Protein AF-A0AAD9V0A2-F1 (afdb_monomer_lite)

Sequence (422 aa):
MAAELLGRVAYRFIGISVGLGMGGLLIYKNAAEVFPHETCKRITALKTEEEPSRYVEVPERCKTQFDEVAKKFGLENTDKISLFLNRGAYPISSGSPSFPNGAVMGLPKWFLFENDIDIEKAGITFQGRDIKWDSELGVMIKDCLLPTDDMIAFAIGHELSRIQRLDYLAINSVLAPTWLYLTFRVVNATPRLLKLNTLFDVILKLLLCRMSYLCYKLTNAHLYHKVCHDADDVSAKCEPRMLQGGVDLLSKRIQLNLIVRRLLGREGKEFYTKEGNEIESSLYPLLTERLKKLKALQGKSSGVTHKHRSSLNEFLSDLYYILRIELNNTAPRDSEDITKDDHLQMSRTEEAGVFCSFQQKYSQELKQETLIFSISQFYQQAVSEGEKTNRLSKAKLCLTSLTLSAVSRERFCRQGYSSQTC

Radius of gyration: 26.68 Å; chains: 1; bounding box: 71×92×67 Å

InterPro domains:
  IPR026620 Transmembrane protein 177 [PTHR21824] (2-298)

Structure (mmCIF, N/CA/C/O backbone):
data_AF-A0AAD9V0A2-F1
#
_entry.id   AF-A0AAD9V0A2-F1
#
loop_
_atom_site.group_PDB
_atom_site.id
_atom_site.type_symbol
_atom_site.label_atom_id
_atom_site.label_alt_id
_atom_site.label_comp_id
_atom_site.label_asym_id
_atom_site.label_entity_id
_atom_site.label_seq_id
_atom_site.pdbx_PDB_ins_code
_atom_site.Cartn_x
_atom_site.Cartn_y
_atom_site.Cartn_z
_atom_site.occupancy
_atom_site.B_iso_or_equiv
_atom_site.auth_seq_id
_atom_site.auth_comp_id
_atom_site.auth_asym_id
_atom_site.auth_atom_id
_atom_site.pdbx_PDB_model_num
ATOM 1 N N . MET A 1 1 ? 39.303 4.038 -36.810 1.00 62.97 1 MET A N 1
ATOM 2 C CA . MET A 1 1 ? 39.166 2.619 -36.397 1.00 62.97 1 MET A CA 1
ATOM 3 C C . MET A 1 1 ? 39.083 2.425 -34.882 1.00 62.97 1 MET A C 1
ATOM 5 O O . MET A 1 1 ? 38.066 1.912 -34.438 1.00 62.97 1 MET A O 1
ATOM 9 N N . ALA A 1 2 ? 40.066 2.847 -34.072 1.00 69.38 2 ALA A N 1
ATOM 10 C CA . ALA A 1 2 ? 40.034 2.629 -32.614 1.00 69.38 2 ALA A CA 1
ATOM 11 C C . ALA A 1 2 ? 38.813 3.263 -31.909 1.00 69.38 2 ALA A C 1
ATOM 13 O O . ALA A 1 2 ? 38.152 2.594 -31.121 1.00 69.38 2 ALA A O 1
ATOM 14 N N . ALA A 1 3 ? 38.448 4.505 -32.255 1.00 68.19 3 ALA A N 1
ATOM 15 C CA . ALA A 1 3 ? 37.287 5.198 -31.679 1.00 68.19 3 ALA A CA 1
ATOM 16 C C . ALA A 1 3 ? 35.936 4.532 -32.021 1.00 68.19 3 ALA A C 1
ATOM 18 O O . ALA A 1 3 ? 35.059 4.419 -31.170 1.00 68.19 3 ALA A O 1
ATOM 19 N N . GLU A 1 4 ? 35.775 4.025 -33.247 1.00 72.81 4 GLU A N 1
ATOM 20 C CA . GLU A 1 4 ? 34.565 3.295 -33.659 1.00 72.81 4 GLU A CA 1
ATOM 21 C C . GLU A 1 4 ? 34.464 1.910 -33.013 1.00 72.81 4 GLU A C 1
ATOM 23 O O . GLU A 1 4 ? 33.363 1.412 -32.756 1.00 72.81 4 GLU A O 1
ATOM 28 N N . LEU A 1 5 ? 35.609 1.268 -32.762 1.00 77.69 5 LEU A N 1
ATOM 29 C CA . LEU A 1 5 ? 35.672 0.010 -32.029 1.00 77.69 5 LEU A CA 1
ATOM 30 C C . LEU A 1 5 ? 35.275 0.237 -30.562 1.00 77.69 5 LEU A C 1
ATOM 32 O O . LEU A 1 5 ? 34.410 -0.471 -30.051 1.00 77.69 5 LEU A O 1
ATOM 36 N N . LEU A 1 6 ? 35.824 1.283 -29.931 1.00 75.12 6 LEU A N 1
ATOM 37 C CA . LEU A 1 6 ? 35.481 1.702 -28.568 1.00 75.12 6 LEU A CA 1
ATOM 38 C C . LEU A 1 6 ? 33.990 2.032 -28.430 1.00 75.12 6 LEU A C 1
ATOM 40 O O . LEU A 1 6 ? 33.344 1.553 -27.502 1.00 75.12 6 LEU A O 1
ATOM 44 N N . GLY A 1 7 ? 33.416 2.771 -29.384 1.00 77.50 7 GLY A N 1
ATOM 45 C CA . GLY A 1 7 ? 31.987 3.093 -29.391 1.00 77.50 7 GLY A CA 1
ATOM 46 C C . GLY A 1 7 ? 31.089 1.854 -29.500 1.00 77.50 7 GLY A C 1
ATOM 47 O O . GLY A 1 7 ? 30.080 1.752 -28.802 1.00 77.50 7 GLY A O 1
ATOM 48 N N . ARG A 1 8 ? 31.472 0.865 -30.321 1.00 80.00 8 ARG A N 1
ATOM 49 C CA . ARG A 1 8 ? 30.739 -0.410 -30.435 1.00 80.00 8 ARG A CA 1
ATOM 50 C C . ARG A 1 8 ? 30.837 -1.261 -29.171 1.00 80.00 8 ARG A C 1
ATOM 52 O O . ARG A 1 8 ? 29.838 -1.862 -28.777 1.00 80.00 8 ARG A O 1
ATOM 59 N N . VAL A 1 9 ? 32.009 -1.309 -28.539 1.00 84.44 9 VAL A N 1
ATOM 60 C CA . VAL A 1 9 ? 32.211 -2.027 -27.271 1.00 84.44 9 VAL A CA 1
ATOM 61 C C . VAL A 1 9 ? 31.404 -1.369 -26.152 1.00 84.44 9 VAL A C 1
ATOM 63 O O . VAL A 1 9 ? 30.655 -2.062 -25.465 1.00 84.44 9 VAL A O 1
ATOM 66 N N . ALA A 1 10 ? 31.460 -0.040 -26.031 1.00 81.62 10 ALA A N 1
ATOM 67 C CA . ALA A 1 10 ? 30.687 0.713 -25.046 1.00 81.62 10 ALA A CA 1
ATOM 68 C C . ALA A 1 10 ? 29.174 0.506 -25.219 1.00 81.62 10 ALA A C 1
ATOM 70 O O . ALA A 1 10 ? 28.473 0.229 -24.250 1.00 81.62 10 ALA A O 1
ATOM 71 N N . TYR A 1 11 ? 28.664 0.546 -26.454 1.00 83.00 11 TYR A N 1
ATOM 72 C CA . TYR A 1 11 ? 27.246 0.290 -26.724 1.00 83.00 11 TYR A CA 1
ATOM 73 C C . TYR A 1 11 ? 26.807 -1.117 -26.295 1.00 83.00 11 TYR A C 1
ATOM 75 O O . TYR A 1 11 ? 25.754 -1.279 -25.676 1.00 83.00 11 TYR A O 1
ATOM 83 N N . ARG A 1 12 ? 27.618 -2.140 -26.597 1.00 87.69 12 ARG A N 1
ATOM 84 C CA . ARG A 1 12 ? 27.342 -3.521 -26.173 1.00 87.69 12 ARG A CA 1
ATOM 85 C C . ARG A 1 12 ? 27.352 -3.651 -24.655 1.00 87.69 12 ARG A C 1
ATOM 87 O O . ARG A 1 12 ? 26.461 -4.297 -24.116 1.00 87.69 12 ARG A O 1
ATOM 94 N N . PHE A 1 13 ? 28.308 -3.013 -23.985 1.00 90.19 13 PHE A N 1
ATOM 95 C CA . PHE A 1 13 ? 28.379 -3.011 -22.528 1.00 90.19 13 PHE A CA 1
ATOM 96 C C . PHE A 1 13 ? 27.119 -2.397 -21.908 1.00 90.19 13 PHE A C 1
ATOM 98 O O . PHE A 1 13 ? 26.464 -3.055 -21.108 1.00 90.19 13 PHE A O 1
ATOM 105 N N . ILE A 1 14 ? 26.703 -1.206 -22.358 1.00 88.50 14 ILE A N 1
ATOM 106 C CA . ILE A 1 14 ? 25.480 -0.553 -21.859 1.00 88.50 14 ILE A CA 1
ATOM 107 C C . ILE A 1 14 ? 24.246 -1.421 -22.143 1.00 88.50 14 ILE A C 1
ATOM 109 O O . ILE A 1 14 ? 23.389 -1.565 -21.277 1.00 88.50 14 ILE A O 1
ATOM 113 N N . GLY A 1 15 ? 24.153 -2.037 -23.327 1.00 89.81 15 GLY A N 1
ATOM 114 C CA . GLY A 1 15 ? 23.053 -2.948 -23.658 1.00 89.81 15 GLY A CA 1
ATOM 115 C C . GLY A 1 15 ? 22.971 -4.156 -22.719 1.00 89.81 15 GLY A C 1
ATOM 116 O O . GLY A 1 15 ? 21.880 -4.504 -22.269 1.00 89.81 15 GLY A O 1
ATOM 117 N N . ILE A 1 16 ? 24.114 -4.756 -22.371 1.00 93.00 16 ILE A N 1
ATOM 118 C CA . ILE A 1 16 ? 24.189 -5.845 -21.386 1.00 93.00 16 ILE A CA 1
ATOM 119 C C . ILE A 1 16 ? 23.783 -5.336 -19.999 1.00 93.00 16 ILE A C 1
ATOM 121 O O . ILE A 1 16 ? 22.963 -5.974 -19.342 1.00 93.00 16 ILE A O 1
ATOM 125 N N . SER A 1 17 ? 24.287 -4.175 -19.568 1.00 92.81 17 SER A N 1
ATOM 126 C CA . SER A 1 17 ? 23.925 -3.574 -18.278 1.00 92.81 17 SER A CA 1
ATOM 127 C C . SER A 1 17 ? 22.427 -3.287 -18.170 1.00 92.81 17 SER A C 1
ATOM 129 O O . SER A 1 17 ? 21.826 -3.571 -17.138 1.00 92.81 17 SER A O 1
ATOM 131 N N . VAL A 1 18 ? 21.798 -2.783 -19.236 1.00 93.44 18 VAL A N 1
ATOM 132 C CA . VAL A 1 18 ? 20.344 -2.574 -19.282 1.00 93.44 18 VAL A CA 1
ATOM 133 C C . VAL A 1 18 ? 19.601 -3.904 -19.240 1.00 93.44 18 VAL A C 1
ATOM 135 O O . VAL A 1 18 ? 18.638 -4.017 -18.491 1.00 93.44 18 VAL A O 1
ATOM 138 N N . GLY A 1 19 ? 20.061 -4.925 -19.969 1.00 94.12 19 GLY A N 1
ATOM 139 C CA . GLY A 1 19 ? 19.479 -6.268 -19.908 1.00 94.12 19 GLY A CA 1
ATOM 140 C C . GLY A 1 19 ? 19.518 -6.869 -18.498 1.00 94.12 19 GLY A C 1
ATOM 141 O O . GLY A 1 19 ? 18.503 -7.367 -18.012 1.00 94.12 19 GLY A O 1
ATOM 142 N N . LEU A 1 20 ? 20.657 -6.752 -17.806 1.00 96.00 20 LEU A N 1
ATOM 143 C CA . LEU A 1 20 ? 20.796 -7.159 -16.404 1.00 96.00 20 LEU A CA 1
ATOM 144 C C . LEU A 1 20 ? 19.888 -6.334 -15.483 1.00 96.00 20 LEU A C 1
ATOM 146 O O . LEU A 1 20 ? 19.216 -6.900 -14.625 1.00 96.00 20 LEU A O 1
ATOM 150 N N . GLY A 1 21 ? 19.810 -5.018 -15.695 1.00 94.50 21 GLY A N 1
ATOM 151 C CA . GLY A 1 21 ? 18.923 -4.128 -14.944 1.00 94.50 21 GLY A CA 1
ATOM 152 C C . GLY A 1 21 ? 17.443 -4.472 -15.120 1.00 94.50 21 GLY A C 1
ATOM 153 O O . GLY A 1 21 ? 16.701 -4.501 -14.144 1.00 94.50 21 GLY A O 1
ATOM 154 N N . MET A 1 22 ? 17.009 -4.804 -16.338 1.00 95.50 22 MET A N 1
ATOM 155 C CA . MET A 1 22 ? 15.643 -5.262 -16.613 1.00 95.50 22 MET A CA 1
ATOM 156 C C . MET A 1 22 ? 15.334 -6.574 -15.887 1.00 95.50 22 MET A C 1
ATOM 158 O O . MET A 1 22 ? 14.296 -6.676 -15.237 1.00 95.50 22 MET A O 1
ATOM 162 N N . GLY A 1 23 ? 16.236 -7.559 -15.969 1.00 94.62 23 GLY A N 1
ATOM 163 C CA . GLY A 1 23 ? 16.083 -8.831 -15.259 1.00 94.62 23 GLY A CA 1
ATOM 164 C C . GLY A 1 23 ? 16.017 -8.637 -13.743 1.00 94.62 23 GLY A C 1
ATOM 165 O O . GLY A 1 23 ? 15.119 -9.166 -13.092 1.00 94.62 23 GLY A O 1
ATOM 166 N N . GLY A 1 24 ? 16.906 -7.806 -13.192 1.00 94.94 24 GLY A N 1
ATOM 167 C CA . GLY A 1 24 ? 16.917 -7.457 -11.772 1.00 94.94 24 GLY A CA 1
ATOM 168 C C . GLY A 1 24 ? 15.636 -6.753 -11.319 1.00 94.94 24 GLY A C 1
ATOM 169 O O . GLY A 1 24 ? 15.064 -7.138 -10.305 1.00 94.94 24 GLY A O 1
ATOM 170 N N . LEU A 1 25 ? 15.137 -5.776 -12.086 1.00 93.62 25 LEU A N 1
ATOM 171 C CA . LEU A 1 25 ? 13.876 -5.083 -11.788 1.00 93.62 25 LEU A CA 1
ATOM 172 C C . LEU A 1 25 ? 12.674 -6.025 -11.829 1.00 93.62 25 LEU A C 1
ATOM 174 O O . LEU A 1 25 ? 11.803 -5.925 -10.966 1.00 93.62 25 LEU A O 1
ATOM 178 N N . LEU A 1 26 ? 12.633 -6.936 -12.805 1.00 93.62 26 LEU A N 1
ATOM 179 C CA . LEU A 1 26 ? 11.578 -7.939 -12.906 1.00 93.62 26 LEU A CA 1
ATOM 180 C C . LEU A 1 26 ? 11.582 -8.841 -11.666 1.00 93.62 26 LEU A C 1
ATOM 182 O O . LEU A 1 26 ? 10.544 -8.997 -11.028 1.00 93.62 26 LEU A O 1
ATOM 186 N N . ILE A 1 27 ? 12.742 -9.376 -11.275 1.00 93.19 27 ILE A N 1
ATOM 187 C CA . ILE A 1 27 ? 12.864 -10.220 -10.077 1.00 93.19 27 ILE A CA 1
ATOM 188 C C . ILE A 1 27 ? 12.476 -9.430 -8.823 1.00 93.19 27 ILE A C 1
ATOM 190 O O . ILE A 1 27 ? 11.635 -9.886 -8.057 1.00 93.19 27 ILE A O 1
ATOM 194 N N . TYR A 1 28 ? 13.025 -8.227 -8.640 1.00 90.31 28 TYR A N 1
ATOM 195 C CA . TYR A 1 28 ? 12.762 -7.382 -7.473 1.00 90.31 28 TYR A CA 1
ATOM 196 C C . TYR A 1 28 ? 11.270 -7.069 -7.301 1.00 90.31 28 TYR A C 1
ATOM 198 O O . TYR A 1 28 ? 10.729 -7.224 -6.209 1.00 90.31 28 TYR A O 1
ATOM 206 N N . LYS A 1 29 ? 10.584 -6.672 -8.380 1.00 88.94 29 LYS A N 1
ATOM 207 C CA . LYS A 1 29 ? 9.154 -6.332 -8.343 1.00 88.94 29 LYS A CA 1
ATOM 208 C C . LYS A 1 29 ? 8.261 -7.538 -8.063 1.00 88.94 29 LYS A C 1
ATOM 210 O O . LYS A 1 29 ? 7.236 -7.378 -7.414 1.00 88.94 29 LYS A O 1
ATOM 215 N N . ASN A 1 30 ? 8.646 -8.721 -8.539 1.00 90.38 30 ASN A N 1
ATOM 216 C CA . ASN A 1 30 ? 7.853 -9.941 -8.378 1.00 90.38 30 ASN A CA 1
ATOM 217 C C . ASN A 1 30 ? 8.212 -10.735 -7.120 1.00 90.38 30 ASN A C 1
ATOM 219 O O . ASN A 1 30 ? 7.454 -11.620 -6.745 1.00 90.38 30 ASN A O 1
ATOM 223 N N . ALA A 1 31 ? 9.335 -10.447 -6.455 1.00 90.25 31 ALA A N 1
ATOM 224 C CA . ALA A 1 31 ? 9.788 -11.216 -5.298 1.00 90.25 31 ALA A CA 1
ATOM 225 C C . ALA A 1 31 ? 8.730 -11.271 -4.187 1.00 90.25 31 ALA A C 1
ATOM 227 O O . ALA A 1 31 ? 8.491 -12.340 -3.627 1.00 90.25 31 ALA A O 1
ATOM 228 N N . ALA A 1 32 ? 8.068 -10.138 -3.920 1.00 86.62 32 ALA A N 1
ATOM 229 C CA . ALA A 1 32 ? 7.007 -10.060 -2.920 1.00 86.62 32 ALA A CA 1
ATOM 230 C C . ALA A 1 32 ? 5.789 -10.921 -3.279 1.00 86.62 32 ALA A C 1
ATOM 232 O O . ALA A 1 32 ? 5.226 -11.606 -2.436 1.00 86.62 32 ALA A O 1
ATOM 233 N N . GLU A 1 33 ? 5.451 -10.944 -4.561 1.00 89.62 33 GLU A N 1
ATOM 234 C CA . GLU A 1 33 ? 4.252 -11.587 -5.091 1.00 89.62 33 GLU A CA 1
ATOM 235 C C . GLU A 1 33 ? 4.443 -13.099 -5.266 1.00 89.62 33 GLU A C 1
ATOM 237 O O . GLU A 1 33 ? 3.510 -13.878 -5.097 1.00 89.62 33 GLU A O 1
ATOM 242 N N . VAL A 1 34 ? 5.670 -13.530 -5.572 1.00 91.06 34 VAL A N 1
ATOM 243 C CA . VAL A 1 34 ? 6.025 -14.949 -5.700 1.00 91.06 34 VAL A CA 1
ATOM 244 C C . VAL A 1 34 ? 6.297 -15.572 -4.334 1.00 91.06 34 VAL A C 1
ATOM 246 O O . VAL A 1 34 ? 5.920 -16.718 -4.116 1.00 91.06 34 VAL A O 1
ATOM 249 N N . PHE A 1 35 ? 6.927 -14.849 -3.404 1.00 93.00 35 PHE A N 1
ATOM 250 C CA . PHE A 1 35 ? 7.292 -15.365 -2.079 1.00 93.00 35 PHE A CA 1
ATOM 251 C C . PHE A 1 35 ? 6.727 -14.491 -0.947 1.00 93.00 35 PHE A C 1
ATOM 253 O O . PHE A 1 35 ? 7.496 -13.943 -0.148 1.00 93.00 35 PHE A O 1
ATOM 260 N N . PRO A 1 36 ? 5.392 -14.358 -0.837 1.00 93.38 36 PRO A N 1
ATOM 261 C CA . PRO A 1 36 ? 4.760 -13.397 0.072 1.00 93.38 36 PRO A CA 1
ATOM 262 C C . PRO A 1 36 ? 5.038 -13.687 1.554 1.00 93.38 36 PRO A C 1
ATOM 264 O O . PRO A 1 36 ? 5.153 -12.766 2.366 1.00 93.38 36 PRO A O 1
ATOM 267 N N . HIS A 1 37 ? 5.228 -14.957 1.915 1.00 91.88 37 HIS A N 1
ATOM 268 C CA . HIS A 1 37 ? 5.582 -15.366 3.274 1.00 91.88 37 HIS A CA 1
ATOM 269 C C . HIS A 1 37 ? 6.992 -14.910 3.689 1.00 91.88 37 HIS A C 1
ATOM 271 O O . HIS A 1 37 ? 7.169 -14.341 4.767 1.00 91.88 37 HIS A O 1
ATOM 277 N N . GLU A 1 38 ? 7.985 -15.103 2.819 1.00 89.88 38 GLU A N 1
ATOM 278 C CA . GLU A 1 38 ? 9.395 -14.809 3.120 1.00 89.88 38 GLU A CA 1
ATOM 279 C C . GLU A 1 38 ? 9.750 -13.328 3.012 1.00 89.88 38 GLU A C 1
ATOM 281 O O . GLU A 1 38 ? 10.716 -12.865 3.618 1.00 89.88 38 GLU A O 1
ATOM 286 N N . THR A 1 39 ? 8.970 -12.576 2.243 1.00 89.62 39 THR A N 1
ATOM 287 C CA . THR A 1 39 ? 9.212 -11.158 1.976 1.00 89.62 39 THR A CA 1
ATOM 288 C C . THR A 1 39 ? 8.253 -10.296 2.792 1.00 89.62 39 THR A C 1
ATOM 290 O O . THR A 1 39 ? 8.650 -9.710 3.795 1.00 89.62 39 THR A O 1
ATOM 293 N N . CYS A 1 40 ? 6.973 -10.251 2.422 1.00 89.31 40 CYS A N 1
ATOM 294 C CA . CYS A 1 40 ? 5.980 -9.391 3.050 1.00 89.31 40 CYS A CA 1
ATOM 295 C C . CYS A 1 40 ? 5.770 -9.769 4.520 1.00 89.31 40 CYS A C 1
ATOM 297 O O . CYS A 1 40 ? 6.063 -8.959 5.404 1.00 89.31 40 CYS A O 1
ATOM 299 N N . LYS A 1 41 ? 5.335 -11.003 4.807 1.00 89.88 41 LYS A N 1
ATOM 300 C CA . LYS A 1 41 ? 5.002 -11.425 6.178 1.00 89.88 41 LYS A CA 1
ATOM 301 C C . LYS A 1 41 ? 6.222 -11.367 7.098 1.00 89.88 41 LYS A C 1
ATOM 303 O O . LYS A 1 41 ? 6.148 -10.782 8.173 1.00 89.88 41 LYS A O 1
ATOM 308 N N . ARG A 1 42 ? 7.372 -11.894 6.672 1.00 89.06 42 ARG A N 1
ATOM 309 C CA . ARG A 1 42 ? 8.594 -11.905 7.493 1.00 89.06 42 ARG A CA 1
ATOM 310 C C . ARG A 1 42 ? 9.069 -10.509 7.916 1.00 89.06 42 ARG A C 1
ATOM 312 O O . ARG A 1 42 ? 9.528 -10.357 9.048 1.00 89.06 42 ARG A O 1
ATOM 319 N N . ILE A 1 43 ? 8.965 -9.517 7.029 1.00 87.38 43 ILE A N 1
ATOM 320 C CA . ILE A 1 43 ? 9.441 -8.143 7.269 1.00 87.38 43 ILE A CA 1
ATOM 321 C C . ILE A 1 43 ? 8.417 -7.328 8.066 1.00 87.38 43 ILE A C 1
ATOM 323 O O . ILE A 1 43 ? 8.785 -6.508 8.910 1.00 87.38 43 ILE A O 1
ATOM 327 N N . THR A 1 44 ? 7.129 -7.535 7.796 1.00 89.12 44 THR A N 1
ATOM 328 C CA . THR A 1 44 ? 6.067 -6.639 8.278 1.00 89.12 44 THR A CA 1
ATOM 329 C C . THR A 1 44 ? 5.288 -7.171 9.466 1.00 89.12 44 THR A C 1
ATOM 331 O O . THR A 1 44 ? 4.634 -6.379 10.148 1.00 89.12 44 THR A O 1
ATOM 334 N N . ALA A 1 45 ? 5.362 -8.473 9.750 1.00 91.00 45 ALA A N 1
ATOM 335 C CA . ALA A 1 45 ? 4.597 -9.066 10.830 1.00 91.00 45 ALA A CA 1
ATOM 336 C C . ALA A 1 45 ? 4.992 -8.514 12.207 1.00 91.00 45 ALA A C 1
ATOM 338 O O . ALA A 1 45 ? 6.160 -8.263 12.536 1.00 91.00 45 ALA A O 1
ATOM 339 N N . LEU A 1 46 ? 3.972 -8.344 13.036 1.00 88.75 46 LEU A N 1
ATOM 340 C CA . LEU A 1 46 ? 4.095 -8.055 14.445 1.00 88.75 46 LEU A CA 1
ATOM 341 C C . LEU A 1 46 ? 4.579 -9.320 15.157 1.00 88.75 46 LEU A C 1
ATOM 343 O O . LEU A 1 46 ? 4.028 -10.409 14.984 1.00 88.75 46 LEU A O 1
ATOM 347 N N . LYS A 1 47 ? 5.651 -9.159 15.925 1.00 87.75 47 LYS A N 1
ATOM 348 C CA . LYS A 1 47 ? 6.297 -10.227 16.685 1.00 87.75 47 LYS A CA 1
ATOM 349 C C . LYS A 1 47 ? 6.052 -9.976 18.164 1.00 87.75 47 LYS A C 1
ATOM 351 O O . LYS A 1 47 ? 5.955 -8.812 18.553 1.00 87.75 47 LYS A O 1
ATOM 356 N N . THR A 1 48 ? 5.945 -11.041 18.943 1.00 84.50 48 THR A N 1
ATOM 357 C CA . THR A 1 48 ? 5.773 -10.944 20.394 1.00 84.50 48 THR A CA 1
ATOM 358 C C . THR A 1 48 ? 7.041 -10.374 21.034 1.00 84.50 48 THR A C 1
ATOM 360 O O . THR A 1 48 ? 8.146 -10.624 20.549 1.00 84.50 48 THR A O 1
ATOM 363 N N . GLU A 1 49 ? 6.889 -9.594 22.105 1.00 75.62 49 GLU A N 1
ATOM 364 C CA . GLU A 1 49 ? 8.022 -9.006 22.839 1.00 75.62 49 GLU A CA 1
ATOM 365 C C . GLU A 1 49 ? 8.847 -10.077 23.566 1.00 75.62 49 GLU A C 1
ATOM 367 O O . GLU A 1 49 ? 10.072 -10.007 23.579 1.00 75.62 49 GLU A O 1
ATOM 372 N N . GLU A 1 50 ? 8.177 -11.105 24.090 1.00 73.50 50 GLU A N 1
ATOM 373 C CA . GLU A 1 50 ? 8.790 -12.235 24.799 1.00 73.50 50 GLU A CA 1
ATOM 374 C C . GLU A 1 50 ? 9.597 -13.153 23.863 1.00 73.50 50 GLU A C 1
ATOM 376 O O . GLU A 1 50 ? 10.668 -13.635 24.226 1.00 73.50 50 GLU A O 1
ATOM 381 N N . GLU A 1 51 ? 9.117 -13.361 22.631 1.00 78.56 51 GLU A N 1
ATOM 382 C CA . GLU A 1 51 ? 9.744 -14.238 21.637 1.00 78.56 51 GLU A CA 1
ATOM 383 C C . GLU A 1 51 ? 9.748 -13.589 20.239 1.00 78.56 51 GLU A C 1
ATOM 385 O O . GLU A 1 51 ? 8.776 -13.707 19.485 1.00 78.56 51 GLU A O 1
ATOM 390 N N . PRO A 1 52 ? 10.869 -12.974 19.811 1.00 74.06 52 PRO A N 1
ATOM 391 C CA . PRO A 1 52 ? 10.990 -12.328 18.498 1.00 74.06 52 PRO A CA 1
ATOM 392 C C . PRO A 1 52 ? 10.885 -13.283 17.292 1.00 74.06 52 PRO A C 1
ATOM 394 O O . PRO A 1 52 ? 10.904 -12.844 16.134 1.00 74.06 52 PRO A O 1
ATOM 397 N N . SER A 1 53 ? 10.838 -14.593 17.532 1.00 73.06 53 SER A N 1
ATOM 398 C CA . SER A 1 53 ? 10.584 -15.640 16.538 1.00 73.06 53 SER A CA 1
ATOM 399 C C . SER A 1 53 ? 9.091 -15.914 16.332 1.00 73.06 53 SER A C 1
ATOM 401 O O . SER A 1 53 ? 8.728 -16.409 15.263 1.00 73.06 53 SER A O 1
ATOM 403 N N . ARG A 1 54 ? 8.225 -15.571 17.297 1.00 82.50 54 ARG A N 1
ATOM 404 C CA . ARG A 1 54 ? 6.788 -15.861 17.262 1.00 82.50 54 ARG A CA 1
ATOM 405 C C . ARG A 1 54 ? 5.982 -14.640 16.817 1.00 82.50 54 ARG A C 1
ATOM 407 O O . ARG A 1 54 ? 6.249 -13.505 17.211 1.00 82.50 54 ARG A O 1
ATOM 414 N N . TYR A 1 55 ? 4.998 -14.878 15.953 1.00 87.44 55 TYR A N 1
ATOM 415 C CA . TYR A 1 55 ? 4.067 -13.849 15.493 1.00 87.44 55 TYR A CA 1
ATOM 416 C C . TYR A 1 55 ? 2.910 -13.690 16.473 1.00 87.44 55 TYR A C 1
ATOM 418 O O . TYR A 1 55 ? 2.447 -14.679 17.042 1.00 87.44 55 TYR A O 1
ATOM 426 N N . VAL A 1 56 ? 2.421 -12.459 16.618 1.00 88.75 56 VAL A N 1
ATOM 427 C CA . VAL A 1 56 ? 1.194 -12.196 17.378 1.00 88.75 56 VAL A CA 1
ATOM 428 C C . VAL A 1 56 ? 0.010 -12.810 16.632 1.00 88.75 56 VAL A C 1
ATOM 430 O O . VAL A 1 56 ? -0.115 -12.657 15.412 1.00 88.75 56 VAL A O 1
ATOM 433 N N . GLU A 1 57 ? -0.836 -13.528 17.365 1.00 91.25 57 GLU A N 1
ATOM 434 C CA . GLU A 1 57 ? -1.999 -14.206 16.803 1.00 91.25 57 GLU A CA 1
ATOM 435 C C . GLU A 1 57 ? -3.058 -13.193 16.356 1.00 91.25 57 GLU A C 1
ATOM 437 O O . GLU A 1 57 ? -3.273 -12.154 16.979 1.00 91.25 57 GLU A O 1
ATOM 442 N N . VAL A 1 58 ? -3.699 -13.484 15.224 1.00 93.19 58 VAL A N 1
ATOM 443 C CA . VAL A 1 58 ? -4.772 -12.645 14.684 1.00 93.19 58 VAL A CA 1
ATOM 444 C C . VAL A 1 58 ? -6.026 -12.850 15.542 1.00 93.19 58 VAL A C 1
ATOM 446 O O . VAL A 1 58 ? -6.399 -14.010 15.737 1.00 93.19 58 VAL A O 1
ATOM 449 N N . PRO A 1 59 ? -6.703 -11.780 16.005 1.00 93.75 59 PRO A N 1
ATOM 450 C CA . PRO A 1 59 ? -7.942 -11.896 16.770 1.00 93.75 59 PRO A CA 1
ATOM 451 C C . PRO A 1 59 ? -9.005 -12.703 16.028 1.00 93.75 59 PRO A C 1
ATOM 453 O O . PRO A 1 59 ? -9.174 -12.539 14.816 1.00 93.75 59 PRO A O 1
ATOM 456 N N . GLU A 1 60 ? -9.774 -13.514 16.756 1.00 94.56 60 GLU A N 1
ATOM 457 C CA . GLU A 1 60 ? -10.860 -14.323 16.178 1.00 94.56 60 GLU A CA 1
ATOM 458 C C . GLU A 1 60 ? -11.885 -13.459 15.441 1.00 94.56 60 GLU A C 1
ATOM 460 O O . GLU A 1 60 ? -12.301 -13.791 14.338 1.00 94.56 60 GLU A O 1
ATOM 465 N N . ARG A 1 61 ? -12.184 -12.271 15.972 1.00 94.88 61 ARG A N 1
ATOM 466 C CA . ARG A 1 61 ? -13.013 -11.252 15.319 1.00 94.88 61 ARG A CA 1
ATOM 467 C C . ARG A 1 61 ? -12.570 -10.950 13.881 1.00 94.88 61 ARG A C 1
ATOM 469 O O . ARG A 1 61 ? -13.397 -10.904 12.974 1.00 94.88 61 ARG A O 1
ATOM 476 N N . CYS A 1 62 ? -11.265 -10.785 13.653 1.00 95.50 62 CYS A N 1
ATOM 477 C CA . CYS A 1 62 ? -10.719 -10.528 12.319 1.00 95.50 62 CYS A CA 1
ATOM 478 C C . CYS A 1 62 ? -10.821 -11.755 11.402 1.00 95.50 62 CYS A C 1
ATOM 480 O O . CYS A 1 62 ? -11.063 -11.592 10.208 1.00 95.50 62 CYS A O 1
ATOM 482 N N . LYS A 1 63 ? -10.650 -12.969 11.944 1.00 95.44 63 LYS A N 1
ATOM 483 C CA . LYS A 1 63 ? -10.808 -14.222 11.187 1.00 95.44 63 LYS A CA 1
ATOM 484 C C . LYS A 1 63 ? -12.262 -14.430 10.760 1.00 95.44 63 LYS A C 1
ATOM 486 O O . LYS A 1 63 ? -12.513 -14.684 9.590 1.00 95.44 63 LYS A O 1
ATOM 491 N N . THR A 1 64 ? -13.215 -14.193 11.661 1.00 95.94 64 THR A N 1
ATOM 492 C CA . THR A 1 64 ? -14.651 -14.252 11.355 1.00 95.94 64 THR A CA 1
ATOM 493 C C . THR A 1 64 ? -15.031 -13.261 10.257 1.00 95.94 64 THR A C 1
ATOM 495 O O . THR A 1 64 ? -15.657 -13.651 9.273 1.00 95.94 64 THR A O 1
ATOM 498 N N . GLN A 1 65 ? -14.601 -11.994 10.364 1.00 96.06 65 GLN A N 1
ATOM 499 C CA . GLN A 1 65 ? -14.846 -11.009 9.301 1.00 96.06 65 GLN A CA 1
ATOM 500 C C . GLN A 1 65 ? -14.176 -11.418 7.981 1.00 96.06 65 GLN A C 1
ATOM 502 O O . GLN A 1 65 ? -14.740 -11.196 6.912 1.00 96.06 65 GLN A O 1
ATOM 507 N N . PHE A 1 66 ? -12.998 -12.045 8.030 1.00 96.25 66 PHE A N 1
ATOM 508 C CA . PHE A 1 66 ? -12.347 -12.563 6.832 1.00 96.25 66 PHE A CA 1
ATOM 509 C C . PHE A 1 66 ? -13.168 -13.652 6.147 1.00 96.25 66 PHE A C 1
ATOM 511 O O . PHE A 1 66 ? -13.418 -13.534 4.950 1.00 96.25 66 PHE A O 1
ATOM 518 N N . ASP A 1 67 ? -13.630 -14.659 6.884 1.00 94.94 67 ASP A N 1
ATOM 519 C CA . ASP A 1 67 ? -14.413 -15.761 6.321 1.00 94.94 67 ASP A CA 1
ATOM 520 C C . ASP A 1 67 ? -15.749 -15.270 5.741 1.00 94.94 67 ASP A C 1
ATOM 522 O O . ASP A 1 67 ? -16.152 -15.674 4.644 1.00 94.94 67 ASP A O 1
ATOM 526 N N . GLU A 1 68 ? -16.419 -14.345 6.437 1.00 94.88 68 GLU A N 1
ATOM 527 C CA . GLU A 1 68 ? -17.651 -13.712 5.961 1.00 94.88 68 GLU A CA 1
ATOM 528 C C . GLU A 1 68 ? -17.437 -12.953 4.649 1.00 94.88 68 GLU A C 1
ATOM 530 O O . GLU A 1 68 ? -18.162 -13.176 3.673 1.00 94.88 68 GLU A O 1
ATOM 535 N N . VAL A 1 69 ? -16.436 -12.069 4.607 1.00 95.56 69 VAL A N 1
ATOM 536 C CA . VAL A 1 69 ? -16.156 -11.247 3.425 1.00 95.56 69 VAL A CA 1
ATOM 537 C C . VAL A 1 69 ? -15.644 -12.122 2.281 1.00 95.56 69 VAL A C 1
ATOM 539 O O . VAL A 1 69 ? -16.104 -11.979 1.150 1.00 95.56 69 VAL A O 1
ATOM 542 N N . ALA A 1 70 ? -14.762 -13.087 2.542 1.00 93.69 70 ALA A N 1
ATOM 543 C CA . ALA A 1 70 ? -14.229 -13.975 1.514 1.00 93.69 70 ALA A CA 1
ATOM 544 C C . ALA A 1 70 ? -15.327 -14.807 0.833 1.00 93.69 70 ALA A C 1
ATOM 546 O O . ALA A 1 70 ? -15.330 -14.942 -0.395 1.00 93.69 70 ALA A O 1
ATOM 547 N N . LYS A 1 71 ? -16.318 -15.279 1.603 1.00 92.81 71 LYS A N 1
ATOM 548 C CA . LYS A 1 71 ? -17.504 -15.958 1.064 1.00 92.81 71 LYS A CA 1
ATOM 549 C C . LYS A 1 71 ? -18.313 -15.053 0.133 1.00 92.81 71 LYS A C 1
ATOM 551 O O . LYS A 1 71 ? -18.799 -15.516 -0.896 1.00 92.81 71 LYS A O 1
ATOM 556 N N . LYS A 1 72 ? -18.455 -13.767 0.464 1.00 92.12 72 LYS A N 1
ATOM 557 C CA . LYS A 1 72 ? -19.181 -12.787 -0.365 1.00 92.12 72 LYS A CA 1
ATOM 558 C C . LYS A 1 72 ? -18.439 -12.433 -1.647 1.00 92.12 72 LYS A C 1
ATOM 560 O O . LYS A 1 72 ? -19.073 -12.221 -2.675 1.00 92.12 72 LYS A O 1
ATOM 565 N N . PHE A 1 73 ? -17.112 -12.446 -1.598 1.00 89.88 73 PHE A N 1
ATOM 566 C CA . PHE A 1 73 ? -16.259 -12.308 -2.776 1.00 89.88 73 PHE A CA 1
ATOM 567 C C . PHE A 1 73 ? -16.227 -13.574 -3.649 1.00 89.88 73 PHE A C 1
ATOM 569 O O . PHE A 1 73 ? -15.664 -13.532 -4.739 1.00 89.88 73 PHE A O 1
ATOM 576 N N . GLY A 1 74 ? -16.837 -14.684 -3.209 1.00 86.94 74 GLY A N 1
ATOM 577 C CA . GLY A 1 74 ? -16.886 -15.934 -3.972 1.00 86.94 74 GLY A CA 1
ATOM 578 C C . GLY A 1 74 ? -15.524 -16.618 -4.104 1.00 86.94 74 GLY A C 1
ATOM 579 O O . GLY A 1 74 ? -15.262 -17.275 -5.107 1.00 86.94 74 GLY A O 1
ATOM 580 N N . LEU A 1 75 ? -14.634 -16.435 -3.124 1.00 85.50 75 LEU A N 1
ATOM 581 C CA . LEU A 1 75 ? -13.296 -17.022 -3.151 1.00 85.50 75 LEU A CA 1
ATOM 582 C C . LEU A 1 75 ? -13.345 -18.529 -2.878 1.00 85.50 75 LEU A C 1
ATOM 584 O O . LEU A 1 75 ? -13.771 -18.961 -1.812 1.00 85.50 75 LEU A O 1
ATOM 588 N N . GLU A 1 76 ? -12.843 -19.322 -3.825 1.00 75.88 76 GLU A N 1
ATOM 589 C CA . GLU A 1 76 ? -12.764 -20.787 -3.698 1.00 75.88 76 GLU A CA 1
ATOM 590 C C . GLU A 1 76 ? -11.506 -21.268 -2.948 1.00 75.88 76 GLU A C 1
ATOM 592 O O . GLU A 1 76 ? -11.513 -22.354 -2.382 1.00 75.88 76 GLU A O 1
ATOM 597 N N . ASN A 1 77 ? -10.429 -20.470 -2.930 1.00 83.38 77 ASN A N 1
ATOM 598 C CA . ASN A 1 77 ? -9.120 -20.835 -2.359 1.00 83.38 77 ASN A CA 1
ATOM 599 C C . ASN A 1 77 ? -8.751 -19.942 -1.156 1.00 83.38 77 ASN A C 1
ATOM 601 O O . ASN A 1 77 ? -7.704 -19.285 -1.152 1.00 83.38 77 ASN A O 1
ATOM 605 N N . THR A 1 78 ? -9.639 -19.830 -0.168 1.00 87.31 78 THR A N 1
ATOM 606 C CA . THR A 1 78 ? -9.391 -19.016 1.038 1.00 87.31 78 THR A CA 1
ATOM 607 C C . THR A 1 78 ? -8.292 -19.598 1.928 1.00 87.31 78 THR A C 1
ATOM 609 O O . THR A 1 78 ? -7.576 -18.849 2.586 1.00 87.31 78 THR A O 1
ATOM 612 N N . ASP A 1 79 ? -8.091 -20.913 1.872 1.00 90.56 79 ASP A N 1
ATOM 613 C CA . ASP A 1 79 ? -7.036 -21.675 2.547 1.00 90.56 79 ASP A CA 1
ATOM 614 C C . ASP A 1 79 ? -5.616 -21.236 2.152 1.00 90.56 79 ASP A C 1
ATOM 616 O O . ASP A 1 79 ? -4.678 -21.344 2.942 1.00 90.56 79 ASP A O 1
ATOM 620 N N . LYS A 1 80 ? -5.456 -20.681 0.945 1.00 92.31 80 LYS A N 1
ATOM 621 C CA . LYS A 1 80 ? -4.178 -20.157 0.441 1.00 92.31 80 LYS A CA 1
ATOM 622 C C . LYS A 1 80 ? -3.871 -18.733 0.894 1.00 92.31 80 LYS A C 1
ATOM 624 O O . LYS A 1 80 ? -2.848 -18.182 0.486 1.00 92.31 80 LYS A O 1
ATOM 629 N N . ILE A 1 81 ? -4.741 -18.109 1.687 1.00 95.19 81 ILE A N 1
ATOM 630 C CA . ILE A 1 81 ? -4.550 -16.745 2.179 1.00 95.19 81 ILE A CA 1
ATOM 631 C C . ILE A 1 81 ? -4.170 -16.801 3.659 1.00 95.19 81 ILE A C 1
ATOM 633 O O . ILE A 1 81 ? -4.975 -17.152 4.516 1.00 95.19 81 ILE A O 1
ATOM 637 N N . SER A 1 82 ? -2.937 -16.413 3.986 1.00 94.75 82 SER A N 1
ATOM 638 C CA . SER A 1 82 ? -2.477 -16.353 5.375 1.00 94.75 82 SER A CA 1
ATOM 639 C C . SER A 1 82 ? -2.671 -14.960 5.966 1.00 94.75 82 SER A C 1
ATOM 641 O O . SER A 1 82 ? -2.018 -13.997 5.553 1.00 94.75 82 SER A O 1
ATOM 643 N N . LEU A 1 83 ? -3.525 -14.870 6.986 1.00 95.94 83 LEU A N 1
ATOM 644 C CA . LEU A 1 83 ? -3.684 -13.668 7.800 1.00 95.94 83 LEU A CA 1
ATOM 645 C C . LEU A 1 83 ? -2.532 -13.517 8.801 1.00 95.94 83 LEU A C 1
ATOM 647 O O . LEU A 1 83 ? -2.042 -14.496 9.373 1.00 95.94 83 LEU A O 1
ATOM 651 N N . PHE A 1 84 ? -2.109 -12.279 9.039 1.00 95.50 84 PHE A N 1
ATOM 652 C CA . PHE A 1 84 ? -1.186 -11.922 10.113 1.00 95.50 84 PHE A CA 1
ATOM 653 C C . PHE A 1 84 ? -1.420 -10.478 10.567 1.00 95.50 84 PHE A C 1
ATOM 655 O O . PHE A 1 84 ? -2.029 -9.689 9.849 1.00 95.50 84 PHE A O 1
ATOM 662 N N . LEU A 1 85 ? -0.922 -10.107 11.745 1.00 94.56 85 LEU A N 1
ATOM 663 C CA . LEU A 1 85 ? -0.897 -8.707 12.164 1.00 94.56 85 LEU A CA 1
ATOM 664 C C . LEU A 1 85 ? 0.389 -8.052 11.682 1.00 94.56 85 LEU A C 1
ATOM 666 O O . LEU A 1 85 ? 1.474 -8.575 11.920 1.00 94.56 85 LEU A O 1
ATOM 670 N N . ASN A 1 86 ? 0.281 -6.914 11.014 1.00 92.94 86 ASN A N 1
ATOM 671 C CA . ASN A 1 86 ? 1.400 -6.105 10.577 1.00 92.94 86 ASN A CA 1
ATOM 672 C C . ASN A 1 86 ? 1.675 -4.977 11.586 1.00 92.94 86 ASN A C 1
ATOM 674 O O . ASN A 1 86 ? 0.812 -4.565 12.364 1.00 92.94 86 ASN A O 1
ATOM 678 N N . ARG A 1 87 ? 2.906 -4.466 11.576 1.00 87.81 87 ARG A N 1
ATOM 679 C CA . ARG A 1 87 ? 3.306 -3.341 12.436 1.00 87.81 87 ARG A CA 1
ATOM 680 C C . ARG A 1 87 ? 2.872 -1.973 11.891 1.00 87.81 87 ARG A C 1
ATOM 682 O O . ARG A 1 87 ? 2.990 -0.970 12.584 1.00 87.81 87 ARG A O 1
ATOM 689 N N . GLY A 1 88 ? 2.446 -1.925 10.634 1.00 85.38 88 GLY A N 1
ATOM 690 C CA . GLY A 1 88 ? 2.020 -0.714 9.954 1.00 85.38 88 GLY A CA 1
ATOM 691 C C . GLY A 1 88 ? 0.650 -0.217 10.416 1.00 85.38 88 GLY A C 1
ATOM 692 O O . GLY A 1 88 ? -0.090 -0.870 11.149 1.00 85.38 88 GLY A O 1
ATOM 693 N N . ALA A 1 89 ? 0.309 0.985 9.958 1.00 84.94 89 ALA A N 1
ATOM 694 C CA . ALA A 1 89 ? -0.980 1.606 10.246 1.00 84.94 89 ALA A CA 1
ATOM 695 C C . ALA A 1 89 ? -2.096 1.180 9.278 1.00 84.94 89 ALA A C 1
ATOM 697 O O . ALA A 1 89 ? -3.275 1.366 9.579 1.00 84.94 89 ALA A O 1
ATOM 698 N N . TYR A 1 90 ? -1.717 0.626 8.126 1.00 89.50 90 TYR A N 1
ATOM 699 C CA . TYR A 1 90 ? -2.614 0.252 7.042 1.00 89.50 90 TYR A CA 1
ATOM 700 C C . TYR A 1 90 ? -2.610 -1.263 6.833 1.00 89.50 90 TYR A C 1
ATOM 702 O O . TYR A 1 90 ? -1.576 -1.903 7.055 1.00 89.50 90 TYR A O 1
ATOM 710 N N . PRO A 1 91 ? -3.731 -1.838 6.371 1.00 92.69 91 PRO A N 1
ATOM 711 C CA . PRO A 1 91 ? -3.733 -3.175 5.805 1.00 92.69 91 PRO A CA 1
ATOM 712 C C . PRO A 1 91 ? -2.735 -3.276 4.646 1.00 92.69 91 PRO A C 1
ATOM 714 O O . PRO A 1 91 ? -2.515 -2.313 3.908 1.00 92.69 91 PRO A O 1
ATOM 717 N N . ILE A 1 92 ? -2.116 -4.441 4.506 1.00 92.62 92 ILE A N 1
ATOM 718 C CA . ILE A 1 92 ? -1.212 -4.758 3.402 1.00 92.62 92 ILE A CA 1
ATOM 719 C C . ILE A 1 92 ? -1.545 -6.143 2.871 1.00 92.62 92 ILE A C 1
ATOM 721 O O . ILE A 1 92 ? -1.953 -7.026 3.624 1.00 92.62 92 ILE A O 1
ATOM 725 N N . SER A 1 93 ? -1.292 -6.365 1.593 1.00 93.38 93 SER A N 1
ATOM 726 C CA . SER A 1 93 ? -1.377 -7.686 0.993 1.00 93.38 93 SER A CA 1
ATOM 727 C C . SER A 1 93 ? -0.298 -7.879 -0.057 1.00 93.38 93 SER A C 1
ATOM 729 O O . SER A 1 93 ? 0.232 -6.912 -0.615 1.00 93.38 93 SER A O 1
ATOM 731 N N . SER A 1 94 ? 0.058 -9.140 -0.282 1.00 93.00 94 SER A N 1
ATOM 732 C CA . SER A 1 94 ? 0.965 -9.544 -1.350 1.00 93.00 94 SER A CA 1
ATOM 733 C C . SER A 1 94 ? 0.730 -11.004 -1.725 1.00 93.00 94 SER A C 1
ATOM 735 O O . SER A 1 94 ? 0.311 -11.813 -0.892 1.00 93.00 94 SER A O 1
ATOM 737 N N . GLY A 1 95 ? 1.021 -11.337 -2.975 1.00 92.69 95 GLY A N 1
ATOM 738 C CA . GLY A 1 95 ? 0.737 -12.624 -3.580 1.00 92.69 95 GLY A CA 1
ATOM 739 C C . GLY A 1 95 ? -0.680 -12.706 -4.131 1.00 92.69 95 GLY A C 1
ATOM 740 O O . GLY A 1 95 ? -1.440 -11.735 -4.165 1.00 92.69 95 GLY A O 1
ATOM 741 N N . SER A 1 96 ? -1.045 -13.905 -4.571 1.00 92.19 96 SER A N 1
ATOM 742 C CA . SER A 1 96 ? -2.380 -14.187 -5.085 1.00 92.19 96 SER A CA 1
ATOM 743 C C . SER A 1 96 ? -2.797 -15.602 -4.701 1.00 92.19 96 SER A C 1
ATOM 745 O O . SER A 1 96 ? -1.980 -16.518 -4.816 1.00 92.19 96 SER A O 1
ATOM 747 N N . PRO A 1 97 ? -4.070 -15.840 -4.331 1.00 91.19 97 PRO A N 1
ATOM 748 C CA . PRO A 1 97 ? -4.570 -17.198 -4.102 1.00 91.19 97 PRO A CA 1
ATOM 749 C C . PRO A 1 97 ? -4.457 -18.097 -5.351 1.00 91.19 97 PRO A C 1
ATOM 751 O O . PRO A 1 97 ? -4.507 -19.320 -5.242 1.00 91.19 97 PRO A O 1
ATOM 754 N N . SER A 1 98 ? -4.264 -17.506 -6.538 1.00 89.38 98 SER A N 1
ATOM 755 C CA . SER A 1 98 ? -4.020 -18.240 -7.787 1.00 89.38 98 SER A CA 1
ATOM 756 C C . SER A 1 98 ? -2.593 -18.794 -7.905 1.00 89.38 98 SER A C 1
ATOM 758 O O . SER A 1 98 ? -2.338 -19.646 -8.754 1.00 89.38 98 SER A O 1
ATOM 760 N N . PHE A 1 99 ? -1.645 -18.315 -7.095 1.00 90.12 99 PHE A N 1
ATOM 761 C CA . PHE A 1 99 ? -0.254 -18.763 -7.131 1.00 90.12 99 PHE A CA 1
ATOM 762 C C . PHE A 1 99 ? 0.002 -19.942 -6.182 1.00 90.12 99 PHE A C 1
ATOM 764 O O . PHE A 1 99 ? -0.687 -20.080 -5.172 1.00 90.12 99 PHE A O 1
ATOM 771 N N . PRO A 1 100 ? 1.022 -20.784 -6.456 1.00 89.44 100 PRO A N 1
ATOM 772 C CA . PRO A 1 100 ? 1.343 -21.935 -5.607 1.00 89.44 100 PRO A CA 1
ATOM 773 C C . PRO A 1 100 ? 1.671 -21.563 -4.157 1.00 89.44 100 PRO A C 1
ATOM 775 O O . PRO A 1 100 ? 1.304 -22.290 -3.243 1.00 89.44 100 PRO A O 1
ATOM 778 N N . ASN A 1 101 ? 2.325 -20.415 -3.954 1.00 91.81 101 ASN A N 1
ATOM 779 C CA . ASN A 1 101 ? 2.703 -19.909 -2.631 1.00 91.81 101 ASN A CA 1
ATOM 780 C C . ASN A 1 101 ? 1.593 -19.077 -1.963 1.00 91.81 101 ASN A C 1
ATOM 782 O O . ASN A 1 101 ? 1.828 -18.492 -0.907 1.00 91.81 101 ASN A O 1
ATOM 786 N N . GLY A 1 102 ? 0.410 -19.006 -2.583 1.00 93.69 102 GLY A N 1
ATOM 787 C CA . GLY A 1 102 ? -0.750 -18.305 -2.053 1.00 93.69 102 GLY A CA 1
ATOM 788 C C . GLY A 1 102 ? -0.566 -16.793 -1.927 1.00 93.69 102 GLY A C 1
ATOM 789 O O . GLY A 1 102 ? 0.183 -16.156 -2.674 1.00 93.69 102 GLY A O 1
ATOM 790 N N . ALA A 1 103 ? -1.293 -16.217 -0.976 1.00 95.19 103 ALA A N 1
ATOM 791 C CA . ALA A 1 103 ? -1.239 -14.805 -0.636 1.00 95.19 103 ALA A CA 1
ATOM 792 C C . ALA A 1 103 ? -1.116 -14.615 0.877 1.00 95.19 103 ALA A C 1
ATOM 794 O O . ALA A 1 103 ? -1.503 -15.468 1.675 1.00 95.19 103 ALA A O 1
ATOM 795 N N . VAL A 1 104 ? -0.618 -13.453 1.281 1.00 95.75 104 VAL A N 1
ATOM 796 C CA . VAL A 1 104 ? -0.625 -13.025 2.680 1.00 95.75 104 VAL A CA 1
ATOM 797 C C . VAL A 1 104 ? -1.376 -11.710 2.808 1.00 95.75 104 VAL A C 1
ATOM 799 O O . VAL A 1 104 ? -1.284 -10.842 1.938 1.00 95.75 104 VAL A O 1
ATOM 802 N N . MET A 1 105 ? -2.097 -11.554 3.913 1.00 96.25 105 MET A N 1
ATOM 803 C CA . MET A 1 105 ? -2.804 -10.325 4.251 1.00 96.25 105 MET A CA 1
ATOM 804 C C . MET A 1 105 ? -2.438 -9.909 5.673 1.00 96.25 105 MET A C 1
ATOM 806 O O . MET A 1 105 ? -2.700 -10.620 6.641 1.00 96.25 105 MET A O 1
ATOM 810 N N . GLY A 1 106 ? -1.795 -8.753 5.776 1.00 95.50 106 GLY A N 1
ATOM 811 C CA . GLY A 1 106 ? -1.402 -8.139 7.029 1.00 95.50 106 GLY A CA 1
ATOM 812 C C . GLY A 1 106 ? -2.450 -7.133 7.476 1.00 95.50 106 GLY A C 1
ATOM 813 O O . GLY A 1 106 ? -2.667 -6.141 6.784 1.00 95.50 106 GLY A O 1
ATOM 814 N N . LEU A 1 107 ? -3.042 -7.344 8.645 1.00 96.06 107 LEU A N 1
ATOM 815 C CA . LEU A 1 107 ? -3.968 -6.413 9.291 1.00 96.06 107 LEU A CA 1
ATOM 816 C C . LEU A 1 107 ? -3.209 -5.526 10.283 1.00 96.06 107 LEU A C 1
ATOM 818 O O . LEU A 1 107 ? -2.283 -6.008 10.930 1.00 96.06 107 LEU A O 1
ATOM 822 N N . PRO A 1 108 ? -3.540 -4.239 10.424 1.00 93.31 108 PRO A N 1
ATOM 823 C CA . PRO A 1 108 ? -2.748 -3.348 11.258 1.00 93.31 108 PRO A CA 1
ATOM 824 C C . PRO A 1 108 ? -2.904 -3.672 12.752 1.00 93.31 108 PRO A C 1
ATOM 826 O O . PRO A 1 108 ? -3.978 -4.070 13.200 1.00 93.31 108 PRO A O 1
ATOM 829 N N . LYS A 1 109 ? -1.842 -3.453 13.545 1.00 91.12 109 LYS A N 1
ATOM 830 C CA . LYS A 1 109 ? -1.797 -3.768 14.992 1.00 91.12 109 LYS A CA 1
ATOM 831 C C . LYS A 1 109 ? -3.001 -3.240 15.782 1.00 91.12 109 LYS A C 1
ATOM 833 O O . LYS A 1 109 ? -3.430 -3.883 16.729 1.00 91.12 109 LYS A O 1
ATOM 838 N N . TRP A 1 110 ? -3.544 -2.083 15.416 1.00 90.56 110 TRP A N 1
ATOM 839 C CA . TRP A 1 110 ? -4.650 -1.458 16.145 1.00 90.56 110 TRP A CA 1
ATOM 840 C C . TRP A 1 110 ? -5.989 -2.205 16.008 1.00 90.56 110 TRP A C 1
ATOM 842 O O . TRP A 1 110 ? -6.908 -1.932 16.766 1.00 90.56 110 TRP A O 1
ATOM 852 N N . PHE A 1 111 ? -6.085 -3.212 15.129 1.00 93.81 111 PHE A N 1
ATOM 853 C CA . PHE A 1 111 ? -7.211 -4.159 15.115 1.00 93.81 111 PHE A CA 1
ATOM 8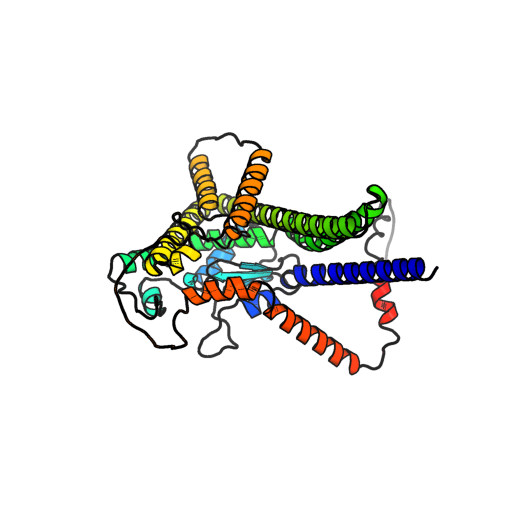54 C C . PHE A 1 111 ? -7.242 -5.090 16.338 1.00 93.81 111 PHE A C 1
ATOM 856 O O . PHE A 1 111 ? -8.232 -5.786 16.539 1.00 93.81 111 PHE A O 1
ATOM 863 N N . LEU A 1 112 ? -6.180 -5.100 17.153 1.00 91.69 112 LEU A N 1
ATOM 864 C CA . LEU A 1 112 ? -6.146 -5.792 18.443 1.00 91.69 112 LEU A CA 1
ATOM 865 C C . LEU A 1 112 ? -7.023 -5.132 19.513 1.00 91.69 112 LEU A C 1
ATOM 867 O O . LEU A 1 112 ? -7.324 -5.778 20.509 1.00 91.69 112 LEU A O 1
ATOM 871 N N . PHE A 1 113 ? -7.368 -3.852 19.363 1.00 92.25 113 PHE A N 1
ATOM 872 C CA . PHE A 1 113 ? -8.102 -3.128 20.395 1.00 92.25 113 PHE A CA 1
ATOM 873 C C . PHE A 1 113 ? -9.586 -3.493 20.342 1.00 92.25 113 PHE A C 1
ATOM 875 O O . PHE A 1 113 ? -10.249 -3.263 19.328 1.00 92.25 113 PHE A O 1
ATOM 882 N N . GLU A 1 114 ? -10.105 -4.053 21.433 1.00 91.19 114 GLU A N 1
ATOM 883 C CA . GLU A 1 114 ? -11.527 -4.378 21.573 1.00 91.19 114 GLU A CA 1
ATOM 884 C C . GLU A 1 114 ? -12.248 -3.351 22.438 1.00 91.19 114 GLU A C 1
ATOM 886 O O . GLU A 1 114 ? -13.408 -3.036 22.178 1.00 91.19 114 GLU A O 1
ATOM 891 N N . ASN A 1 115 ? -11.547 -2.797 23.429 1.00 92.62 115 ASN A N 1
ATOM 892 C CA . ASN A 1 115 ? -12.091 -1.823 24.364 1.00 92.62 115 ASN A CA 1
ATOM 893 C C . ASN A 1 115 ? -11.107 -0.674 24.616 1.00 92.62 115 ASN A C 1
ATOM 895 O O . ASN A 1 115 ? -9.901 -0.799 24.403 1.00 92.62 115 ASN A O 1
ATOM 899 N N . ASP A 1 116 ? -11.616 0.422 25.181 1.00 91.38 116 ASP A N 1
ATOM 900 C CA . ASP A 1 116 ? -10.815 1.573 25.618 1.00 91.38 116 ASP A CA 1
ATOM 901 C C . ASP A 1 116 ? -9.629 1.165 26.505 1.00 91.38 116 ASP A C 1
ATOM 903 O O . ASP A 1 116 ? -8.519 1.656 26.324 1.00 91.38 116 ASP A O 1
ATOM 907 N N . ILE A 1 117 ? -9.840 0.204 27.409 1.00 89.75 117 ILE A N 1
ATOM 908 C CA . ILE A 1 117 ? -8.818 -0.298 28.340 1.00 89.75 117 ILE A CA 1
ATOM 909 C C . ILE A 1 117 ? -7.603 -0.871 27.592 1.00 89.75 117 ILE A C 1
ATOM 911 O O . ILE A 1 117 ? -6.470 -0.726 28.055 1.00 89.75 117 ILE A O 1
ATOM 915 N N . ASP A 1 118 ? -7.815 -1.508 26.440 1.00 90.06 118 ASP A N 1
ATOM 916 C CA . ASP A 1 118 ? -6.730 -2.104 25.654 1.00 90.06 118 ASP A CA 1
ATOM 917 C C . ASP A 1 118 ? -5.847 -1.018 25.036 1.00 90.06 118 ASP A C 1
ATOM 919 O O . ASP A 1 118 ? -4.625 -1.162 24.978 1.00 90.06 118 ASP A O 1
ATOM 923 N N . ILE A 1 119 ? -6.459 0.098 24.630 1.00 88.31 119 ILE A N 1
ATOM 924 C CA . ILE A 1 119 ? -5.765 1.269 24.084 1.00 88.31 119 ILE A CA 1
ATOM 925 C C . ILE A 1 119 ? -4.925 1.932 25.178 1.00 88.31 119 ILE A C 1
ATOM 927 O O . ILE A 1 119 ? -3.762 2.269 24.949 1.00 88.31 119 ILE A O 1
ATOM 931 N N . GLU A 1 120 ? -5.480 2.068 26.382 1.00 87.81 120 GLU A N 1
ATOM 932 C CA . GLU A 1 120 ? -4.783 2.672 27.522 1.00 87.81 120 GLU A CA 1
ATOM 933 C C . GLU A 1 120 ? -3.561 1.846 27.948 1.00 87.81 120 GLU A C 1
ATOM 935 O O . GLU A 1 120 ? -2.504 2.400 28.259 1.00 87.81 120 GLU A O 1
ATOM 940 N N . LYS A 1 121 ? -3.677 0.514 27.884 1.00 86.69 121 LYS A N 1
ATOM 941 C CA . LYS A 1 121 ? -2.590 -0.434 28.175 1.00 86.69 121 LYS A CA 1
ATOM 942 C C . LYS A 1 121 ? -1.575 -0.584 27.044 1.00 86.69 121 LYS A C 1
ATOM 944 O O . LYS A 1 121 ? -0.509 -1.149 27.268 1.00 86.69 121 LYS A O 1
ATOM 949 N N . ALA A 1 122 ? -1.860 -0.075 25.846 1.00 83.19 122 ALA A N 1
ATOM 950 C CA . ALA A 1 122 ? -0.989 -0.233 24.683 1.00 83.19 122 ALA A CA 1
ATOM 951 C C . ALA A 1 122 ? 0.326 0.569 24.766 1.00 83.19 122 ALA A C 1
ATOM 953 O O . ALA A 1 122 ? 1.155 0.458 23.859 1.00 83.19 122 ALA A O 1
ATOM 954 N N . GLY A 1 123 ? 0.516 1.383 25.815 1.00 79.56 123 GLY A N 1
ATOM 955 C CA . GLY A 1 123 ? 1.750 2.141 26.050 1.00 79.56 123 GLY A CA 1
ATOM 956 C C . GLY A 1 123 ? 1.992 3.244 25.017 1.00 79.56 123 GLY A C 1
ATOM 957 O O . GLY A 1 123 ? 3.135 3.534 24.663 1.00 79.56 123 GLY A O 1
ATOM 958 N N . ILE A 1 124 ? 0.923 3.832 24.469 1.00 81.75 124 ILE A N 1
ATOM 959 C CA . ILE A 1 124 ? 1.034 4.877 23.447 1.00 81.75 124 ILE A CA 1
ATOM 960 C C . ILE A 1 124 ? 1.516 6.171 24.109 1.00 81.75 124 ILE A C 1
ATOM 962 O O . ILE A 1 124 ? 0.805 6.778 24.908 1.00 81.75 124 ILE A O 1
ATOM 966 N N . THR A 1 125 ? 2.713 6.616 23.729 1.00 80.31 125 THR A N 1
ATOM 967 C CA . THR A 1 125 ? 3.326 7.856 24.219 1.00 80.31 125 THR A CA 1
ATOM 968 C C . THR A 1 125 ? 3.563 8.846 23.080 1.00 80.31 125 THR A C 1
ATOM 970 O O . THR A 1 125 ? 3.889 8.468 21.951 1.00 80.31 125 THR A O 1
ATOM 973 N N . PHE A 1 126 ? 3.421 10.142 23.370 1.00 76.56 126 PHE A N 1
ATOM 974 C CA . PHE A 1 126 ? 3.744 11.227 22.438 1.00 76.56 126 PHE A CA 1
ATOM 975 C C . PHE A 1 126 ? 4.921 12.036 22.973 1.00 76.56 126 PHE A C 1
ATOM 977 O O . PHE A 1 126 ? 4.825 12.645 24.037 1.00 76.56 126 PHE A O 1
ATOM 984 N N . GLN A 1 127 ? 6.029 12.062 22.224 1.00 76.06 127 GLN A N 1
ATOM 985 C CA . GLN A 1 127 ? 7.271 12.743 22.628 1.00 76.06 127 GLN A CA 1
ATOM 986 C C . GLN A 1 127 ? 7.752 12.309 24.029 1.00 76.06 127 GLN A C 1
ATOM 988 O O . GLN A 1 127 ? 8.143 13.140 24.844 1.00 76.06 127 GLN A O 1
ATOM 993 N N . GLY A 1 128 ? 7.647 11.008 24.334 1.00 78.06 128 GLY A N 1
ATOM 994 C CA . GLY A 1 128 ? 8.036 10.443 25.632 1.00 78.06 128 GLY A CA 1
ATOM 995 C C . GLY A 1 128 ? 7.099 10.781 26.796 1.00 78.06 128 GLY A C 1
ATOM 996 O O . GLY A 1 128 ? 7.434 10.487 27.937 1.00 78.06 128 GLY A O 1
ATOM 997 N N . ARG A 1 129 ? 5.938 11.397 26.535 1.00 80.94 129 ARG A N 1
ATOM 998 C CA . ARG A 1 129 ? 4.917 11.681 27.550 1.00 80.94 129 ARG A CA 1
ATOM 999 C C . ARG A 1 129 ? 3.719 10.756 27.400 1.00 80.94 129 ARG A C 1
ATOM 1001 O O . ARG A 1 129 ? 3.239 10.535 26.283 1.00 80.94 129 ARG A O 1
ATOM 1008 N N . ASP A 1 130 ? 3.216 10.294 28.537 1.00 82.56 130 ASP A N 1
ATOM 1009 C CA . ASP A 1 130 ? 1.981 9.524 28.612 1.00 82.56 130 ASP A CA 1
ATOM 1010 C C . ASP A 1 130 ? 0.763 10.395 28.297 1.00 82.56 130 ASP A C 1
ATOM 1012 O O . ASP A 1 130 ? 0.707 11.594 28.603 1.00 82.56 130 ASP A O 1
ATOM 1016 N N . ILE A 1 131 ? -0.230 9.778 27.666 1.00 84.31 131 ILE A N 1
ATOM 1017 C CA . ILE A 1 131 ? -1.493 10.425 27.325 1.00 84.31 131 ILE A CA 1
ATOM 1018 C C . ILE A 1 131 ? -2.407 10.367 28.544 1.00 84.31 131 ILE A C 1
ATOM 1020 O O . ILE A 1 131 ? -2.649 9.306 29.110 1.00 84.31 131 ILE A O 1
ATOM 1024 N N . LYS A 1 132 ? -2.980 11.513 28.922 1.00 89.38 132 LYS A N 1
ATOM 1025 C CA . LYS A 1 132 ? -4.098 11.537 29.870 1.00 89.38 132 LYS A CA 1
ATOM 1026 C C . LYS A 1 132 ? -5.351 11.034 29.158 1.00 89.38 132 LYS A C 1
ATOM 1028 O O . LYS A 1 132 ? -6.007 11.809 28.458 1.00 89.38 132 LYS A O 1
ATOM 1033 N N . TRP A 1 133 ? -5.663 9.754 29.312 1.00 89.06 133 TRP A N 1
ATOM 1034 C CA . TRP A 1 133 ? -6.760 9.090 28.601 1.00 89.06 133 TRP A CA 1
ATOM 1035 C C . TRP A 1 133 ? -8.152 9.643 28.929 1.00 89.06 133 TRP A C 1
ATOM 1037 O O . TRP A 1 133 ? -9.022 9.626 28.060 1.00 89.06 133 TRP A O 1
ATOM 1047 N N . ASP A 1 134 ? -8.320 10.235 30.114 1.00 90.50 134 ASP A N 1
ATOM 1048 C CA . ASP A 1 134 ? -9.556 10.909 30.543 1.00 90.50 134 ASP A CA 1
ATOM 1049 C C . ASP A 1 134 ? -9.723 12.329 29.979 1.00 90.50 134 ASP A C 1
ATOM 1051 O O . ASP A 1 134 ? -10.759 12.966 30.159 1.00 90.50 134 ASP A O 1
ATOM 1055 N N . SER A 1 135 ? -8.696 12.876 29.319 1.00 92.00 135 SER A N 1
ATOM 1056 C CA . SER A 1 135 ? -8.805 14.190 28.678 1.00 92.00 135 SER A CA 1
ATOM 1057 C C . SER A 1 135 ? -9.648 14.117 27.403 1.00 92.00 135 SER A C 1
ATOM 1059 O O . SER A 1 135 ? -9.707 13.075 26.756 1.00 92.00 135 SER A O 1
ATOM 1061 N N . GLU A 1 136 ? -10.225 15.245 26.974 1.00 91.44 136 GLU A N 1
ATOM 1062 C CA . GLU A 1 136 ? -10.961 15.345 25.699 1.00 91.44 136 GLU A CA 1
ATOM 1063 C C . GLU A 1 136 ? -10.136 14.798 24.518 1.00 91.44 136 GLU A C 1
ATOM 1065 O O . GLU A 1 136 ? -10.631 14.055 23.674 1.00 91.44 136 GLU A O 1
ATOM 1070 N N . LEU A 1 137 ? -8.835 15.102 24.505 1.00 88.94 137 LEU A N 1
ATOM 1071 C CA . LEU A 1 137 ? -7.889 14.575 23.528 1.00 88.94 137 LEU A CA 1
ATOM 1072 C C . LEU A 1 137 ? -7.726 13.052 23.625 1.00 88.94 137 LEU A C 1
ATOM 1074 O O . LEU A 1 137 ? -7.708 12.379 22.597 1.00 88.94 137 LEU A O 1
ATOM 1078 N N . GLY A 1 138 ? -7.591 12.522 24.842 1.00 90.06 138 GLY A N 1
ATOM 1079 C CA . GLY A 1 138 ? -7.487 11.086 25.096 1.00 90.06 138 GLY A CA 1
ATOM 1080 C C . GLY A 1 138 ? -8.719 10.335 24.598 1.00 90.06 138 GLY A C 1
ATOM 1081 O O . GLY A 1 138 ? -8.577 9.354 23.874 1.00 90.06 138 GLY A O 1
ATOM 1082 N N . VAL A 1 139 ? -9.915 10.857 24.880 1.00 91.81 139 VAL A N 1
ATOM 1083 C CA . VAL A 1 139 ? -11.191 10.307 24.395 1.00 91.81 139 VAL A CA 1
ATOM 1084 C C . VAL A 1 139 ? -11.263 10.319 22.865 1.00 91.81 139 VAL A C 1
ATOM 1086 O O . VAL A 1 139 ? -11.613 9.304 22.267 1.00 91.81 139 VAL A O 1
ATOM 1089 N N . MET A 1 140 ? -10.861 11.415 22.209 1.00 91.75 140 MET A N 1
ATOM 1090 C CA . MET A 1 140 ? -10.818 11.475 20.740 1.00 91.75 140 MET A CA 1
ATOM 1091 C C . MET A 1 140 ? -9.844 10.454 20.133 1.00 91.75 140 MET A C 1
ATOM 1093 O O . MET A 1 140 ? -10.142 9.850 19.103 1.00 91.75 140 MET A O 1
ATOM 1097 N N . ILE A 1 141 ? -8.676 10.254 20.752 1.00 91.44 141 ILE A N 1
ATOM 1098 C CA . ILE A 1 141 ? -7.693 9.262 20.295 1.00 91.44 141 ILE A CA 1
ATOM 1099 C C . ILE A 1 141 ? -8.240 7.844 20.472 1.00 91.44 141 ILE A C 1
ATOM 1101 O O . ILE A 1 141 ? -8.095 7.038 19.552 1.00 91.44 141 ILE A O 1
ATOM 1105 N N . LYS A 1 142 ? -8.886 7.554 21.611 1.00 91.69 142 LYS A N 1
ATOM 1106 C CA . LYS A 1 142 ? -9.522 6.256 21.874 1.00 91.69 142 LYS A CA 1
ATOM 1107 C C . LYS A 1 142 ? -10.570 5.932 20.814 1.00 91.69 142 LYS A C 1
ATOM 1109 O O . LYS A 1 142 ? -10.464 4.892 20.170 1.00 91.69 142 LYS A O 1
ATOM 1114 N N . ASP A 1 143 ? -11.482 6.863 20.529 1.00 93.06 143 ASP A N 1
ATOM 1115 C CA . ASP A 1 143 ? -12.483 6.658 19.477 1.00 93.06 143 ASP A CA 1
ATOM 1116 C C . ASP A 1 143 ? -11.836 6.433 18.099 1.00 93.06 143 ASP A C 1
ATOM 1118 O O . ASP A 1 143 ? -12.221 5.518 17.373 1.00 93.06 143 ASP A O 1
ATOM 1122 N N . CYS A 1 144 ? -10.798 7.196 17.740 1.00 92.81 144 CYS A N 1
ATOM 1123 C CA . CYS A 1 144 ? -10.125 7.026 16.450 1.00 92.81 144 CYS A CA 1
ATOM 1124 C C . CYS A 1 144 ? -9.391 5.681 16.301 1.00 92.81 144 CYS A C 1
ATOM 1126 O O . CYS A 1 144 ? -9.242 5.196 15.177 1.00 92.81 144 CYS A O 1
ATOM 1128 N N . LEU A 1 145 ? -8.884 5.115 17.400 1.00 91.38 145 LEU A N 1
ATOM 1129 C CA . LEU A 1 145 ? -8.105 3.874 17.404 1.00 91.38 145 LEU A CA 1
ATOM 1130 C C . LEU A 1 145 ? -8.957 2.619 17.591 1.00 91.38 145 LEU A C 1
ATOM 1132 O O . LEU A 1 145 ? -8.466 1.537 17.282 1.00 91.38 145 LEU A O 1
ATOM 1136 N N . LEU A 1 146 ? -10.200 2.745 18.062 1.00 94.38 146 LEU A N 1
ATOM 1137 C CA . LEU A 1 146 ? -11.093 1.611 18.272 1.00 94.38 146 LEU A CA 1
ATOM 1138 C C . LEU A 1 146 ? -11.765 1.182 16.946 1.00 94.38 146 LEU A C 1
ATOM 1140 O O . LEU A 1 146 ? -12.594 1.931 16.408 1.00 94.38 146 LEU A O 1
ATOM 1144 N N . PRO A 1 147 ? -11.439 -0.003 16.387 1.00 94.19 147 PRO A N 1
ATOM 1145 C CA . PRO A 1 147 ? -12.029 -0.481 15.141 1.00 94.19 147 PRO A CA 1
ATOM 1146 C C . PRO A 1 147 ? -13.428 -1.066 15.348 1.00 94.19 147 PRO A C 1
ATOM 1148 O O . PRO A 1 147 ? -13.654 -1.886 16.241 1.00 94.19 147 PRO A O 1
ATOM 1151 N N . THR A 1 148 ? -14.353 -0.752 14.439 1.00 95.75 148 THR A N 1
ATOM 1152 C CA . THR A 1 148 ? -15.648 -1.447 14.319 1.00 95.75 148 THR A CA 1
ATOM 1153 C C . THR A 1 148 ? -15.547 -2.655 13.379 1.00 95.75 148 THR A C 1
ATOM 1155 O O . THR A 1 148 ? -14.610 -2.758 12.585 1.00 95.75 148 THR A O 1
ATOM 1158 N N . ASP A 1 149 ? -16.498 -3.593 13.467 1.00 96.56 149 ASP A N 1
ATOM 1159 C CA . ASP A 1 149 ? -16.505 -4.785 12.601 1.00 96.56 149 ASP A CA 1
ATOM 1160 C C . ASP A 1 149 ? -16.626 -4.406 11.132 1.00 96.56 149 ASP A C 1
ATOM 1162 O O . ASP A 1 149 ? -15.958 -4.977 10.276 1.00 96.56 149 ASP A O 1
ATOM 1166 N N . ASP A 1 150 ? -17.404 -3.365 10.861 1.00 97.06 150 ASP A N 1
ATOM 1167 C CA . ASP A 1 150 ? -17.603 -2.820 9.528 1.00 97.06 150 ASP A CA 1
ATOM 1168 C C . ASP A 1 150 ? -16.306 -2.236 8.948 1.00 97.06 150 ASP A C 1
ATOM 1170 O O . ASP A 1 150 ? -16.014 -2.431 7.765 1.00 97.06 150 ASP A O 1
ATOM 1174 N N . MET A 1 151 ? -15.490 -1.561 9.773 1.00 97.25 151 MET A N 1
ATOM 1175 C CA . MET A 1 151 ? -14.168 -1.061 9.368 1.00 97.25 151 MET A CA 1
ATOM 1176 C C . MET A 1 151 ? -13.220 -2.214 9.019 1.00 97.25 151 MET A C 1
ATOM 1178 O O . MET A 1 151 ? -12.507 -2.140 8.014 1.00 97.25 151 MET A O 1
ATOM 1182 N N . ILE A 1 152 ? -13.220 -3.278 9.830 1.00 97.19 152 ILE A N 1
ATOM 1183 C CA . ILE A 1 152 ? -12.406 -4.480 9.601 1.00 97.19 152 ILE A CA 1
ATOM 1184 C C . ILE A 1 152 ? -12.863 -5.182 8.317 1.00 97.19 152 ILE A C 1
ATOM 1186 O O . ILE A 1 152 ? -12.033 -5.479 7.458 1.00 97.19 152 ILE A O 1
ATOM 1190 N N . ALA A 1 153 ? -14.172 -5.378 8.142 1.00 97.69 153 ALA A N 1
ATOM 1191 C CA . ALA A 1 153 ? -14.754 -5.987 6.952 1.00 97.69 153 ALA A CA 1
ATOM 1192 C C . ALA A 1 153 ? -14.384 -5.205 5.685 1.00 97.69 153 ALA A C 1
ATOM 1194 O O . ALA A 1 153 ? -13.895 -5.792 4.721 1.00 97.69 153 ALA A O 1
ATOM 1195 N N . PHE A 1 154 ? -14.530 -3.874 5.697 1.00 97.81 154 PHE A N 1
ATOM 1196 C CA . PHE A 1 154 ? -14.134 -3.022 4.573 1.00 97.81 154 PHE A CA 1
ATOM 1197 C C . PHE A 1 154 ? -12.637 -3.125 4.254 1.00 97.81 154 PHE A C 1
ATOM 1199 O O . PHE A 1 154 ? -12.263 -3.243 3.085 1.00 97.81 154 PHE A O 1
ATOM 1206 N N . ALA A 1 155 ? -11.779 -3.089 5.278 1.00 97.06 155 ALA A N 1
ATOM 1207 C CA . ALA A 1 155 ? -10.332 -3.210 5.120 1.00 97.06 155 ALA A CA 1
ATOM 1208 C C . ALA A 1 155 ? -9.934 -4.559 4.502 1.00 97.06 155 ALA A C 1
ATOM 1210 O O . ALA A 1 155 ? -9.121 -4.601 3.577 1.00 97.06 155 ALA A O 1
ATOM 1211 N N . ILE A 1 156 ? -10.547 -5.650 4.967 1.00 97.25 156 ILE A N 1
ATOM 1212 C CA . ILE A 1 156 ? -10.349 -6.988 4.406 1.00 97.25 156 ILE A CA 1
ATOM 1213 C C . ILE A 1 156 ? -10.852 -7.041 2.964 1.00 97.25 156 ILE A C 1
ATOM 1215 O O . ILE A 1 156 ? -10.122 -7.495 2.088 1.00 97.25 156 ILE A O 1
ATOM 1219 N N . GLY A 1 157 ? -12.057 -6.537 2.686 1.00 96.75 157 GLY A N 1
ATOM 1220 C CA . GLY A 1 157 ? -12.619 -6.499 1.334 1.00 96.75 157 GLY A CA 1
ATOM 1221 C C . GLY A 1 157 ? -11.750 -5.709 0.354 1.00 96.75 157 GLY A C 1
ATOM 1222 O O . GLY A 1 157 ? -11.566 -6.126 -0.790 1.00 96.75 157 GLY A O 1
ATOM 1223 N N . HIS A 1 158 ? -11.147 -4.608 0.812 1.00 96.50 158 HIS A N 1
ATOM 1224 C CA . HIS A 1 158 ? -10.208 -3.815 0.020 1.00 96.50 158 HIS A CA 1
ATOM 1225 C C . HIS A 1 158 ? -8.970 -4.643 -0.357 1.00 96.50 158 HIS A C 1
ATOM 1227 O O . HIS A 1 158 ? -8.609 -4.726 -1.531 1.00 96.50 158 HIS A O 1
ATOM 1233 N N . GLU A 1 159 ? -8.329 -5.304 0.609 1.00 95.69 159 GLU A N 1
ATOM 1234 C CA . GLU A 1 159 ? -7.135 -6.113 0.336 1.00 95.69 159 GLU A CA 1
ATOM 1235 C C . GLU A 1 159 ? -7.461 -7.402 -0.443 1.00 95.69 159 GLU A C 1
ATOM 1237 O O . GLU A 1 159 ? -6.715 -7.774 -1.351 1.00 95.69 159 GLU A O 1
ATOM 1242 N N . LEU A 1 160 ? -8.612 -8.037 -0.190 1.00 95.31 160 LEU A N 1
ATOM 1243 C CA . LEU A 1 160 ? -9.112 -9.172 -0.976 1.00 95.31 160 LEU A CA 1
ATOM 1244 C C . LEU A 1 160 ? -9.339 -8.789 -2.439 1.00 95.31 160 LEU A C 1
ATOM 1246 O O . LEU A 1 160 ? -9.007 -9.563 -3.339 1.00 95.31 160 LEU A O 1
ATOM 1250 N N . SER A 1 161 ? -9.878 -7.594 -2.694 1.00 94.38 161 SER A N 1
ATOM 1251 C CA . SER A 1 161 ? -10.023 -7.084 -4.054 1.00 94.38 161 SER A CA 1
ATOM 1252 C C . SER A 1 161 ? -8.666 -6.883 -4.729 1.00 94.38 161 SER A C 1
ATOM 1254 O O . SER A 1 161 ? -8.579 -7.046 -5.943 1.00 94.38 161 SER A O 1
ATOM 1256 N N . ARG A 1 162 ? -7.610 -6.530 -3.987 1.00 92.31 162 ARG A N 1
ATOM 1257 C CA . ARG A 1 162 ? -6.271 -6.299 -4.551 1.00 92.31 162 ARG A CA 1
ATOM 1258 C C . ARG A 1 162 ? -5.566 -7.598 -4.936 1.00 92.31 162 ARG A C 1
ATOM 1260 O O . ARG A 1 162 ? -5.077 -7.690 -6.058 1.00 92.31 162 ARG A O 1
ATOM 1267 N N . ILE A 1 163 ? -5.559 -8.610 -4.069 1.00 91.81 163 ILE A N 1
ATOM 1268 C CA . ILE A 1 163 ? -4.873 -9.897 -4.334 1.00 91.81 163 ILE A CA 1
ATOM 1269 C C . ILE A 1 163 ? -5.515 -10.722 -5.464 1.00 91.81 163 ILE A C 1
ATOM 1271 O O . ILE A 1 163 ? -4.880 -11.608 -6.042 1.00 91.81 163 ILE A O 1
ATOM 1275 N N . GLN A 1 164 ? -6.778 -10.439 -5.797 1.00 90.25 164 GLN A N 1
ATOM 1276 C CA . GLN A 1 164 ? -7.487 -11.072 -6.914 1.00 90.25 164 GLN A CA 1
ATOM 1277 C C . GLN A 1 164 ? -7.165 -10.434 -8.273 1.00 90.25 164 GLN A C 1
ATOM 1279 O O . GLN A 1 164 ? -7.426 -11.032 -9.317 1.00 90.25 164 GLN A O 1
ATOM 1284 N N . ARG A 1 165 ? -6.564 -9.239 -8.293 1.00 88.12 165 ARG A N 1
ATOM 1285 C CA . ARG A 1 165 ? -6.252 -8.508 -9.526 1.00 88.12 165 ARG A CA 1
ATOM 1286 C C . ARG A 1 165 ? -4.951 -8.964 -10.176 1.00 88.12 165 ARG A C 1
ATOM 1288 O O . ARG A 1 165 ? -3.930 -8.273 -10.160 1.00 88.12 165 ARG A O 1
ATOM 1295 N N . LEU A 1 166 ? -5.020 -10.129 -10.818 1.00 87.56 166 LEU A N 1
ATOM 1296 C CA . LEU A 1 166 ? -3.930 -10.674 -11.634 1.00 87.56 166 LEU A CA 1
ATOM 1297 C C . LEU A 1 166 ? -3.548 -9.752 -12.804 1.00 87.56 166 LEU A C 1
ATOM 1299 O O . LEU A 1 166 ? -2.389 -9.721 -13.215 1.00 87.56 166 LEU A O 1
ATOM 1303 N N . ASP A 1 167 ? -4.508 -8.981 -13.319 1.00 88.56 167 ASP A N 1
ATOM 1304 C CA . ASP A 1 167 ? -4.306 -8.000 -14.385 1.00 88.56 167 ASP A CA 1
ATOM 1305 C C . ASP A 1 167 ? -3.337 -6.888 -13.960 1.00 88.56 167 ASP A C 1
ATOM 1307 O O . ASP A 1 167 ? -2.365 -6.592 -14.660 1.00 88.56 167 ASP A O 1
ATOM 1311 N N . TYR A 1 168 ? -3.562 -6.308 -12.781 1.00 88.62 168 TYR A N 1
ATOM 1312 C CA . TYR A 1 168 ? -2.684 -5.292 -12.220 1.00 88.62 168 TYR A CA 1
ATOM 1313 C C . TYR A 1 168 ? -1.313 -5.871 -11.886 1.00 88.62 168 TYR A C 1
ATOM 1315 O O . TYR A 1 168 ? -0.299 -5.250 -12.208 1.00 88.62 168 TYR A O 1
ATOM 1323 N N . LEU A 1 169 ? -1.283 -7.061 -11.284 1.00 87.44 169 LEU A N 1
ATOM 1324 C CA . LEU A 1 169 ? -0.043 -7.741 -10.946 1.00 87.44 169 LEU A CA 1
ATOM 1325 C C . LEU A 1 169 ? 0.836 -7.924 -12.190 1.00 87.44 169 LEU A C 1
ATOM 1327 O O . LEU A 1 169 ? 1.980 -7.476 -12.200 1.00 87.44 169 LEU A O 1
ATOM 1331 N N . ALA A 1 170 ? 0.276 -8.457 -13.279 1.00 89.50 170 ALA A N 1
ATOM 1332 C CA . ALA A 1 170 ? 0.992 -8.630 -14.540 1.00 89.50 170 ALA A CA 1
ATOM 1333 C C . ALA A 1 170 ? 1.549 -7.305 -15.093 1.00 89.50 170 ALA A C 1
ATOM 1335 O O . ALA A 1 170 ? 2.716 -7.245 -15.488 1.00 89.50 170 ALA A O 1
ATOM 1336 N N . ILE A 1 171 ? 0.748 -6.231 -15.089 1.00 91.50 171 ILE A N 1
ATOM 1337 C CA . ILE A 1 171 ? 1.177 -4.910 -15.575 1.00 91.50 171 ILE A CA 1
ATOM 1338 C C . ILE A 1 171 ? 2.290 -4.336 -14.689 1.00 91.50 171 ILE A C 1
ATOM 1340 O O . ILE A 1 171 ? 3.326 -3.916 -15.206 1.00 91.50 171 ILE A O 1
ATOM 1344 N N . ASN A 1 172 ? 2.112 -4.335 -13.367 1.00 89.44 172 ASN A N 1
ATOM 1345 C CA . ASN A 1 172 ? 3.079 -3.795 -12.408 1.00 89.44 172 ASN A CA 1
ATOM 1346 C C . ASN A 1 172 ? 4.431 -4.529 -12.483 1.00 89.44 172 ASN A C 1
ATOM 1348 O O . ASN A 1 172 ? 5.489 -3.903 -12.378 1.00 89.44 172 ASN A O 1
ATOM 1352 N N . SER A 1 173 ? 4.402 -5.837 -12.749 1.00 89.69 173 SER A N 1
ATOM 1353 C CA . SER A 1 173 ? 5.588 -6.677 -12.916 1.00 89.69 173 SER A CA 1
ATOM 1354 C C . SER A 1 173 ? 6.436 -6.304 -14.132 1.00 89.69 173 SER A C 1
ATOM 1356 O O . SER A 1 173 ? 7.665 -6.291 -14.042 1.00 89.69 173 SER A O 1
ATOM 1358 N N . VAL A 1 174 ? 5.810 -5.986 -15.269 1.00 93.19 174 VAL A N 1
ATOM 1359 C CA . VAL A 1 174 ? 6.528 -5.718 -16.530 1.00 93.19 174 VAL A CA 1
ATOM 1360 C C . VAL A 1 174 ? 6.743 -4.233 -16.817 1.00 93.19 174 VAL A C 1
ATOM 1362 O O . VAL A 1 174 ? 7.579 -3.896 -17.660 1.00 93.19 174 VAL A O 1
ATOM 1365 N N . LEU A 1 175 ? 6.034 -3.335 -16.125 1.00 93.25 175 LEU A N 1
ATOM 1366 C CA . LEU A 1 175 ? 6.083 -1.894 -16.379 1.00 93.25 175 LEU A CA 1
ATOM 1367 C C . LEU A 1 175 ? 7.503 -1.337 -16.234 1.00 93.25 175 LEU A C 1
ATOM 1369 O O . LEU A 1 175 ? 8.027 -0.745 -17.174 1.00 93.25 175 LEU A O 1
ATOM 1373 N N . ALA A 1 176 ? 8.151 -1.566 -15.090 1.00 93.19 176 ALA A N 1
ATOM 1374 C CA . ALA A 1 176 ? 9.498 -1.064 -14.813 1.00 93.19 176 ALA A CA 1
ATOM 1375 C C . ALA A 1 176 ? 10.568 -1.561 -15.813 1.00 93.19 176 ALA A C 1
ATOM 1377 O O . ALA A 1 176 ? 11.264 -0.719 -16.392 1.00 93.19 176 ALA A O 1
ATOM 1378 N N . PRO A 1 177 ? 10.714 -2.881 -16.079 1.00 94.44 177 PRO A N 1
ATOM 1379 C CA . PRO A 1 177 ? 11.709 -3.358 -17.040 1.00 94.44 177 PRO A CA 1
ATOM 1380 C C . PRO A 1 177 ? 11.415 -2.889 -18.471 1.00 94.44 177 PRO A C 1
ATOM 1382 O O . PRO A 1 177 ? 12.340 -2.506 -19.191 1.00 94.44 177 PRO A O 1
ATOM 1385 N N . THR A 1 178 ? 10.144 -2.839 -18.880 1.00 94.69 178 THR A N 1
ATOM 1386 C CA . THR A 1 178 ? 9.766 -2.335 -20.210 1.00 94.69 178 THR A CA 1
ATOM 1387 C C . THR A 1 178 ? 10.079 -0.845 -20.340 1.00 94.69 178 THR A C 1
ATOM 1389 O O . THR A 1 178 ? 10.624 -0.414 -21.355 1.00 94.69 178 THR A O 1
ATOM 1392 N N . TRP A 1 179 ? 9.817 -0.050 -19.300 1.00 96.00 179 TRP A N 1
ATOM 1393 C CA . TRP A 1 179 ? 10.109 1.383 -19.297 1.00 96.00 179 TRP A CA 1
ATOM 1394 C C . TRP A 1 179 ? 11.609 1.673 -19.394 1.00 96.00 179 TRP A C 1
ATOM 1396 O O . TRP A 1 179 ? 12.034 2.545 -20.160 1.00 96.00 179 TRP A O 1
ATOM 1406 N N . LEU A 1 180 ? 12.428 0.908 -18.664 1.00 94.62 180 LEU A N 1
ATOM 1407 C CA . LEU A 1 180 ? 13.885 1.001 -18.737 1.00 94.62 180 LEU A CA 1
ATOM 1408 C C . LEU A 1 180 ? 14.390 0.692 -20.154 1.00 94.62 180 LEU A C 1
ATOM 1410 O O . LEU A 1 180 ? 15.197 1.447 -20.702 1.00 94.62 180 LEU A O 1
ATOM 1414 N N . TYR A 1 181 ? 13.867 -0.369 -20.776 1.00 94.94 181 TYR A N 1
ATOM 1415 C CA . TYR A 1 181 ? 14.195 -0.725 -22.156 1.00 94.94 181 TYR A CA 1
ATOM 1416 C C . TYR A 1 181 ? 13.830 0.385 -23.145 1.00 94.94 181 TYR A C 1
ATOM 1418 O O . TYR A 1 181 ? 14.665 0.796 -23.954 1.00 94.94 181 TYR A O 1
ATOM 1426 N N . LEU A 1 182 ? 12.599 0.900 -23.072 1.00 95.00 182 LEU A N 1
ATOM 1427 C CA . LEU A 1 182 ? 12.128 1.972 -23.949 1.00 95.00 182 LEU A CA 1
ATOM 1428 C C . LEU A 1 182 ? 12.983 3.233 -23.792 1.00 95.00 182 LEU A C 1
ATOM 1430 O O . LEU A 1 182 ? 13.407 3.813 -24.791 1.00 95.00 182 LEU A O 1
ATOM 1434 N N . THR A 1 183 ? 13.325 3.597 -22.555 1.00 94.56 183 THR A N 1
ATOM 1435 C CA . THR A 1 183 ? 14.216 4.729 -22.263 1.00 94.56 183 THR A CA 1
ATOM 1436 C C . THR A 1 183 ? 15.576 4.538 -22.926 1.00 94.56 183 THR A C 1
ATOM 1438 O O . THR A 1 183 ? 16.039 5.416 -23.652 1.00 94.56 183 THR A O 1
ATOM 1441 N N . PHE A 1 184 ? 16.191 3.365 -22.758 1.00 93.12 184 PHE A N 1
ATOM 1442 C CA . PHE A 1 184 ? 17.459 3.031 -23.407 1.00 93.12 184 PHE A CA 1
ATOM 1443 C C . PHE A 1 184 ? 17.367 3.120 -24.938 1.00 93.12 184 PHE A C 1
ATOM 1445 O O . PHE A 1 184 ? 18.277 3.640 -25.587 1.00 93.12 184 PHE A O 1
ATOM 1452 N N . ARG A 1 185 ? 16.275 2.642 -25.545 1.00 92.81 185 ARG A N 1
ATOM 1453 C CA . ARG A 1 185 ? 16.076 2.703 -27.002 1.00 92.81 185 ARG A CA 1
ATOM 1454 C C . ARG A 1 185 ? 15.960 4.140 -27.505 1.00 92.81 185 ARG A C 1
ATOM 1456 O O . ARG A 1 185 ? 16.616 4.469 -28.491 1.00 92.81 185 ARG A O 1
ATOM 1463 N N . VAL A 1 186 ? 15.187 4.982 -26.821 1.00 91.50 186 VAL A N 1
ATOM 1464 C CA . VAL A 1 186 ? 15.004 6.398 -27.175 1.00 91.50 186 VAL A CA 1
ATOM 1465 C C . VAL A 1 186 ? 16.321 7.162 -27.041 1.00 91.50 186 VAL A C 1
ATOM 1467 O O . VAL A 1 186 ? 16.780 7.753 -28.014 1.00 91.50 186 VAL A O 1
ATOM 1470 N N . VAL A 1 187 ? 16.987 7.067 -25.886 1.00 90.69 187 VAL A N 1
ATOM 1471 C CA . VAL A 1 187 ? 18.253 7.767 -25.588 1.00 90.69 187 VAL A CA 1
ATOM 1472 C C . VAL A 1 187 ? 19.359 7.413 -26.589 1.00 90.69 187 VAL A C 1
ATOM 1474 O O . VAL A 1 187 ? 20.161 8.268 -26.966 1.00 90.69 187 VAL A O 1
ATOM 1477 N N . ASN A 1 188 ? 19.397 6.166 -27.068 1.00 86.50 188 ASN A N 1
ATOM 1478 C CA . ASN A 1 188 ? 20.363 5.738 -28.082 1.00 86.50 188 ASN A CA 1
ATOM 1479 C C . ASN A 1 188 ? 19.988 6.114 -29.518 1.00 86.50 188 ASN A C 1
ATOM 1481 O O . ASN A 1 188 ? 20.864 6.129 -30.385 1.00 86.50 188 ASN A O 1
ATOM 1485 N N . ALA A 1 189 ? 18.712 6.374 -29.800 1.00 86.06 189 ALA A N 1
ATOM 1486 C CA . ALA A 1 189 ? 18.271 6.844 -31.108 1.00 86.06 189 ALA A CA 1
ATOM 1487 C C . ALA A 1 189 ? 18.545 8.347 -31.291 1.00 86.06 189 ALA A C 1
ATOM 1489 O O . ALA A 1 189 ? 18.835 8.774 -32.408 1.00 86.06 189 ALA A O 1
ATOM 1490 N N . THR A 1 190 ? 18.537 9.128 -30.205 1.00 82.81 190 THR A N 1
ATOM 1491 C CA . THR A 1 190 ? 18.712 10.592 -30.203 1.00 82.81 190 THR A CA 1
ATOM 1492 C C . THR A 1 190 ? 19.916 11.106 -31.012 1.00 82.81 190 THR A C 1
ATOM 1494 O O . THR A 1 190 ? 19.710 11.975 -31.866 1.00 82.81 190 THR A O 1
ATOM 1497 N N . PRO A 1 191 ? 21.145 10.562 -30.869 1.00 76.25 191 PRO A N 1
ATOM 1498 C CA . PRO A 1 191 ? 22.308 11.070 -31.606 1.00 76.25 191 PRO A CA 1
ATOM 1499 C C . PRO A 1 191 ? 22.189 10.881 -33.122 1.00 76.25 191 PRO A C 1
ATOM 1501 O O . PRO A 1 191 ? 22.722 11.675 -33.895 1.00 76.25 191 PRO A O 1
ATOM 1504 N N . ARG A 1 192 ? 21.477 9.831 -33.564 1.00 74.06 192 ARG A N 1
ATOM 1505 C CA . ARG A 1 192 ? 21.268 9.541 -34.993 1.00 74.06 192 ARG A CA 1
ATOM 1506 C C . ARG A 1 192 ? 20.316 10.539 -35.645 1.00 74.06 192 ARG A C 1
ATOM 1508 O O . ARG A 1 192 ? 20.401 10.743 -36.851 1.00 74.06 192 ARG A O 1
ATOM 1515 N N . LEU A 1 193 ? 19.423 11.130 -34.855 1.00 75.06 193 LEU A N 1
ATOM 1516 C CA . LEU A 1 193 ? 18.374 12.022 -35.336 1.00 75.06 193 LEU A CA 1
ATOM 1517 C C . LEU A 1 193 ? 18.807 13.491 -35.322 1.00 75.06 193 LEU A C 1
ATOM 1519 O O . LEU A 1 193 ? 18.495 14.213 -36.261 1.00 75.06 193 LEU A O 1
ATOM 1523 N N . LEU A 1 194 ? 19.531 13.932 -34.286 1.00 76.12 194 LEU A N 1
ATOM 1524 C CA . LEU A 1 194 ? 19.747 15.364 -34.039 1.00 76.12 194 LEU A CA 1
ATOM 1525 C C . LEU A 1 194 ? 21.158 15.883 -34.370 1.00 76.12 194 LEU A C 1
ATOM 1527 O O . LEU A 1 194 ? 21.356 17.090 -34.315 1.00 76.12 194 LEU A O 1
ATOM 1531 N N . LYS A 1 195 ? 22.122 15.012 -34.729 1.00 77.38 195 LYS A N 1
ATOM 1532 C CA . LYS A 1 195 ? 23.512 15.370 -35.116 1.00 77.38 195 LYS A CA 1
ATOM 1533 C C . LYS A 1 195 ? 24.105 16.531 -34.286 1.00 77.38 195 LYS A C 1
ATOM 1535 O O . LYS A 1 195 ? 24.613 17.505 -34.835 1.00 77.38 195 LYS A O 1
ATOM 1540 N N . LEU A 1 196 ? 24.003 16.437 -32.960 1.00 76.81 196 LEU A N 1
ATOM 1541 C CA . LEU A 1 196 ? 24.432 17.485 -32.028 1.00 76.81 196 LEU A CA 1
ATOM 1542 C C . LEU A 1 196 ? 25.923 17.374 -31.687 1.00 76.81 196 LEU A C 1
ATOM 1544 O O . LEU A 1 196 ? 26.509 16.292 -31.744 1.00 76.81 196 LEU A O 1
ATOM 1548 N N . ASN A 1 197 ? 26.515 18.487 -31.244 1.00 83.69 197 ASN A N 1
ATOM 1549 C CA . ASN A 1 197 ? 27.832 18.480 -30.602 1.00 83.69 197 ASN A CA 1
ATOM 1550 C C . ASN A 1 197 ? 27.812 17.594 -29.344 1.00 83.69 197 ASN A C 1
ATOM 1552 O O . ASN A 1 197 ? 26.829 17.581 -28.601 1.00 83.69 197 ASN A O 1
ATOM 1556 N N . THR A 1 198 ? 28.925 16.912 -29.060 1.00 81.19 198 THR A N 1
ATOM 1557 C CA . THR A 1 198 ? 29.039 15.889 -28.003 1.00 81.19 198 THR A CA 1
ATOM 1558 C C . THR A 1 198 ? 28.544 16.353 -26.629 1.00 81.19 198 THR A C 1
ATOM 1560 O O . THR A 1 198 ? 27.862 15.599 -25.941 1.00 81.19 198 THR A O 1
ATOM 1563 N N . LEU A 1 199 ? 28.836 17.597 -26.231 1.00 85.69 199 LEU A N 1
ATOM 1564 C CA . LEU A 1 199 ? 28.393 18.142 -24.942 1.00 85.69 199 LEU A CA 1
ATOM 1565 C C . LEU A 1 199 ? 26.861 18.265 -24.862 1.00 85.69 199 LEU A C 1
ATOM 1567 O O . LEU A 1 199 ? 26.254 17.832 -23.885 1.00 85.69 199 LEU A O 1
ATOM 1571 N N . PHE A 1 200 ? 26.232 18.808 -25.907 1.00 85.50 200 PHE A N 1
ATOM 1572 C CA . PHE A 1 200 ? 24.777 18.948 -25.975 1.00 85.50 200 PHE A CA 1
ATOM 1573 C C . PHE A 1 200 ? 24.076 17.591 -26.074 1.00 85.50 200 PHE A C 1
ATOM 1575 O O . PHE A 1 200 ? 23.020 17.416 -25.473 1.00 85.50 200 PHE A O 1
ATOM 1582 N N . ASP A 1 201 ? 24.674 16.617 -26.766 1.00 85.81 201 ASP A N 1
ATOM 1583 C CA . ASP A 1 201 ? 24.159 15.245 -26.818 1.00 85.81 201 ASP A CA 1
ATOM 1584 C C . ASP A 1 201 ? 24.146 14.588 -25.426 1.00 85.81 201 ASP A C 1
ATOM 1586 O O . ASP A 1 201 ? 23.142 13.998 -25.028 1.00 85.81 201 ASP A O 1
ATOM 1590 N N . VAL A 1 202 ? 25.218 14.741 -24.639 1.00 86.94 202 VAL A N 1
ATOM 1591 C CA . VAL A 1 202 ? 25.276 14.218 -23.262 1.00 86.94 202 VAL A CA 1
ATOM 1592 C C . VAL A 1 202 ? 24.222 14.879 -22.371 1.00 86.94 202 VAL A C 1
ATOM 1594 O O . VAL A 1 202 ? 23.479 14.172 -21.687 1.00 86.94 202 VAL A O 1
ATOM 1597 N N . ILE A 1 203 ? 24.108 16.211 -22.407 1.00 90.56 203 ILE A N 1
ATOM 1598 C CA . ILE A 1 203 ? 23.101 16.950 -21.628 1.00 90.56 203 ILE A CA 1
ATOM 1599 C C . ILE A 1 203 ? 21.688 16.495 -22.013 1.00 90.56 203 ILE A C 1
ATOM 1601 O O . ILE A 1 203 ? 20.878 16.186 -21.139 1.00 90.56 203 ILE A O 1
ATOM 1605 N N . LEU A 1 204 ? 21.400 16.382 -23.311 1.00 89.62 204 LEU A N 1
ATOM 1606 C CA . LEU A 1 204 ? 20.096 15.947 -23.801 1.00 89.62 204 LEU A CA 1
ATOM 1607 C C . LEU A 1 204 ? 19.757 14.524 -23.341 1.00 89.62 204 LEU A C 1
ATOM 1609 O O . LEU A 1 204 ? 18.631 14.270 -22.921 1.00 89.62 204 LEU A O 1
ATOM 1613 N N . LYS A 1 205 ? 20.717 13.596 -23.361 1.00 89.88 205 LYS A N 1
ATOM 1614 C CA . LYS A 1 205 ? 20.514 12.228 -22.857 1.00 89.88 205 LYS A CA 1
ATOM 1615 C C . LYS A 1 205 ? 20.193 12.205 -21.365 1.00 89.88 205 LYS A C 1
ATOM 1617 O O . LYS A 1 205 ? 19.280 11.488 -20.965 1.00 89.88 205 LYS A O 1
ATOM 1622 N N . LEU A 1 206 ? 20.895 12.998 -20.553 1.00 91.75 206 LEU A N 1
ATOM 1623 C CA . LEU A 1 206 ? 20.607 13.114 -19.119 1.00 91.75 206 LEU A CA 1
ATOM 1624 C C . LEU A 1 206 ? 19.205 13.684 -18.873 1.00 91.75 206 LEU A C 1
ATOM 1626 O O . LEU A 1 206 ? 18.466 13.144 -18.047 1.00 91.75 206 LEU A O 1
ATOM 1630 N N . LEU A 1 207 ? 18.806 14.710 -19.633 1.00 93.62 207 LEU A N 1
ATOM 1631 C CA . LEU A 1 207 ? 17.454 15.269 -19.580 1.00 93.62 207 LEU A CA 1
ATOM 1632 C C . LEU A 1 207 ? 16.396 14.234 -19.981 1.00 93.62 207 LEU A C 1
ATOM 1634 O O . LEU A 1 207 ? 15.409 14.074 -19.268 1.00 93.62 207 LEU A O 1
ATOM 1638 N N . LEU A 1 208 ? 16.611 13.480 -21.063 1.00 93.31 208 LEU A N 1
ATOM 1639 C CA . LEU A 1 208 ? 15.700 12.416 -21.497 1.00 93.31 208 LEU A CA 1
ATOM 1640 C C . LEU A 1 208 ? 15.571 11.308 -20.444 1.00 93.31 208 LEU A C 1
ATOM 1642 O O . LEU A 1 208 ? 14.457 10.878 -20.152 1.00 93.31 208 LEU A O 1
ATOM 1646 N N . CYS A 1 209 ? 16.678 10.877 -19.832 1.00 93.19 209 CYS A N 1
ATOM 1647 C CA . CYS A 1 209 ? 16.651 9.913 -18.731 1.00 93.19 209 CYS A CA 1
ATOM 1648 C C . CYS A 1 209 ? 15.861 10.451 -17.530 1.00 93.19 209 CYS A C 1
ATOM 1650 O O . CYS A 1 209 ? 15.008 9.746 -16.988 1.00 93.19 209 CYS A O 1
ATOM 1652 N N . ARG A 1 210 ? 16.104 11.709 -17.133 1.00 93.00 210 ARG A N 1
ATOM 1653 C CA . ARG A 1 210 ? 15.405 12.351 -16.011 1.00 93.00 210 ARG A CA 1
ATOM 1654 C C . ARG A 1 210 ? 13.908 12.480 -16.281 1.00 93.00 210 ARG A C 1
ATOM 1656 O O . ARG A 1 210 ? 13.113 12.091 -15.430 1.00 93.00 210 ARG A O 1
ATOM 1663 N N . MET A 1 211 ? 13.529 12.972 -17.458 1.00 94.50 211 MET A N 1
ATOM 1664 C CA . MET A 1 211 ? 12.128 13.101 -17.862 1.00 94.50 211 MET A CA 1
ATOM 1665 C C . MET A 1 211 ? 11.443 11.740 -17.950 1.00 94.50 211 MET A C 1
ATOM 1667 O O . MET A 1 211 ? 10.344 11.581 -17.429 1.00 94.50 211 MET A O 1
ATOM 1671 N N . SER A 1 212 ? 12.107 10.735 -18.527 1.00 94.88 212 SER A N 1
ATOM 1672 C CA . SER A 1 212 ? 11.566 9.377 -18.594 1.00 94.88 212 SER A CA 1
ATOM 1673 C C . SER A 1 212 ? 11.307 8.792 -17.203 1.00 94.88 212 SER A C 1
ATOM 1675 O O . SER A 1 212 ? 10.246 8.215 -16.968 1.00 94.88 212 SER A O 1
ATOM 1677 N N . TYR A 1 213 ? 12.232 8.986 -16.257 1.00 92.81 213 TYR A N 1
ATOM 1678 C CA . TYR A 1 213 ? 12.050 8.551 -14.872 1.00 92.81 213 TYR A CA 1
ATOM 1679 C C . TYR A 1 213 ? 10.864 9.246 -14.189 1.00 92.81 213 TYR A C 1
ATOM 1681 O O . TYR A 1 213 ? 10.073 8.587 -13.514 1.00 92.81 213 TYR A O 1
ATOM 1689 N N . LEU A 1 214 ? 10.705 10.560 -14.385 1.00 92.50 214 LEU A N 1
ATOM 1690 C CA . LEU A 1 214 ? 9.556 11.297 -13.854 1.00 92.50 214 LEU A CA 1
ATOM 1691 C C . LEU A 1 214 ? 8.241 10.776 -14.452 1.00 92.50 214 LEU A C 1
ATOM 1693 O O . LEU A 1 214 ? 7.318 10.473 -13.701 1.00 92.50 214 LEU A O 1
ATOM 1697 N N . CYS A 1 215 ? 8.175 10.572 -15.770 1.00 93.94 215 CYS A N 1
ATOM 1698 C CA . CYS A 1 215 ? 7.002 9.992 -16.429 1.00 93.94 215 CYS A CA 1
ATOM 1699 C C . CYS A 1 215 ? 6.674 8.582 -15.915 1.00 93.94 215 CYS A C 1
ATOM 1701 O O . CYS A 1 215 ? 5.503 8.270 -15.700 1.00 93.94 215 CYS A O 1
ATOM 1703 N N . TYR A 1 216 ? 7.686 7.745 -15.661 1.00 93.12 216 TYR A N 1
ATOM 1704 C CA . TYR A 1 216 ? 7.492 6.438 -15.032 1.00 93.12 216 TYR A CA 1
ATOM 1705 C C . TYR A 1 216 ? 6.912 6.566 -13.622 1.00 93.12 216 TYR A C 1
ATOM 1707 O O . TYR A 1 216 ? 5.921 5.907 -13.317 1.00 93.12 216 TYR A O 1
ATOM 1715 N N . LYS A 1 217 ? 7.489 7.431 -12.773 1.00 89.56 217 LYS A N 1
ATOM 1716 C CA . LYS A 1 217 ? 7.008 7.670 -11.401 1.00 89.56 217 LYS A CA 1
ATOM 1717 C C . LYS A 1 217 ? 5.534 8.089 -11.406 1.00 89.56 217 LYS A C 1
ATOM 1719 O O . LYS A 1 217 ? 4.748 7.519 -10.657 1.00 89.56 217 LYS A O 1
ATOM 1724 N N . LEU A 1 218 ? 5.164 9.018 -12.290 1.00 89.81 218 LEU A N 1
ATOM 1725 C CA . LEU A 1 218 ? 3.788 9.492 -12.478 1.00 89.81 218 LEU A CA 1
ATOM 1726 C C . LEU A 1 218 ? 2.848 8.372 -12.934 1.00 89.81 218 LEU A C 1
ATOM 1728 O O . LEU A 1 218 ? 1.795 8.164 -12.339 1.00 89.81 218 LEU A O 1
ATOM 1732 N N . THR A 1 219 ? 3.251 7.619 -13.958 1.00 91.50 219 THR A N 1
ATOM 1733 C CA . THR A 1 219 ? 2.451 6.517 -14.513 1.00 91.50 219 THR A CA 1
ATOM 1734 C C . THR A 1 219 ? 2.233 5.418 -13.476 1.00 91.50 219 THR A C 1
ATOM 1736 O O . THR A 1 219 ? 1.120 4.924 -13.316 1.00 91.50 219 THR A O 1
ATOM 1739 N N . ASN A 1 220 ? 3.283 5.056 -12.735 1.00 89.69 220 ASN A N 1
ATOM 1740 C CA . ASN A 1 220 ? 3.216 4.050 -11.682 1.00 89.69 220 ASN A CA 1
ATOM 1741 C C . ASN A 1 220 ? 2.330 4.510 -10.513 1.00 89.69 220 ASN A C 1
ATOM 1743 O O . ASN A 1 220 ? 1.539 3.716 -10.014 1.00 89.69 220 ASN A O 1
ATOM 1747 N N . ALA A 1 221 ? 2.435 5.776 -10.096 1.00 88.50 221 ALA A N 1
ATOM 1748 C CA . ALA A 1 221 ? 1.569 6.343 -9.062 1.00 88.50 221 ALA A CA 1
ATOM 1749 C C . ALA A 1 221 ? 0.097 6.340 -9.500 1.00 88.50 221 ALA A C 1
ATOM 1751 O O . ALA A 1 221 ? -0.749 5.828 -8.777 1.00 88.50 221 ALA A O 1
ATOM 1752 N N . HIS A 1 222 ? -0.200 6.805 -10.716 1.00 89.75 222 HIS A N 1
ATOM 1753 C CA . HIS A 1 222 ? -1.565 6.814 -11.245 1.00 89.75 222 HIS A CA 1
ATOM 1754 C C . HIS A 1 222 ? -2.158 5.400 -11.356 1.00 89.75 222 HIS A C 1
ATOM 1756 O O . HIS A 1 222 ? -3.307 5.171 -10.978 1.00 89.75 222 HIS A O 1
ATOM 1762 N N . LEU A 1 223 ? -1.366 4.426 -11.824 1.00 90.94 223 LEU A N 1
ATOM 1763 C CA . LEU A 1 223 ? -1.792 3.028 -11.876 1.00 90.94 223 LEU A CA 1
ATOM 1764 C C . LEU A 1 223 ? -2.117 2.493 -10.473 1.00 90.94 223 LEU A C 1
ATOM 1766 O O . LEU A 1 223 ? -3.147 1.848 -10.289 1.00 90.94 223 LEU A O 1
ATOM 1770 N N . TYR A 1 224 ? -1.269 2.792 -9.488 1.00 88.94 224 TYR A N 1
ATOM 1771 C CA . TYR A 1 224 ? -1.485 2.386 -8.102 1.00 88.94 224 TYR A CA 1
ATOM 1772 C C . TYR A 1 224 ? -2.739 3.036 -7.498 1.00 88.94 224 TYR A C 1
ATOM 1774 O O . TYR A 1 224 ? -3.569 2.350 -6.905 1.00 88.94 224 TYR A O 1
ATOM 1782 N N . HIS A 1 225 ? -2.928 4.343 -7.706 1.00 90.75 225 HIS A N 1
ATOM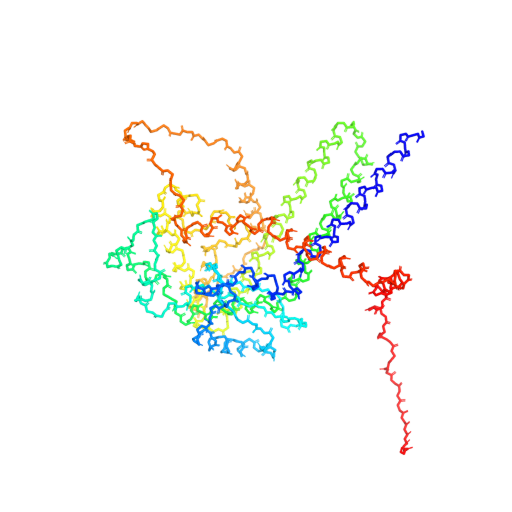 1783 C CA . HIS A 1 225 ? -4.109 5.082 -7.244 1.00 90.75 225 HIS A CA 1
ATOM 1784 C C . HIS A 1 225 ? -5.392 4.491 -7.816 1.00 90.75 225 HIS A C 1
ATOM 1786 O O . HIS A 1 225 ? -6.344 4.256 -7.072 1.00 90.75 225 HIS A O 1
ATOM 1792 N N . LYS A 1 226 ? -5.399 4.182 -9.118 1.00 91.25 226 LYS A N 1
ATOM 1793 C CA . LYS A 1 226 ? -6.532 3.525 -9.771 1.00 91.25 226 LYS A CA 1
ATOM 1794 C C . LYS A 1 226 ? -6.863 2.189 -9.110 1.00 91.25 226 LYS A C 1
ATOM 1796 O O . LYS A 1 226 ? -8.021 1.938 -8.811 1.00 91.25 226 LYS A O 1
ATOM 1801 N N . VAL A 1 227 ? -5.860 1.360 -8.828 1.00 91.94 227 VAL A N 1
ATOM 1802 C CA . VAL A 1 227 ? -6.064 0.050 -8.187 1.00 91.94 227 VAL A CA 1
ATOM 1803 C C . VAL A 1 227 ? -6.622 0.192 -6.777 1.00 91.94 227 VAL A C 1
ATOM 1805 O O . VAL A 1 227 ? -7.542 -0.538 -6.421 1.00 91.94 227 VAL A O 1
ATOM 1808 N N . CYS A 1 228 ? -6.111 1.141 -5.992 1.00 92.19 228 CYS A N 1
ATOM 1809 C CA . CYS A 1 228 ? -6.645 1.433 -4.665 1.00 92.19 228 CYS A CA 1
ATOM 1810 C C . CYS A 1 228 ? -8.101 1.915 -4.720 1.00 92.19 228 CYS A C 1
ATOM 1812 O O . CYS A 1 228 ? -8.909 1.477 -3.907 1.00 92.19 228 CYS A O 1
ATOM 1814 N N . HIS A 1 229 ? -8.450 2.780 -5.675 1.00 94.06 229 HIS A N 1
ATOM 1815 C CA . HIS A 1 229 ? -9.829 3.237 -5.848 1.00 94.06 229 HIS A CA 1
ATOM 1816 C C . HIS A 1 229 ? -10.762 2.132 -6.329 1.00 94.06 229 HIS A C 1
ATOM 1818 O O . HIS A 1 229 ? -11.857 2.008 -5.796 1.00 94.06 229 HIS A O 1
ATOM 182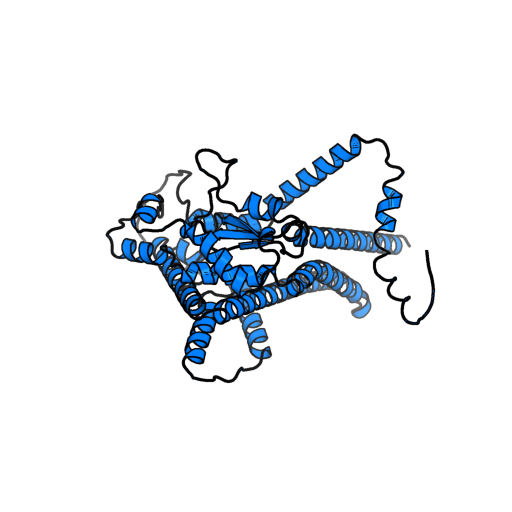4 N N . ASP A 1 230 ? -10.327 1.311 -7.286 1.00 93.75 230 ASP A N 1
ATOM 1825 C CA . ASP A 1 230 ? -11.093 0.152 -7.740 1.00 93.75 230 ASP A CA 1
ATOM 1826 C C . ASP A 1 230 ? -11.349 -0.810 -6.563 1.00 93.75 230 ASP A C 1
ATOM 1828 O O . ASP A 1 230 ? -12.459 -1.311 -6.407 1.00 93.75 230 ASP A O 1
ATOM 1832 N N . ALA A 1 231 ? -10.352 -1.023 -5.695 1.00 94.94 231 ALA A N 1
ATOM 1833 C CA . ALA A 1 231 ? -10.477 -1.867 -4.508 1.00 94.94 231 ALA A CA 1
ATOM 1834 C C . ALA A 1 231 ? -11.415 -1.277 -3.439 1.00 94.94 231 ALA A C 1
ATOM 1836 O O . ALA A 1 231 ? -12.225 -2.008 -2.8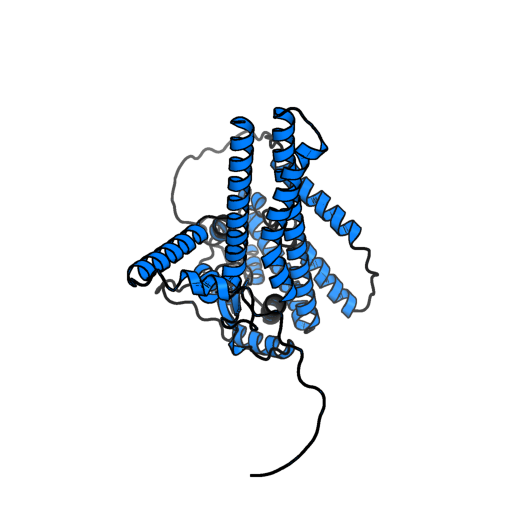68 1.00 94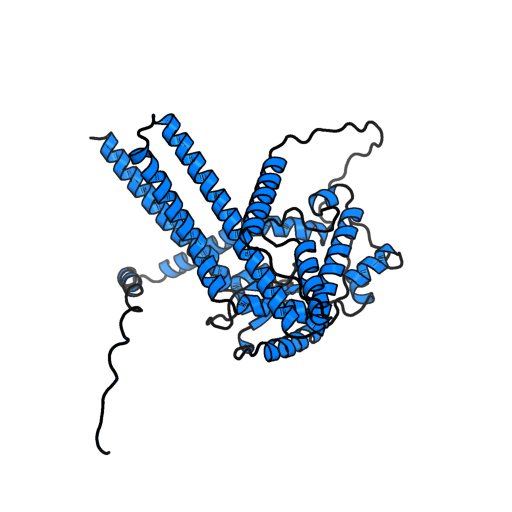.94 231 ALA A O 1
ATOM 1837 N N . ASP A 1 232 ? -11.355 0.039 -3.197 1.00 96.25 232 ASP A N 1
ATOM 1838 C CA . ASP A 1 232 ? -12.324 0.749 -2.349 1.00 96.25 232 ASP A CA 1
ATOM 1839 C C . ASP A 1 232 ? -13.749 0.589 -2.886 1.00 96.25 232 ASP A C 1
ATOM 1841 O O . ASP A 1 232 ? -14.670 0.281 -2.132 1.00 96.25 232 ASP A O 1
ATOM 1845 N N . ASP A 1 233 ? -13.923 0.757 -4.197 1.00 95.25 233 ASP A N 1
ATOM 1846 C CA . ASP A 1 233 ? -15.203 0.639 -4.884 1.00 95.25 233 ASP A CA 1
ATOM 1847 C C . ASP A 1 233 ? -15.779 -0.779 -4.791 1.00 95.25 233 ASP A C 1
ATOM 1849 O O . ASP A 1 233 ? -16.974 -0.935 -4.538 1.00 95.25 233 ASP A O 1
ATOM 1853 N N . VAL A 1 234 ? -14.957 -1.810 -5.013 1.00 95.12 234 VAL A N 1
ATOM 1854 C CA . VAL A 1 234 ? -15.374 -3.218 -4.922 1.00 95.12 234 VAL A CA 1
ATOM 1855 C C . VAL A 1 234 ? -15.747 -3.571 -3.484 1.00 95.12 234 VAL A C 1
ATOM 1857 O O . VAL A 1 234 ? -16.820 -4.127 -3.256 1.00 95.12 234 VAL A O 1
ATOM 1860 N N . SER A 1 235 ? -14.915 -3.188 -2.511 1.00 96.44 235 SER A N 1
ATOM 1861 C CA . SER A 1 235 ? -15.183 -3.421 -1.088 1.00 96.44 235 SER A CA 1
ATOM 1862 C C . SER A 1 235 ? -16.475 -2.732 -0.636 1.00 96.44 235 SER A C 1
ATOM 1864 O O . SER A 1 235 ? -17.358 -3.361 -0.056 1.00 96.44 235 SER A O 1
ATOM 1866 N N . ALA A 1 236 ? -16.653 -1.457 -0.988 1.00 95.75 236 ALA A N 1
ATOM 1867 C CA . ALA A 1 236 ? -17.837 -0.685 -0.623 1.00 95.75 236 ALA A CA 1
ATOM 1868 C C . ALA A 1 236 ? -19.133 -1.196 -1.275 1.00 95.75 236 ALA A C 1
ATOM 1870 O O . ALA A 1 236 ? -20.205 -1.077 -0.686 1.00 95.75 236 ALA A O 1
ATOM 1871 N N . LYS A 1 237 ? -19.065 -1.746 -2.494 1.00 93.44 237 LYS A N 1
ATOM 1872 C CA . LYS A 1 237 ? -20.239 -2.290 -3.203 1.00 93.44 237 LYS A CA 1
ATOM 1873 C C . LYS A 1 237 ? -20.624 -3.695 -2.739 1.00 93.44 237 LYS A C 1
ATOM 1875 O O . LYS A 1 237 ? -21.717 -4.138 -3.080 1.00 93.44 237 LYS A O 1
ATOM 1880 N N . CYS A 1 238 ? -19.758 -4.380 -1.992 1.00 92.12 238 CYS A N 1
ATOM 1881 C CA . CYS A 1 238 ? -20.015 -5.734 -1.513 1.00 92.12 238 CYS A CA 1
ATOM 1882 C C . CYS A 1 238 ? -21.202 -5.771 -0.538 1.00 92.12 238 CYS A C 1
ATOM 1884 O O . CYS A 1 238 ? -22.149 -6.524 -0.756 1.00 92.12 238 CYS A O 1
ATOM 1886 N N . GLU A 1 239 ? -21.195 -4.928 0.502 1.00 92.06 239 GLU A N 1
ATOM 1887 C CA . GLU A 1 239 ? -22.298 -4.813 1.467 1.00 92.06 239 GLU A CA 1
ATOM 1888 C C . GLU A 1 239 ? -22.464 -3.368 1.981 1.00 92.06 239 GLU A C 1
ATOM 1890 O O . GLU A 1 239 ? -21.466 -2.665 2.157 1.00 92.06 239 GLU A O 1
ATOM 1895 N N . PRO A 1 240 ? -23.694 -2.916 2.317 1.00 93.12 240 PRO A N 1
ATOM 1896 C CA . PRO A 1 240 ? -23.921 -1.567 2.850 1.00 93.12 240 PRO A CA 1
ATOM 1897 C C . PRO A 1 240 ? -23.119 -1.258 4.121 1.00 93.12 240 PRO A C 1
ATOM 1899 O O . PRO A 1 240 ? -22.637 -0.137 4.285 1.00 93.12 240 PRO A O 1
ATOM 1902 N N . ARG A 1 241 ? -22.931 -2.260 4.993 1.00 95.25 241 ARG A N 1
ATOM 1903 C CA . ARG A 1 241 ? -22.118 -2.127 6.209 1.00 95.25 241 ARG A CA 1
ATOM 1904 C C . ARG A 1 241 ? -20.650 -1.838 5.891 1.00 95.25 241 ARG A C 1
ATOM 1906 O O . ARG A 1 241 ? -20.038 -1.002 6.537 1.00 95.25 241 ARG A O 1
ATOM 1913 N N . MET A 1 242 ? -20.105 -2.433 4.827 1.00 95.81 242 MET A N 1
ATOM 1914 C CA . MET A 1 242 ? -18.718 -2.206 4.411 1.00 95.81 242 MET A CA 1
ATOM 1915 C C . MET A 1 242 ? -18.528 -0.797 3.847 1.00 95.81 242 MET A C 1
ATOM 1917 O O . MET A 1 242 ? -17.503 -0.171 4.094 1.00 95.81 242 MET A O 1
ATOM 1921 N N . LEU A 1 243 ? -19.521 -0.251 3.137 1.00 96.50 243 LEU A N 1
ATOM 1922 C CA . LEU A 1 243 ? -19.482 1.150 2.715 1.00 96.50 243 LEU A CA 1
ATOM 1923 C C . LEU A 1 243 ? -19.419 2.100 3.920 1.00 96.50 243 LEU A C 1
ATOM 1925 O O . LEU A 1 243 ? -18.594 3.015 3.926 1.00 96.50 243 LEU A O 1
ATOM 1929 N N . GLN A 1 244 ? -20.252 1.870 4.939 1.00 96.81 244 GLN A N 1
ATOM 1930 C CA . GLN A 1 244 ? -20.216 2.649 6.179 1.00 96.81 244 GLN A CA 1
ATOM 1931 C C . GLN A 1 244 ? -18.868 2.480 6.896 1.00 96.81 244 GLN A C 1
ATOM 1933 O O . GLN A 1 244 ? -18.205 3.469 7.201 1.00 96.81 244 GLN A O 1
ATOM 1938 N N . GLY A 1 245 ? -18.398 1.239 7.030 1.00 96.81 245 GLY A N 1
ATOM 1939 C CA . GLY A 1 245 ? -17.096 0.909 7.599 1.00 96.81 245 GLY A CA 1
ATOM 1940 C C . GLY A 1 245 ? -15.923 1.593 6.900 1.00 96.81 245 GLY A C 1
ATOM 1941 O O . GLY A 1 245 ? -15.008 2.065 7.567 1.00 96.81 245 GLY A O 1
ATOM 1942 N N . GLY A 1 246 ? -15.950 1.723 5.571 1.00 96.69 246 GLY A N 1
ATOM 1943 C CA . GLY A 1 246 ? -14.928 2.454 4.820 1.00 96.69 246 GLY A CA 1
ATOM 1944 C C . GLY A 1 246 ? -14.963 3.966 5.050 1.00 96.69 246 GLY A C 1
ATOM 1945 O O . GLY A 1 246 ? -13.910 4.600 5.171 1.00 96.69 246 GLY A O 1
ATOM 1946 N N . VAL A 1 247 ? -16.159 4.555 5.157 1.00 97.31 247 VAL A N 1
ATOM 1947 C CA . VAL A 1 247 ? -16.324 5.973 5.519 1.00 97.31 247 VAL A CA 1
ATOM 1948 C C . VAL A 1 247 ? -15.795 6.229 6.929 1.00 97.31 247 VAL A C 1
ATOM 1950 O O . VAL A 1 247 ? -15.054 7.199 7.123 1.00 97.31 247 VAL A O 1
ATOM 1953 N N . ASP A 1 248 ? -16.112 5.356 7.882 1.00 96.81 248 ASP A N 1
ATOM 1954 C CA . ASP A 1 248 ? -15.678 5.471 9.276 1.00 96.81 248 ASP A CA 1
ATOM 1955 C C . ASP A 1 248 ? -14.170 5.256 9.410 1.00 96.81 248 ASP A C 1
ATOM 1957 O O . ASP A 1 248 ? -13.488 6.073 10.030 1.00 96.81 248 ASP A O 1
ATOM 1961 N N . LEU A 1 249 ? -13.622 4.244 8.728 1.00 96.12 249 LEU A N 1
ATOM 1962 C CA . LEU A 1 249 ? -12.188 3.954 8.677 1.00 96.12 249 LEU A CA 1
ATOM 1963 C C . LEU A 1 249 ? -11.381 5.173 8.228 1.00 96.12 249 LEU A C 1
ATOM 1965 O O . LEU A 1 249 ? -10.439 5.588 8.904 1.00 96.12 249 LEU A O 1
ATOM 1969 N N . LEU A 1 250 ? -11.750 5.764 7.090 1.00 95.88 250 LEU A N 1
ATOM 1970 C CA . LEU A 1 250 ? -11.034 6.915 6.546 1.00 95.88 250 LEU A CA 1
ATOM 1971 C C . LEU A 1 250 ? -11.271 8.185 7.371 1.00 95.88 250 LEU A C 1
ATOM 1973 O O . LEU A 1 250 ? -10.343 8.974 7.544 1.00 95.88 250 LEU A O 1
ATOM 1977 N N . SER A 1 251 ? -12.479 8.385 7.907 1.00 96.62 251 SER A N 1
ATOM 1978 C CA . SER A 1 251 ? -12.794 9.557 8.736 1.00 96.62 251 SER A CA 1
ATOM 1979 C C . SER A 1 251 ? -12.012 9.541 10.050 1.00 96.62 251 SER A C 1
ATOM 1981 O O . SER A 1 251 ? -11.337 10.526 10.358 1.00 96.62 251 SER A O 1
ATOM 1983 N N . LYS A 1 252 ? -12.023 8.413 10.774 1.00 95.88 252 LYS A N 1
ATOM 1984 C CA . LYS A 1 252 ? -11.241 8.221 12.005 1.00 95.88 252 LYS A CA 1
ATOM 1985 C C . LYS A 1 252 ? -9.745 8.348 11.739 1.00 95.88 252 LYS A C 1
ATOM 1987 O O . LYS A 1 252 ? -9.031 9.005 12.493 1.00 95.88 252 LYS A O 1
ATOM 1992 N N . ARG A 1 253 ? -9.261 7.818 10.609 1.00 94.19 253 ARG A N 1
ATOM 1993 C CA . ARG A 1 253 ? -7.853 7.959 10.217 1.00 94.19 253 ARG A CA 1
ATOM 1994 C C . ARG A 1 253 ? -7.449 9.414 9.975 1.00 94.19 253 ARG A C 1
ATOM 1996 O O . ARG A 1 253 ? -6.414 9.845 10.475 1.00 94.19 253 ARG A O 1
ATOM 2003 N N . ILE A 1 254 ? -8.259 10.177 9.242 1.00 95.25 254 ILE A N 1
ATOM 2004 C CA . ILE A 1 254 ? -8.014 11.606 8.998 1.00 95.25 254 ILE A CA 1
ATOM 2005 C C . ILE A 1 254 ? -8.021 12.387 10.318 1.00 95.25 254 ILE A C 1
ATOM 2007 O O . ILE A 1 254 ? -7.144 13.223 10.539 1.00 95.25 254 ILE A O 1
ATOM 2011 N N . GLN A 1 255 ? -8.970 12.104 11.213 1.00 95.88 255 GLN A N 1
ATOM 2012 C CA . GLN A 1 255 ? -9.027 12.735 12.534 1.00 95.88 255 GLN A CA 1
ATOM 2013 C C . GLN A 1 255 ? -7.783 12.421 13.369 1.00 95.88 255 GLN A C 1
ATOM 2015 O O . GLN A 1 255 ? -7.162 13.344 13.898 1.00 95.88 255 GLN A O 1
ATOM 2020 N N . LEU A 1 256 ? -7.353 11.157 13.407 1.00 93.50 256 LEU A N 1
ATOM 2021 C CA . LEU A 1 256 ? -6.121 10.758 14.082 1.00 93.50 256 LEU A CA 1
ATOM 2022 C C . LEU A 1 256 ? -4.905 11.489 13.504 1.00 93.50 256 LEU A C 1
ATOM 2024 O O . LEU A 1 256 ? -4.112 12.049 14.257 1.00 93.50 256 LEU A O 1
ATOM 2028 N N . ASN A 1 257 ? -4.785 11.559 12.178 1.00 93.56 257 ASN A N 1
ATOM 2029 C CA . ASN A 1 257 ? -3.704 12.280 11.510 1.00 93.56 257 ASN A CA 1
ATOM 2030 C C . ASN A 1 257 ? -3.691 13.770 11.901 1.00 93.56 257 ASN A C 1
ATOM 2032 O O . ASN A 1 257 ? -2.631 14.328 12.176 1.00 93.56 257 ASN A O 1
ATOM 2036 N N . LEU A 1 258 ? -4.856 14.422 11.994 1.00 94.44 258 LEU A N 1
ATOM 2037 C CA . LEU A 1 258 ? -4.974 15.812 12.452 1.00 94.44 258 LEU A CA 1
ATOM 2038 C C . LEU A 1 258 ? -4.590 15.987 13.927 1.00 94.44 258 LEU A C 1
ATOM 2040 O O . LEU A 1 258 ? -3.948 16.982 14.273 1.00 94.44 258 LEU A O 1
ATOM 2044 N N . ILE A 1 259 ? -4.961 15.036 14.785 1.00 91.88 259 ILE A N 1
ATOM 2045 C CA . ILE A 1 259 ? -4.581 15.020 16.201 1.00 91.88 259 ILE A CA 1
ATOM 2046 C C . ILE A 1 259 ? -3.061 14.891 16.330 1.00 91.88 259 ILE A C 1
ATOM 2048 O O . ILE A 1 259 ? -2.422 15.754 16.933 1.00 91.88 259 ILE A O 1
ATOM 2052 N N . VAL A 1 260 ? -2.465 13.883 15.690 1.00 89.62 260 VAL A N 1
ATOM 2053 C CA . VAL A 1 260 ? -1.015 13.641 15.693 1.00 89.62 260 VAL A CA 1
ATOM 2054 C C . VAL A 1 260 ? -0.265 14.853 15.141 1.00 89.62 260 VAL A C 1
ATOM 2056 O O . VAL A 1 260 ? 0.711 15.315 15.732 1.00 89.62 260 VAL A O 1
ATOM 2059 N N . ARG A 1 261 ? -0.771 15.452 14.058 1.00 92.06 261 ARG A N 1
ATOM 2060 C CA . ARG A 1 261 ? -0.222 16.681 13.485 1.00 92.06 261 ARG A CA 1
ATOM 2061 C C . ARG A 1 261 ? -0.162 17.828 14.497 1.00 92.06 261 ARG A C 1
ATOM 2063 O O . ARG A 1 261 ? 0.801 18.593 14.490 1.00 92.06 261 ARG A O 1
ATOM 2070 N N . ARG A 1 262 ? -1.205 18.001 15.314 1.00 91.25 262 ARG A N 1
ATOM 2071 C CA . ARG A 1 262 ? -1.251 19.041 16.355 1.00 91.25 262 ARG A CA 1
ATOM 2072 C C . ARG A 1 262 ? -0.309 18.703 17.506 1.00 91.25 262 ARG A C 1
ATOM 2074 O O . ARG A 1 262 ? 0.423 19.586 17.943 1.00 91.25 262 ARG A O 1
ATOM 2081 N N . LEU A 1 263 ? -0.288 17.443 17.940 1.00 88.06 263 LEU A N 1
ATOM 2082 C CA . LEU A 1 263 ? 0.526 16.987 19.069 1.00 88.06 263 LEU A CA 1
ATOM 2083 C C . LEU A 1 263 ? 2.026 17.121 18.821 1.00 88.06 263 LEU A C 1
ATOM 2085 O O . LEU A 1 263 ? 2.764 17.511 19.718 1.00 88.06 263 LEU A O 1
ATOM 2089 N N . LEU A 1 264 ? 2.471 16.856 17.596 1.00 87.44 264 LEU A N 1
ATOM 2090 C CA . LEU A 1 264 ? 3.880 16.953 17.212 1.00 87.44 264 LEU A CA 1
ATOM 2091 C C . LEU A 1 264 ? 4.322 18.380 16.843 1.00 87.44 264 LEU A C 1
ATOM 2093 O O . LEU A 1 264 ? 5.479 18.606 16.494 1.00 87.44 264 LEU A O 1
ATOM 2097 N N . GLY A 1 265 ? 3.419 19.364 16.867 1.00 88.88 265 GLY A N 1
ATOM 2098 C CA . GLY A 1 265 ? 3.759 20.765 16.623 1.00 88.88 265 GLY A CA 1
ATOM 2099 C C . GLY A 1 265 ? 4.368 21.014 15.237 1.00 88.88 265 GLY A C 1
ATOM 2100 O O . GLY A 1 265 ? 3.650 21.003 14.237 1.00 88.88 265 GLY A O 1
ATOM 2101 N N . ARG A 1 266 ? 5.674 21.324 15.179 1.00 88.88 266 ARG A N 1
ATOM 2102 C CA . ARG A 1 266 ? 6.409 21.591 13.925 1.00 88.88 266 ARG A CA 1
ATOM 2103 C C . ARG A 1 266 ? 6.666 20.310 13.128 1.00 88.88 266 ARG A C 1
ATOM 2105 O O . ARG A 1 266 ? 6.361 20.304 11.940 1.00 88.88 266 ARG A O 1
ATOM 2112 N N . GLU A 1 267 ? 7.107 19.237 13.783 1.00 87.25 267 GLU A N 1
ATOM 2113 C CA . GLU A 1 267 ? 7.383 17.934 13.151 1.00 87.25 267 GLU A CA 1
ATOM 2114 C C . GLU A 1 267 ? 6.121 17.355 12.505 1.00 87.25 267 GLU A C 1
ATOM 2116 O O . GLU A 1 267 ? 6.133 16.898 11.367 1.00 87.25 267 GLU A O 1
ATOM 2121 N N . GLY A 1 268 ? 4.971 17.485 13.174 1.00 86.75 268 GLY A N 1
ATOM 2122 C CA . GLY A 1 268 ? 3.691 17.032 12.629 1.00 86.75 268 GLY A CA 1
ATOM 2123 C C . GLY A 1 268 ? 3.327 17.685 11.293 1.00 86.75 268 GLY A C 1
ATOM 2124 O O . GLY A 1 268 ? 2.673 17.054 10.462 1.00 86.75 268 GLY A O 1
ATOM 2125 N N . LYS A 1 269 ? 3.766 18.932 11.052 1.00 90.88 269 LYS A N 1
ATOM 2126 C CA . LYS A 1 269 ? 3.510 19.646 9.788 1.00 90.88 269 LYS A CA 1
ATOM 2127 C C . LYS A 1 269 ? 4.294 19.068 8.611 1.00 90.88 269 LYS A C 1
ATOM 2129 O O . LYS A 1 269 ? 3.916 19.363 7.483 1.00 90.88 269 LYS A O 1
ATOM 2134 N N . GLU A 1 270 ? 5.350 18.299 8.868 1.00 89.00 270 GLU A N 1
ATOM 2135 C CA . GLU A 1 270 ? 6.154 17.632 7.840 1.00 89.00 270 GLU A CA 1
ATOM 2136 C C . GLU A 1 270 ? 5.510 16.318 7.387 1.00 89.00 270 GLU A C 1
ATOM 2138 O O . GLU A 1 270 ? 5.633 15.942 6.224 1.00 89.00 270 GLU A O 1
ATOM 2143 N N . PHE A 1 271 ? 4.748 15.664 8.271 1.00 85.44 271 PHE A N 1
ATOM 2144 C CA . PHE A 1 271 ? 4.071 14.401 7.969 1.00 85.44 271 PHE A CA 1
ATOM 2145 C C . PHE A 1 271 ? 2.653 14.580 7.438 1.00 85.44 271 PHE A C 1
ATOM 2147 O O . PHE A 1 271 ? 2.241 13.829 6.554 1.00 85.44 271 PHE A O 1
ATOM 2154 N N . TYR A 1 272 ? 1.908 15.566 7.950 1.00 91.25 272 TYR A N 1
ATOM 2155 C CA . TYR A 1 272 ? 0.475 15.693 7.689 1.00 91.25 272 TYR A CA 1
ATOM 2156 C C . TYR A 1 272 ? 0.060 17.075 7.176 1.00 91.25 272 TYR A C 1
ATOM 2158 O O . TYR A 1 272 ? 0.418 18.128 7.725 1.00 91.25 272 TYR A O 1
ATOM 2166 N N . THR A 1 273 ? -0.795 17.083 6.153 1.00 91.94 273 THR A N 1
ATOM 2167 C CA . THR A 1 273 ? -1.433 18.301 5.645 1.00 91.94 273 THR A CA 1
ATOM 2168 C C . THR A 1 273 ? -2.439 18.860 6.655 1.00 91.94 273 THR A C 1
ATOM 2170 O O . THR A 1 273 ? -2.843 18.197 7.611 1.00 91.94 273 THR A O 1
ATOM 2173 N N . LYS A 1 274 ? -2.894 20.102 6.438 1.00 93.00 274 LYS A N 1
ATOM 2174 C CA . LYS A 1 274 ? -3.962 20.717 7.254 1.00 93.00 274 LYS A CA 1
ATOM 2175 C C . LYS A 1 274 ? -5.302 19.971 7.165 1.00 93.00 274 LYS A C 1
ATOM 2177 O O . LYS A 1 274 ? -6.167 20.199 7.999 1.00 93.00 274 LYS A O 1
ATOM 2182 N N . GLU A 1 275 ? -5.453 19.106 6.167 1.00 92.38 275 GLU A N 1
ATOM 2183 C CA . GLU A 1 275 ? -6.651 18.310 5.895 1.00 92.38 275 GLU A CA 1
ATOM 2184 C C . GLU A 1 275 ? -6.523 16.869 6.420 1.00 92.38 275 GLU A C 1
ATOM 2186 O O . GLU A 1 275 ? -7.474 16.105 6.318 1.00 92.38 275 GLU A O 1
ATOM 2191 N N . GLY A 1 276 ? -5.361 16.493 6.976 1.00 90.06 276 GLY A N 1
ATOM 2192 C CA . GLY A 1 276 ? -5.105 15.162 7.537 1.00 90.06 276 GLY A CA 1
ATOM 2193 C C . GLY A 1 276 ? -4.569 14.123 6.543 1.00 90.06 276 GLY A C 1
ATOM 2194 O O . GLY A 1 276 ? -4.558 12.938 6.867 1.00 90.06 276 GLY A O 1
ATOM 2195 N N . ASN A 1 277 ? -4.101 14.540 5.361 1.00 91.69 277 ASN A N 1
ATOM 2196 C CA . ASN A 1 277 ? -3.421 13.657 4.401 1.00 91.69 277 ASN A CA 1
ATOM 2197 C C . ASN A 1 277 ? -1.930 13.510 4.733 1.00 91.69 277 ASN A C 1
ATOM 2199 O O . ASN A 1 277 ? -1.315 14.470 5.195 1.00 91.69 277 ASN A O 1
ATOM 2203 N N . GLU A 1 278 ? -1.327 12.358 4.439 1.00 87.19 278 GLU A N 1
ATOM 2204 C CA . GLU A 1 278 ? 0.127 12.180 4.515 1.00 87.19 278 GLU A CA 1
ATOM 2205 C C . GLU A 1 278 ? 0.866 12.908 3.376 1.00 87.19 278 GLU A C 1
ATOM 2207 O O . GLU A 1 278 ? 0.544 12.733 2.202 1.00 87.19 278 GLU A O 1
ATOM 2212 N N . ILE A 1 279 ? 1.899 13.689 3.710 1.00 81.50 279 ILE A N 1
ATOM 2213 C CA . ILE A 1 279 ? 2.653 14.518 2.749 1.00 81.50 279 ILE A CA 1
ATOM 2214 C C . ILE A 1 279 ? 3.606 13.681 1.881 1.00 81.50 279 ILE A C 1
ATOM 2216 O O . ILE A 1 279 ? 3.703 13.907 0.676 1.00 81.50 279 ILE A O 1
ATOM 2220 N N . GLU A 1 280 ? 4.291 12.686 2.450 1.00 68.94 280 GLU A N 1
ATOM 2221 C CA . GLU A 1 280 ? 5.257 11.862 1.699 1.00 68.94 280 GLU A CA 1
ATOM 2222 C C . GLU A 1 280 ? 4.604 10.827 0.766 1.00 68.94 280 GLU A C 1
ATOM 2224 O O . GLU A 1 280 ? 5.283 10.159 -0.023 1.00 68.94 280 GLU A O 1
ATOM 2229 N N . SER A 1 281 ? 3.281 10.689 0.821 1.00 63.03 281 SER A N 1
ATOM 2230 C CA . SER A 1 281 ? 2.561 9.571 0.220 1.00 63.03 281 SER A CA 1
ATOM 2231 C C . SER A 1 281 ? 2.218 9.784 -1.255 1.00 63.03 281 SER A C 1
ATOM 2233 O O . SER A 1 281 ? 1.128 9.455 -1.698 1.00 63.03 281 SER A O 1
ATOM 2235 N N . SER A 1 282 ? 3.156 10.286 -2.068 1.00 60.44 282 SER A N 1
ATOM 2236 C CA . SER A 1 282 ? 2.935 10.423 -3.526 1.00 60.44 282 SER A CA 1
ATOM 2237 C C . SER A 1 282 ?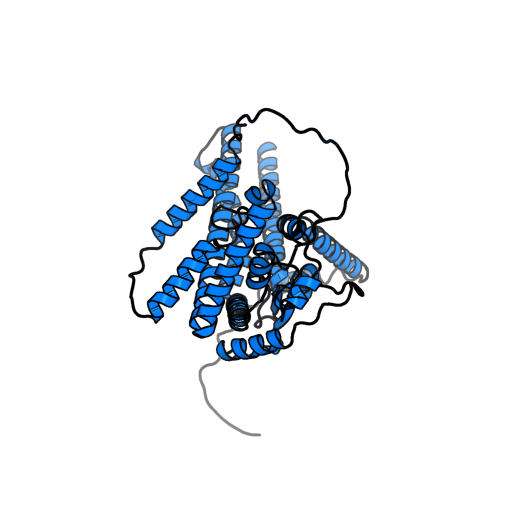 2.561 9.100 -4.217 1.00 60.44 282 SER A C 1
ATOM 2239 O O . SER A 1 282 ? 2.010 9.107 -5.315 1.00 60.44 282 SER A O 1
ATOM 2241 N N . LEU A 1 283 ? 2.847 7.961 -3.573 1.00 65.75 283 LEU A N 1
ATOM 2242 C CA . LEU A 1 283 ? 2.504 6.634 -4.068 1.00 65.75 283 LEU A CA 1
ATOM 2243 C C . LEU A 1 283 ? 1.052 6.232 -3.772 1.00 65.75 283 LEU A C 1
ATOM 2245 O O . LEU A 1 283 ? 0.480 5.526 -4.592 1.00 65.75 283 LEU A O 1
ATOM 2249 N N . TYR A 1 284 ? 0.447 6.673 -2.664 1.00 74.94 284 TYR A N 1
ATOM 2250 C CA . TYR A 1 284 ? -0.925 6.297 -2.299 1.00 74.94 284 TYR A CA 1
ATOM 2251 C C . TYR A 1 284 ? -1.911 7.431 -2.606 1.00 74.94 284 TYR A C 1
ATOM 2253 O O . TYR A 1 284 ? -1.539 8.602 -2.530 1.00 74.94 284 TYR A O 1
ATOM 2261 N N . PRO A 1 285 ? -3.173 7.113 -2.937 1.00 85.25 285 PRO A N 1
ATOM 2262 C CA . PRO A 1 285 ? -4.184 8.145 -3.111 1.00 85.25 285 PRO A CA 1
ATOM 2263 C C . PRO A 1 285 ? -4.470 8.855 -1.785 1.00 85.25 285 PRO A C 1
ATOM 2265 O O . PRO A 1 285 ? -4.436 8.244 -0.712 1.00 85.25 285 PRO A O 1
ATOM 2268 N N . LEU A 1 286 ? -4.782 10.148 -1.870 1.00 90.56 286 LEU A N 1
ATOM 2269 C CA . LEU A 1 286 ? -5.069 10.990 -0.709 1.00 90.56 286 LEU A CA 1
ATOM 2270 C C . LEU A 1 286 ? -6.272 10.442 0.071 1.00 90.56 286 LEU A C 1
ATOM 2272 O O . LEU A 1 286 ? -7.312 10.120 -0.513 1.00 90.56 286 LEU A O 1
ATOM 2276 N N . LEU A 1 287 ? -6.168 10.391 1.402 1.00 91.88 287 LEU A N 1
ATOM 2277 C CA . LEU A 1 287 ? -7.253 9.917 2.268 1.00 91.88 287 LEU A CA 1
ATOM 2278 C C . LEU A 1 287 ? -8.534 10.732 2.065 1.00 91.88 287 LEU A C 1
ATOM 2280 O O . LEU A 1 287 ? -9.623 10.162 1.995 1.00 91.88 287 LEU A O 1
ATOM 2284 N N . THR A 1 288 ? -8.414 12.054 1.917 1.00 93.38 288 THR A N 1
ATOM 2285 C CA . THR A 1 288 ? -9.567 12.933 1.674 1.00 93.38 288 THR A CA 1
ATOM 2286 C C . THR A 1 288 ? -10.250 12.648 0.338 1.00 93.38 288 THR A C 1
ATOM 2288 O O . THR A 1 288 ? -11.478 12.712 0.253 1.00 93.38 288 THR A O 1
ATOM 2291 N N . GLU A 1 289 ? -9.488 12.297 -0.700 1.00 93.06 289 GLU A N 1
ATOM 2292 C CA . GLU A 1 289 ? -10.039 11.938 -2.007 1.00 93.06 289 GLU A CA 1
ATOM 2293 C C . GLU A 1 289 ? -10.784 10.602 -1.943 1.00 93.06 289 GLU A C 1
ATOM 2295 O O . GLU A 1 289 ? -11.931 10.512 -2.393 1.00 93.06 289 GLU A O 1
ATOM 2300 N N . ARG A 1 290 ? -10.171 9.584 -1.325 1.00 94.56 290 ARG A N 1
ATOM 2301 C CA . ARG A 1 290 ? -10.812 8.282 -1.090 1.00 94.56 290 ARG A CA 1
ATOM 2302 C C . ARG A 1 290 ? -12.113 8.445 -0.304 1.00 94.56 290 ARG A C 1
ATOM 2304 O O . ARG A 1 290 ? -13.156 7.953 -0.732 1.00 94.56 290 ARG A O 1
ATOM 2311 N N . LEU A 1 291 ? -12.087 9.223 0.782 1.00 95.81 291 LEU A N 1
ATOM 2312 C CA . LEU A 1 291 ? -13.266 9.496 1.605 1.00 95.81 291 LEU A CA 1
ATOM 2313 C C . LEU A 1 291 ? -14.371 10.188 0.801 1.00 95.81 291 LEU A C 1
ATOM 2315 O O . LEU A 1 291 ? -15.543 9.831 0.919 1.00 95.81 291 LEU A O 1
ATOM 2319 N N . LYS A 1 292 ? -14.016 11.164 -0.042 1.00 95.56 292 LYS A N 1
ATOM 2320 C CA . LYS A 1 292 ? -14.975 11.850 -0.915 1.00 95.56 292 LYS A CA 1
ATOM 2321 C C . LYS A 1 292 ? -15.646 10.878 -1.891 1.00 95.56 292 LYS A C 1
ATOM 2323 O O . LYS A 1 292 ? -16.856 10.982 -2.093 1.00 95.56 292 LYS A O 1
ATOM 2328 N N . LYS A 1 293 ? -14.895 9.937 -2.477 1.00 94.69 293 LYS A N 1
ATOM 2329 C CA . LYS A 1 293 ? -15.443 8.909 -3.379 1.00 94.69 293 LYS A CA 1
ATOM 2330 C C . LYS A 1 293 ? -16.399 7.966 -2.642 1.00 94.69 293 LYS A C 1
ATOM 2332 O O . LYS A 1 293 ? -17.518 7.778 -3.117 1.00 94.69 293 LYS A O 1
ATOM 2337 N N . LEU A 1 294 ? -16.035 7.482 -1.452 1.00 95.38 294 LEU A N 1
ATOM 2338 C CA . LEU A 1 294 ? -16.921 6.637 -0.638 1.00 95.38 294 LEU A CA 1
ATOM 2339 C C . LEU A 1 294 ? -18.203 7.371 -0.216 1.00 95.38 294 LEU A C 1
ATOM 2341 O O . LEU A 1 294 ? -19.302 6.854 -0.410 1.00 95.38 294 LEU A O 1
ATOM 2345 N N . LYS A 1 295 ? -18.106 8.621 0.254 1.00 94.81 295 LYS A N 1
ATOM 2346 C CA . LYS A 1 295 ? -19.291 9.441 0.571 1.00 94.81 295 LYS A CA 1
ATOM 2347 C C . LYS A 1 295 ? -20.180 9.683 -0.651 1.00 94.81 295 LYS A C 1
ATOM 2349 O O . LYS A 1 295 ? -21.402 9.703 -0.535 1.00 94.81 295 LYS A O 1
ATOM 2354 N N . ALA A 1 296 ? -19.594 9.829 -1.840 1.00 93.50 296 ALA A N 1
ATOM 2355 C CA . ALA A 1 296 ? -20.365 9.936 -3.076 1.00 93.50 296 ALA A CA 1
ATOM 2356 C C . ALA A 1 296 ? -21.103 8.630 -3.423 1.00 93.50 296 ALA A C 1
ATOM 2358 O O . ALA A 1 296 ? -22.214 8.693 -3.948 1.00 93.50 296 ALA A O 1
ATOM 2359 N N . LEU A 1 297 ? -20.529 7.458 -3.123 1.00 90.56 297 LEU A N 1
ATOM 2360 C CA . LEU A 1 297 ? -21.231 6.174 -3.248 1.00 90.56 297 LEU A CA 1
ATOM 2361 C C . LEU A 1 297 ? -22.396 6.077 -2.256 1.00 90.56 297 LEU A C 1
ATOM 2363 O O . LEU A 1 297 ? -23.483 5.681 -2.663 1.00 90.56 297 LEU A O 1
ATOM 2367 N N . GLN A 1 298 ? -22.202 6.530 -1.016 1.00 87.31 298 GLN A N 1
ATOM 2368 C CA . GLN A 1 298 ? -23.245 6.582 0.017 1.00 87.31 298 GLN A CA 1
ATOM 2369 C C . GLN A 1 298 ? -24.411 7.512 -0.360 1.00 87.31 298 GLN A C 1
ATOM 2371 O O . GLN A 1 298 ? -25.581 7.192 -0.143 1.00 87.31 298 GLN A O 1
ATOM 2376 N N . GLY A 1 299 ? -24.108 8.648 -0.995 1.00 79.12 299 GLY A N 1
ATOM 2377 C CA . GLY A 1 299 ? -25.123 9.549 -1.547 1.00 79.12 299 GLY A CA 1
ATOM 2378 C C . GLY A 1 299 ? -25.858 8.961 -2.758 1.00 79.12 299 GLY A C 1
ATOM 2379 O O . GLY A 1 299 ? -27.052 9.191 -2.927 1.00 79.12 299 GLY A O 1
ATOM 2380 N N . LYS A 1 300 ? -25.176 8.159 -3.589 1.00 75.38 300 LYS A N 1
ATOM 2381 C CA . LYS A 1 300 ? -25.782 7.479 -4.748 1.00 75.38 300 LYS A CA 1
ATOM 2382 C C . LYS A 1 300 ? -26.697 6.327 -4.343 1.00 75.38 300 LYS A C 1
ATOM 2384 O O . LYS A 1 300 ? -27.760 6.194 -4.942 1.00 75.38 300 LYS A O 1
ATOM 2389 N N . SER A 1 301 ? -26.327 5.534 -3.337 1.00 60.28 301 SER A N 1
ATOM 2390 C CA . SER A 1 301 ? -27.214 4.518 -2.750 1.00 60.28 301 SER A CA 1
ATOM 2391 C C . SER A 1 301 ? -28.435 5.140 -2.061 1.00 60.28 301 SER A C 1
ATOM 2393 O O . SER A 1 301 ? -29.476 4.498 -1.991 1.00 60.28 301 SER A O 1
ATOM 2395 N N . SER A 1 302 ? -28.338 6.411 -1.654 1.00 55.06 302 SER A N 1
ATOM 2396 C CA . SER A 1 302 ? -29.445 7.228 -1.127 1.00 55.06 302 SER A CA 1
ATOM 2397 C C . SER A 1 302 ? -30.201 8.036 -2.202 1.00 55.06 302 SER A C 1
ATOM 2399 O O . SER A 1 302 ? -31.079 8.826 -1.871 1.00 55.06 302 SER A O 1
ATOM 2401 N N . GLY A 1 303 ? -29.892 7.828 -3.490 1.00 49.00 303 GLY A N 1
ATOM 2402 C CA . GLY A 1 303 ? -30.643 8.371 -4.622 1.00 49.00 303 GLY A CA 1
ATOM 2403 C C . GLY A 1 303 ? -30.279 9.793 -5.062 1.00 49.00 303 GLY A C 1
ATOM 2404 O O . GLY A 1 303 ? -31.122 10.672 -4.976 1.00 49.00 303 GLY A O 1
ATOM 2405 N N . VAL A 1 304 ? -29.091 10.012 -5.649 1.00 40.88 304 VAL A N 1
ATOM 2406 C CA . VAL A 1 304 ? -28.847 11.091 -6.640 1.00 40.88 304 VAL A CA 1
ATOM 2407 C C . VAL A 1 304 ? -27.759 10.661 -7.638 1.00 40.88 304 VAL A C 1
ATOM 2409 O O . VAL A 1 304 ? -26.598 10.450 -7.285 1.00 40.88 304 VAL A O 1
ATOM 2412 N N . THR A 1 305 ? -28.108 10.562 -8.922 1.00 32.91 305 THR A N 1
ATOM 2413 C CA . THR A 1 305 ? -27.168 10.294 -10.022 1.00 32.91 305 THR A CA 1
ATOM 2414 C C . THR A 1 305 ? -26.394 11.552 -10.418 1.00 32.91 305 THR A C 1
ATOM 2416 O O . THR A 1 305 ? -26.943 12.439 -11.067 1.00 32.91 305 THR A O 1
ATOM 2419 N N . HIS A 1 306 ? -25.092 11.599 -10.123 1.00 36.19 306 HIS A N 1
ATOM 2420 C CA . HIS A 1 306 ? -24.172 12.544 -10.766 1.00 36.19 306 HIS A CA 1
ATOM 2421 C C . HIS A 1 306 ? -23.403 11.892 -11.923 1.00 36.19 306 HIS A C 1
ATOM 2423 O O . HIS A 1 306 ? -22.741 10.862 -11.769 1.00 36.19 306 HIS A O 1
ATOM 2429 N N . LYS A 1 307 ? -23.509 12.549 -13.082 1.00 37.91 307 LYS A N 1
ATOM 2430 C CA . LYS A 1 307 ? -22.879 12.245 -14.371 1.00 37.91 307 LYS A CA 1
ATOM 2431 C C . LYS A 1 307 ? -21.347 12.282 -14.265 1.00 37.91 307 LYS A C 1
ATOM 2433 O O . LYS A 1 307 ? -20.775 13.280 -13.831 1.00 37.91 307 LYS A O 1
ATOM 2438 N N . HIS A 1 308 ? -20.703 11.191 -14.674 1.00 34.66 308 HIS A N 1
ATOM 2439 C CA . HIS A 1 308 ? -19.248 11.007 -14.705 1.00 34.66 308 HIS A CA 1
ATOM 2440 C C . HIS A 1 308 ? -18.611 11.939 -15.758 1.00 34.66 308 HIS A C 1
ATOM 2442 O O . HIS A 1 308 ? -19.081 11.995 -16.897 1.00 34.66 308 HIS A O 1
ATOM 2448 N N . ARG A 1 309 ? -17.583 12.710 -15.373 1.00 36.59 309 ARG A N 1
ATOM 2449 C CA . ARG A 1 309 ? -16.845 13.651 -16.241 1.00 36.59 309 ARG A CA 1
ATOM 2450 C C . ARG A 1 309 ? -15.448 13.083 -16.536 1.00 36.59 309 ARG A C 1
ATOM 2452 O O . ARG A 1 309 ? -14.884 12.396 -15.700 1.00 36.59 309 ARG A O 1
ATOM 2459 N N . SER A 1 310 ? -14.961 13.334 -17.750 1.00 42.06 310 SER A N 1
ATOM 2460 C CA . SER A 1 310 ? -13.919 12.590 -18.476 1.00 42.06 310 SER A CA 1
ATOM 2461 C C . SER A 1 310 ? -12.522 12.506 -17.829 1.00 42.06 310 SER A C 1
ATOM 2463 O O . SER A 1 310 ? -12.010 13.479 -17.277 1.00 42.06 310 SER A O 1
ATOM 2465 N N . SER A 1 311 ? -11.861 11.354 -18.036 1.00 50.94 311 SER A N 1
ATOM 2466 C CA . SER A 1 311 ? -10.578 10.936 -17.432 1.00 50.94 311 SER A CA 1
ATOM 2467 C C . SER A 1 311 ? -9.325 11.705 -17.888 1.00 50.94 311 SER A C 1
ATOM 2469 O O . SER A 1 311 ? -8.224 11.419 -17.427 1.00 50.94 311 SER A O 1
ATOM 2471 N N . LEU A 1 312 ? -9.456 12.666 -18.806 1.00 41.38 312 LEU A N 1
ATOM 2472 C CA . LEU A 1 312 ? -8.325 13.438 -19.342 1.00 41.38 312 LEU A CA 1
ATOM 2473 C C . LEU A 1 312 ? -7.994 14.660 -18.471 1.00 41.38 312 LEU A C 1
ATOM 2475 O O . LEU A 1 312 ? -6.835 15.049 -18.365 1.00 41.38 312 LEU A O 1
ATOM 2479 N N . ASN A 1 313 ? -8.998 15.231 -17.798 1.00 41.12 313 ASN A N 1
ATOM 2480 C CA . ASN A 1 313 ? -8.800 16.368 -16.894 1.00 41.12 313 ASN A CA 1
ATOM 2481 C C . ASN A 1 313 ? -8.240 15.939 -15.531 1.00 41.12 313 ASN A C 1
ATOM 2483 O O . ASN A 1 313 ? -7.485 16.698 -14.933 1.00 41.12 313 ASN A O 1
ATOM 2487 N N . GLU A 1 314 ? -8.562 14.727 -15.066 1.00 53.50 314 GLU A N 1
ATOM 2488 C CA . GLU A 1 314 ? -7.930 14.136 -13.876 1.00 53.50 314 GLU A CA 1
ATOM 2489 C C . GLU A 1 314 ? -6.444 13.881 -14.136 1.00 53.50 314 GLU A C 1
ATOM 2491 O O . GLU A 1 314 ? -5.612 14.369 -13.382 1.00 53.50 314 GLU A O 1
ATOM 2496 N N . PHE A 1 315 ? -6.095 13.282 -15.282 1.00 46.59 315 PHE A N 1
ATOM 2497 C CA . PHE A 1 315 ? -4.695 13.078 -15.665 1.00 46.59 315 PHE A CA 1
ATOM 2498 C C . PHE A 1 315 ? -3.889 14.387 -15.694 1.00 46.59 315 PHE A C 1
ATOM 2500 O O . PHE A 1 315 ? -2.775 14.433 -15.183 1.00 46.59 315 PHE A O 1
ATOM 2507 N N . LEU A 1 316 ? -4.445 15.470 -16.252 1.00 47.28 316 LEU A N 1
ATOM 2508 C CA . LEU A 1 316 ? -3.769 16.774 -16.297 1.00 47.28 316 LEU A CA 1
ATOM 2509 C C . LEU A 1 316 ? -3.707 17.471 -14.928 1.00 47.28 316 LEU A C 1
ATOM 2511 O O . LEU A 1 316 ? -2.720 18.148 -14.641 1.00 47.28 316 LEU A O 1
ATOM 2515 N N . SER A 1 317 ? -4.721 17.291 -14.077 1.00 48.31 317 SER A N 1
ATOM 2516 C CA . SER A 1 317 ? -4.731 17.794 -12.697 1.00 48.31 317 SER A CA 1
ATOM 2517 C C . SER A 1 317 ? -3.686 17.082 -11.835 1.00 48.31 317 SER A C 1
ATOM 2519 O O . SER A 1 317 ? -2.931 17.738 -11.117 1.00 48.31 317 SER A O 1
ATOM 2521 N N . ASP A 1 318 ? -3.579 15.760 -11.966 1.00 45.72 318 ASP A N 1
ATOM 2522 C CA . ASP A 1 318 ? -2.591 14.939 -11.265 1.00 45.72 318 ASP A CA 1
ATOM 2523 C C . ASP A 1 318 ? -1.173 15.258 -11.754 1.00 45.72 318 ASP A C 1
ATOM 2525 O O . ASP A 1 318 ? -0.250 15.417 -10.951 1.00 45.72 318 ASP A O 1
ATOM 2529 N N . LEU A 1 319 ? -1.001 15.453 -13.069 1.00 48.66 319 LEU A N 1
ATOM 2530 C CA . LEU A 1 319 ? 0.266 15.882 -13.664 1.00 48.66 319 LEU A CA 1
ATOM 2531 C C . LEU A 1 319 ? 0.701 17.249 -13.117 1.00 48.66 319 LEU A C 1
ATOM 2533 O O . LEU A 1 319 ? 1.855 17.422 -12.723 1.00 48.66 319 LEU A O 1
ATOM 2537 N N . TYR A 1 320 ? -0.227 18.209 -13.058 1.00 54.22 320 TYR A N 1
ATOM 2538 C CA . TYR A 1 320 ? 0.015 19.544 -12.512 1.00 54.22 320 TYR A CA 1
ATOM 2539 C C . TYR A 1 320 ? 0.370 19.493 -11.020 1.00 54.22 320 TYR A C 1
ATOM 2541 O O . TYR A 1 320 ? 1.307 20.163 -10.585 1.00 54.22 320 TYR A O 1
ATOM 2549 N N . TYR A 1 321 ? -0.328 18.672 -10.233 1.00 50.50 321 TYR A N 1
ATOM 2550 C CA . TYR A 1 321 ? -0.108 18.580 -8.791 1.00 50.50 321 TYR A CA 1
ATOM 2551 C C . TYR A 1 321 ? 1.226 17.908 -8.444 1.00 50.50 321 TYR A C 1
ATOM 2553 O O . TYR A 1 321 ? 1.953 18.392 -7.576 1.00 50.50 321 TYR A O 1
ATOM 2561 N N . ILE A 1 322 ? 1.607 16.850 -9.164 1.00 47.31 322 ILE A N 1
ATOM 2562 C CA . ILE A 1 322 ? 2.879 16.162 -8.915 1.00 47.31 322 ILE A CA 1
ATOM 2563 C C . ILE A 1 322 ? 4.066 17.008 -9.398 1.00 47.31 322 ILE A C 1
ATOM 2565 O O . ILE A 1 322 ? 5.082 17.081 -8.705 1.00 47.31 322 ILE A O 1
ATOM 2569 N N . LEU A 1 323 ? 3.930 17.727 -10.520 1.00 45.59 323 LEU A N 1
ATOM 2570 C CA . LEU A 1 323 ? 4.925 18.724 -10.933 1.00 45.59 323 LEU A CA 1
ATOM 2571 C C . LEU A 1 323 ? 5.056 19.855 -9.900 1.00 45.59 323 LEU A C 1
ATOM 2573 O O . LEU A 1 323 ? 6.168 20.294 -9.621 1.00 45.59 323 LEU A O 1
ATOM 2577 N N . ARG A 1 324 ? 3.950 20.289 -9.282 1.00 49.62 324 ARG A N 1
ATOM 2578 C CA . ARG A 1 324 ? 3.946 21.324 -8.236 1.00 49.62 324 ARG A CA 1
ATOM 2579 C C . ARG A 1 324 ? 4.637 20.877 -6.945 1.00 49.62 324 ARG A C 1
ATOM 2581 O O . ARG A 1 324 ? 5.363 21.675 -6.360 1.00 49.62 324 ARG A O 1
ATOM 2588 N N . ILE A 1 325 ? 4.442 19.632 -6.505 1.00 48.69 325 ILE A N 1
ATOM 2589 C CA . ILE A 1 325 ? 5.149 19.077 -5.335 1.00 48.69 325 ILE A CA 1
ATOM 2590 C C . ILE A 1 325 ? 6.658 19.049 -5.592 1.00 48.69 325 ILE A C 1
ATOM 2592 O O . ILE A 1 325 ? 7.436 19.488 -4.746 1.00 48.69 325 ILE A O 1
ATOM 2596 N N . GLU A 1 326 ? 7.073 18.599 -6.776 1.00 46.19 326 GLU A N 1
ATOM 2597 C CA . GLU A 1 326 ? 8.498 18.468 -7.080 1.00 46.19 326 GLU A CA 1
ATOM 2598 C C . GLU A 1 326 ? 9.186 19.822 -7.299 1.00 46.19 326 GLU A C 1
ATOM 2600 O O . GLU A 1 326 ? 10.341 19.979 -6.913 1.00 46.19 326 GLU A O 1
ATOM 2605 N N . LEU A 1 327 ? 8.464 20.822 -7.819 1.00 47.09 327 LEU A N 1
ATOM 2606 C CA . LEU A 1 327 ? 8.941 22.206 -7.906 1.00 47.09 327 LEU A CA 1
ATOM 2607 C C . LEU A 1 327 ? 9.042 22.877 -6.524 1.00 47.09 327 LEU A C 1
ATOM 2609 O O . LEU A 1 327 ? 10.026 23.566 -6.251 1.00 47.09 327 LEU A O 1
ATOM 2613 N N . ASN A 1 328 ? 8.083 22.631 -5.624 1.00 42.56 328 ASN A N 1
ATOM 2614 C CA . ASN A 1 328 ? 8.103 23.176 -4.261 1.00 42.56 328 ASN A CA 1
ATOM 2615 C C . ASN A 1 328 ? 9.188 22.544 -3.373 1.00 42.56 328 ASN A C 1
ATOM 2617 O O . ASN A 1 328 ? 9.693 23.208 -2.473 1.00 42.56 328 ASN A O 1
ATOM 2621 N N . ASN A 1 329 ? 9.588 21.297 -3.637 1.00 40.94 329 ASN A N 1
ATOM 2622 C CA . ASN A 1 329 ? 10.710 20.650 -2.947 1.00 40.94 329 ASN A CA 1
ATOM 2623 C C . ASN A 1 329 ? 12.089 21.173 -3.398 1.00 40.94 329 ASN A C 1
ATOM 2625 O O . ASN A 1 329 ? 13.085 20.902 -2.731 1.00 40.94 329 ASN A O 1
ATOM 2629 N N . THR A 1 330 ? 12.158 21.922 -4.507 1.00 37.59 330 THR A N 1
ATOM 2630 C CA . THR A 1 330 ? 13.398 22.529 -5.030 1.00 37.59 330 THR A CA 1
ATOM 2631 C C . THR A 1 330 ? 13.541 24.028 -4.755 1.00 37.59 330 THR A C 1
ATOM 2633 O O . THR A 1 330 ? 14.594 24.592 -5.050 1.00 37.59 330 THR A O 1
ATOM 2636 N N . ALA A 1 331 ? 12.523 24.685 -4.192 1.00 29.83 331 ALA A N 1
ATOM 2637 C CA . ALA A 1 331 ? 12.606 26.097 -3.828 1.00 29.83 331 ALA A CA 1
ATOM 2638 C C . ALA A 1 331 ? 13.322 26.270 -2.470 1.00 29.83 331 ALA A C 1
ATOM 2640 O O . ALA A 1 331 ? 13.007 25.536 -1.527 1.00 29.83 331 ALA A O 1
ATOM 2641 N N . PRO A 1 332 ? 14.269 27.220 -2.329 1.00 32.94 332 PRO A N 1
ATOM 2642 C CA . PRO A 1 332 ? 14.808 27.576 -1.021 1.00 32.94 332 PRO A CA 1
ATOM 2643 C C . PRO A 1 332 ? 13.654 28.080 -0.146 1.00 32.94 332 PRO A C 1
ATOM 2645 O O . PRO A 1 332 ? 12.901 28.962 -0.547 1.00 32.94 332 PRO A O 1
ATOM 2648 N N . ARG A 1 333 ? 13.465 27.457 1.023 1.00 41.56 333 ARG A N 1
ATOM 2649 C CA . ARG A 1 333 ? 12.439 27.878 1.981 1.00 41.56 333 ARG A CA 1
ATOM 2650 C C . ARG A 1 333 ? 12.891 29.197 2.594 1.00 41.56 333 ARG A C 1
ATOM 2652 O O . ARG A 1 333 ? 13.876 29.206 3.329 1.00 41.56 333 ARG A O 1
ATOM 2659 N N . ASP A 1 334 ? 12.176 30.272 2.288 1.00 33.00 334 ASP A N 1
ATOM 2660 C CA . ASP A 1 334 ? 12.374 31.567 2.927 1.00 33.00 334 ASP A CA 1
ATOM 2661 C C . ASP A 1 334 ? 12.222 31.418 4.446 1.00 33.00 334 ASP A C 1
ATOM 2663 O O . ASP A 1 334 ? 11.211 30.934 4.965 1.00 33.00 334 ASP A O 1
ATOM 2667 N N . SER A 1 335 ? 13.284 31.783 5.158 1.00 34.38 335 SER A N 1
ATOM 2668 C CA . SER A 1 335 ? 13.314 31.897 6.607 1.00 34.38 335 SER A CA 1
ATOM 2669 C C . SER A 1 335 ? 12.551 33.156 7.007 1.00 34.38 335 SER A C 1
ATOM 2671 O O . SER A 1 335 ? 13.115 34.250 6.988 1.00 34.38 335 SER A O 1
ATOM 2673 N N . GLU A 1 336 ? 11.275 33.014 7.356 1.00 36.78 336 GLU A N 1
ATOM 2674 C CA . GLU A 1 336 ? 10.578 34.068 8.088 1.00 36.78 336 GLU A CA 1
ATOM 2675 C C . GLU A 1 336 ? 11.018 34.074 9.555 1.00 36.78 336 GLU A C 1
ATOM 2677 O O . GLU A 1 336 ? 10.983 33.071 10.275 1.00 36.78 336 GLU A O 1
ATOM 2682 N N . ASP A 1 337 ? 11.474 35.262 9.920 1.00 32.66 337 ASP A N 1
ATOM 2683 C CA . ASP A 1 337 ? 12.058 35.732 11.160 1.00 32.66 337 ASP A CA 1
ATOM 2684 C C . ASP A 1 337 ? 11.057 35.634 12.327 1.00 32.66 337 ASP A C 1
ATOM 2686 O O . ASP A 1 337 ? 9.973 36.218 12.282 1.00 32.66 337 ASP A O 1
ATOM 2690 N N . ILE A 1 338 ? 11.414 34.911 13.394 1.00 33.16 338 ILE A N 1
ATOM 2691 C CA . ILE A 1 338 ? 10.801 35.090 14.716 1.00 33.16 338 ILE A CA 1
ATOM 2692 C C . ILE A 1 338 ? 11.931 35.178 15.731 1.00 33.16 338 ILE A C 1
ATOM 2694 O O . ILE A 1 338 ? 12.629 34.208 16.032 1.00 33.16 338 ILE A O 1
ATOM 2698 N N . THR A 1 339 ? 12.083 36.391 16.239 1.00 31.75 339 THR A N 1
ATOM 2699 C CA . THR A 1 339 ? 13.004 36.790 17.286 1.00 31.75 339 THR A CA 1
ATOM 2700 C C . THR A 1 339 ? 12.499 36.379 18.674 1.00 31.75 339 THR A C 1
ATOM 2702 O O . THR A 1 339 ? 11.336 36.579 19.010 1.00 31.75 339 THR A O 1
ATOM 2705 N N . LYS A 1 340 ? 13.473 35.918 19.471 1.00 30.67 340 LYS A N 1
ATOM 2706 C CA . LYS A 1 340 ? 13.620 35.944 20.940 1.00 30.67 340 LYS A CA 1
ATOM 2707 C C . LYS A 1 340 ? 12.883 34.932 21.839 1.00 30.67 340 LYS A C 1
ATOM 2709 O O . LYS A 1 340 ? 11.667 34.813 21.840 1.00 30.67 340 LYS A O 1
ATOM 2714 N N . ASP A 1 341 ? 13.750 34.333 22.664 1.00 27.92 341 ASP A N 1
ATOM 2715 C CA . ASP A 1 341 ? 13.599 33.732 23.992 1.00 27.92 341 ASP A CA 1
ATOM 2716 C C . ASP A 1 341 ? 12.813 32.417 24.120 1.00 27.92 341 ASP A C 1
ATOM 2718 O O . ASP A 1 341 ? 11.603 32.386 24.290 1.00 27.92 341 ASP A O 1
ATOM 2722 N N . ASP A 1 342 ? 13.546 31.297 24.075 1.00 28.53 342 ASP A N 1
ATOM 2723 C CA . ASP A 1 342 ? 13.899 30.613 25.327 1.00 28.53 342 ASP A CA 1
ATOM 2724 C C . ASP A 1 342 ? 15.087 29.653 25.142 1.00 28.53 342 ASP A C 1
ATOM 2726 O O . ASP A 1 342 ? 15.149 28.818 24.236 1.00 28.53 342 ASP A O 1
ATOM 2730 N N . HIS A 1 343 ? 16.064 29.817 26.031 1.00 26.12 343 HIS A N 1
ATOM 2731 C CA . HIS A 1 343 ? 17.219 28.952 26.211 1.00 26.12 343 HIS A CA 1
ATOM 2732 C C . HIS A 1 343 ? 16.795 27.625 26.858 1.00 26.12 343 HIS A C 1
ATOM 2734 O O . HIS A 1 343 ? 16.286 27.643 27.970 1.00 26.12 343 HIS A O 1
ATOM 2740 N N . LEU A 1 344 ? 17.130 26.481 26.250 1.00 27.23 344 LEU A N 1
ATOM 2741 C CA . LEU A 1 344 ? 17.710 25.344 26.980 1.00 27.23 344 LEU A CA 1
ATOM 2742 C C . LEU A 1 344 ? 18.390 24.371 25.999 1.00 27.23 344 LEU A C 1
ATOM 2744 O O . LEU A 1 344 ? 17.761 23.791 25.116 1.00 27.23 344 LEU A O 1
ATOM 2748 N N . GLN A 1 345 ? 19.705 24.220 26.154 1.00 24.78 345 GLN A N 1
ATOM 2749 C CA . GLN A 1 345 ? 20.517 23.204 25.486 1.00 24.78 345 GLN A CA 1
ATOM 2750 C C . GLN A 1 345 ? 20.419 21.846 26.202 1.00 24.78 345 GLN A C 1
ATOM 2752 O O . GLN A 1 345 ? 20.291 21.789 27.419 1.00 24.78 345 GLN A O 1
ATOM 2757 N N . MET A 1 346 ? 20.658 20.791 25.412 1.00 23.31 346 MET A N 1
ATOM 2758 C CA . MET A 1 346 ? 21.169 19.463 25.791 1.00 23.31 346 MET A CA 1
ATOM 2759 C C . MET A 1 346 ? 20.288 18.560 26.671 1.00 23.31 346 MET A C 1
ATOM 2761 O O . MET A 1 346 ? 20.270 18.657 27.889 1.00 23.31 346 MET A O 1
ATOM 2765 N N . SER A 1 347 ? 19.794 17.473 26.077 1.00 23.44 347 SER A N 1
ATOM 2766 C CA . SER A 1 347 ? 20.468 16.175 26.235 1.00 23.44 347 SER A CA 1
ATOM 2767 C C . SER A 1 347 ? 19.981 15.174 25.185 1.00 23.44 347 SER A C 1
ATOM 2769 O O . SER A 1 347 ? 18.805 15.089 24.849 1.00 23.44 347 SER A O 1
ATOM 2771 N N . ARG A 1 348 ? 20.956 14.472 24.608 1.00 31.81 348 ARG A N 1
ATOM 2772 C CA . ARG A 1 348 ? 20.800 13.304 23.747 1.00 31.81 348 ARG A CA 1
ATOM 2773 C C . ARG A 1 348 ? 20.347 12.156 24.647 1.00 31.81 348 ARG A C 1
ATOM 2775 O O . ARG A 1 348 ? 21.128 11.739 25.497 1.00 31.81 348 ARG A O 1
ATOM 2782 N N . THR A 1 349 ? 19.155 11.631 24.425 1.00 24.39 349 THR A N 1
ATOM 2783 C CA . THR A 1 349 ? 18.802 10.271 24.827 1.00 24.39 349 THR A CA 1
ATOM 2784 C C . THR A 1 349 ? 18.072 9.610 23.672 1.00 24.39 349 THR A C 1
ATOM 2786 O O . THR A 1 349 ? 17.061 10.094 23.163 1.00 24.39 349 THR A O 1
ATOM 2789 N N . GLU A 1 350 ? 18.701 8.539 23.202 1.00 31.41 350 GLU A N 1
ATOM 2790 C CA . GLU A 1 350 ? 18.122 7.517 22.348 1.00 31.41 350 GLU A CA 1
ATOM 2791 C C . GLU A 1 350 ? 16.906 6.894 23.058 1.00 31.41 350 GLU A C 1
ATOM 2793 O O . GLU A 1 350 ? 16.832 6.901 24.283 1.00 31.41 350 GLU A O 1
ATOM 2798 N N . GLU A 1 351 ? 15.970 6.363 22.265 1.00 33.03 351 GLU A N 1
ATOM 2799 C CA . GLU A 1 351 ? 14.788 5.597 22.704 1.00 33.03 351 GLU A CA 1
ATOM 2800 C C . GLU A 1 351 ? 13.607 6.387 23.304 1.00 33.03 351 GLU A C 1
ATOM 2802 O O . GLU A 1 351 ? 13.303 6.291 24.485 1.00 33.03 351 GLU A O 1
ATOM 2807 N N . ALA A 1 352 ? 12.827 7.083 22.464 1.00 24.19 352 ALA A N 1
ATOM 2808 C CA . ALA A 1 352 ? 11.410 7.343 22.764 1.00 24.19 352 ALA A CA 1
ATOM 2809 C C . ALA A 1 352 ? 10.627 7.762 21.508 1.00 24.19 352 ALA A C 1
ATOM 2811 O O . ALA A 1 352 ? 10.862 8.831 20.949 1.00 24.19 352 ALA A O 1
ATOM 2812 N N . GLY A 1 353 ? 9.658 6.946 21.072 1.00 27.55 353 GLY A N 1
ATOM 2813 C CA . GLY A 1 353 ? 8.666 7.380 20.076 1.00 27.55 353 GLY A CA 1
ATOM 2814 C C . GLY A 1 353 ? 8.113 6.300 19.148 1.00 27.55 353 GLY A C 1
ATOM 2815 O O . GLY A 1 353 ? 7.971 6.556 17.959 1.00 27.55 353 GLY A O 1
ATOM 2816 N N . VAL A 1 354 ? 7.777 5.114 19.665 1.00 38.38 354 VAL A N 1
ATOM 2817 C CA . VAL A 1 354 ? 7.404 3.893 18.910 1.00 38.38 354 VAL A CA 1
ATOM 2818 C C . VAL A 1 354 ? 6.144 4.026 18.026 1.00 38.38 354 VAL A C 1
ATOM 2820 O O . VAL A 1 354 ? 5.845 3.118 17.262 1.00 38.38 354 VAL A O 1
ATOM 2823 N N . PHE A 1 355 ? 5.427 5.154 18.028 1.00 34.44 355 PHE A N 1
ATOM 2824 C CA . PHE A 1 355 ? 4.311 5.381 17.094 1.00 34.44 355 PHE A CA 1
ATOM 2825 C C . PHE A 1 355 ? 4.620 6.414 15.997 1.00 34.44 355 PHE A C 1
ATOM 2827 O O . PHE A 1 355 ? 4.163 6.265 14.865 1.00 34.44 355 PHE A O 1
ATOM 2834 N N . CYS A 1 356 ? 5.457 7.418 16.287 1.00 32.78 356 CYS A N 1
ATOM 2835 C CA . CYS A 1 356 ? 5.813 8.463 15.323 1.00 32.78 356 CYS A CA 1
ATOM 2836 C C . CYS A 1 356 ? 7.137 8.174 14.601 1.00 32.78 356 CYS A C 1
ATOM 2838 O O . CYS A 1 356 ? 7.203 8.311 13.381 1.00 32.78 356 CYS A O 1
ATOM 2840 N N . SER A 1 357 ? 8.144 7.644 15.308 1.00 29.14 357 SER A N 1
ATOM 2841 C CA . SER A 1 357 ? 9.380 7.147 14.684 1.00 29.14 357 SER A CA 1
ATOM 2842 C C . SER A 1 357 ? 9.125 5.910 13.814 1.00 29.14 357 SER A C 1
ATOM 2844 O O . SER A 1 357 ? 9.903 5.596 12.917 1.00 29.14 357 SER A O 1
ATOM 2846 N N . PHE A 1 358 ? 7.991 5.235 14.026 1.00 36.44 358 PHE A N 1
ATOM 2847 C CA . PHE A 1 358 ? 7.608 4.027 13.308 1.00 36.44 358 PHE A CA 1
ATOM 2848 C C . PHE A 1 358 ? 7.114 4.315 11.888 1.00 36.44 358 PHE A C 1
ATOM 2850 O O . PHE A 1 358 ? 7.575 3.668 10.954 1.00 36.44 358 PHE A O 1
ATOM 2857 N N . GLN A 1 359 ? 6.280 5.343 11.676 1.00 36.50 359 GLN A N 1
ATOM 2858 C CA . GLN A 1 359 ? 5.981 5.832 10.318 1.00 36.50 359 GLN A CA 1
ATOM 2859 C C . GLN A 1 359 ? 7.228 6.423 9.637 1.00 36.50 359 GLN A C 1
ATOM 2861 O O . GLN A 1 359 ? 7.426 6.230 8.436 1.00 36.50 359 GLN A O 1
ATOM 2866 N N . GLN A 1 360 ? 8.085 7.085 10.421 1.00 34.06 360 GLN A N 1
ATOM 2867 C CA . GLN A 1 360 ? 9.304 7.771 9.980 1.00 34.06 360 GLN A CA 1
ATOM 2868 C C . GLN A 1 360 ? 10.398 6.796 9.505 1.00 34.06 360 GLN A C 1
ATOM 2870 O O . GLN A 1 360 ? 11.087 7.073 8.526 1.00 34.06 360 GLN A O 1
ATOM 2875 N N . LYS A 1 361 ? 10.513 5.618 10.132 1.00 31.52 361 LYS A N 1
ATOM 2876 C CA . LYS A 1 361 ? 11.466 4.564 9.752 1.00 31.52 361 LYS A CA 1
ATOM 2877 C C . LYS A 1 361 ? 10.925 3.657 8.638 1.00 31.52 361 LYS A C 1
ATOM 2879 O O . LYS A 1 361 ? 11.679 3.288 7.747 1.00 31.52 361 LYS A O 1
ATOM 2884 N N . TYR A 1 362 ? 9.616 3.385 8.592 1.00 35.62 362 TYR A N 1
ATOM 2885 C CA . TYR A 1 362 ? 9.025 2.486 7.584 1.00 35.62 362 TYR A CA 1
ATOM 2886 C C . TYR A 1 362 ? 8.883 3.106 6.178 1.00 35.62 362 TYR A C 1
ATOM 2888 O O . TYR A 1 362 ? 9.045 2.393 5.191 1.00 35.62 362 TYR A O 1
ATOM 2896 N N . SER A 1 363 ? 8.633 4.422 6.052 1.00 34.38 363 SER A N 1
ATOM 2897 C CA . SER A 1 363 ? 8.634 5.138 4.749 1.00 34.38 363 SER A CA 1
ATOM 2898 C C . SER A 1 363 ? 10.038 5.193 4.112 1.00 34.38 363 SER A C 1
ATOM 2900 O O . SER A 1 363 ? 10.182 5.187 2.885 1.00 34.38 363 SER A O 1
ATOM 2902 N N . GLN A 1 364 ? 11.081 5.209 4.952 1.00 29.05 364 GLN A N 1
ATOM 2903 C CA . GLN A 1 364 ? 12.493 5.279 4.560 1.00 29.05 364 GLN A CA 1
ATOM 2904 C C . GLN A 1 364 ? 13.113 3.883 4.329 1.00 29.05 364 GLN A C 1
ATOM 2906 O O . GLN A 1 364 ? 13.788 3.681 3.322 1.00 29.05 364 GLN A O 1
ATOM 2911 N N . GLU A 1 365 ? 12.832 2.882 5.174 1.00 33.16 365 GLU A N 1
ATOM 2912 C CA . GLU A 1 365 ? 13.405 1.526 5.048 1.00 33.16 365 GLU A CA 1
ATOM 2913 C C . GLU A 1 365 ? 12.817 0.709 3.885 1.00 33.16 365 GLU A C 1
ATOM 2915 O O . GLU A 1 365 ? 13.513 -0.128 3.307 1.00 33.16 365 GLU A O 1
ATOM 2920 N N . LEU A 1 366 ? 11.582 0.994 3.453 1.00 35.59 366 LEU A N 1
ATOM 2921 C CA . LEU A 1 366 ? 11.011 0.375 2.248 1.00 35.59 366 LEU A CA 1
ATOM 2922 C C . LEU A 1 366 ? 11.634 0.892 0.940 1.00 35.59 366 LEU A C 1
ATOM 2924 O O . LEU A 1 366 ? 11.325 0.354 -0.125 1.00 35.59 366 LEU A O 1
ATOM 2928 N N . LYS A 1 367 ? 12.495 1.922 0.984 1.00 38.50 367 LYS A N 1
ATOM 2929 C CA . LYS A 1 367 ? 12.983 2.573 -0.236 1.00 38.50 367 LYS A CA 1
ATOM 2930 C C . LYS A 1 367 ? 14.244 2.004 -0.863 1.00 38.50 367 LYS A C 1
ATOM 2932 O O . LYS A 1 367 ? 14.365 2.253 -2.056 1.00 38.50 367 LYS A O 1
ATOM 2937 N N . GLN A 1 368 ? 15.120 1.232 -0.205 1.00 33.78 368 GLN A N 1
ATOM 2938 C CA . GLN A 1 368 ? 16.194 0.533 -0.951 1.00 33.78 368 GLN A CA 1
ATOM 2939 C C . GLN A 1 368 ? 17.089 -0.439 -0.163 1.00 33.78 368 GLN A C 1
ATOM 2941 O O . GLN A 1 368 ? 17.576 -1.387 -0.771 1.00 33.78 368 GLN A O 1
ATOM 2946 N N . GLU A 1 369 ? 17.332 -0.273 1.139 1.00 30.39 369 GLU A N 1
ATOM 2947 C CA . GLU A 1 369 ? 18.564 -0.855 1.714 1.00 30.39 369 GLU A CA 1
ATOM 2948 C C . GLU A 1 369 ? 18.417 -2.243 2.363 1.00 30.39 369 GLU A C 1
ATOM 2950 O O . GLU A 1 369 ? 19.303 -3.086 2.208 1.00 30.39 369 GLU A O 1
ATOM 2955 N N . THR A 1 370 ? 17.285 -2.573 2.990 1.00 34.81 370 THR A N 1
ATOM 2956 C CA . THR A 1 370 ? 17.169 -3.844 3.736 1.00 34.81 370 THR A CA 1
ATOM 2957 C C . THR A 1 370 ? 16.892 -5.053 2.828 1.00 34.81 370 THR A C 1
ATOM 2959 O O . THR A 1 370 ? 17.355 -6.160 3.101 1.00 34.81 370 THR A O 1
ATOM 2962 N N . LEU A 1 371 ? 16.208 -4.856 1.690 1.00 35.41 371 LEU A N 1
ATOM 2963 C CA . LEU A 1 371 ? 15.921 -5.943 0.739 1.00 35.41 371 LEU A CA 1
ATOM 2964 C C . LEU A 1 371 ? 17.138 -6.300 -0.132 1.00 35.41 371 LEU A C 1
ATOM 2966 O O . LEU A 1 371 ? 17.311 -7.465 -0.484 1.00 35.41 371 LEU A O 1
ATOM 2970 N N . ILE A 1 372 ? 18.016 -5.334 -0.438 1.00 33.44 372 ILE A N 1
ATOM 2971 C CA . ILE A 1 372 ? 19.291 -5.600 -1.131 1.00 33.44 372 ILE A CA 1
ATOM 2972 C C . ILE A 1 372 ? 20.182 -6.495 -0.260 1.00 33.44 372 ILE A C 1
ATOM 2974 O O . ILE A 1 372 ? 20.820 -7.410 -0.780 1.00 33.44 372 ILE A O 1
ATOM 2978 N N . PHE A 1 373 ? 20.162 -6.305 1.063 1.00 31.64 373 PHE A N 1
ATOM 2979 C CA . PHE A 1 373 ? 20.906 -7.149 1.997 1.00 31.64 373 PHE A CA 1
ATOM 2980 C C . PHE A 1 373 ? 20.365 -8.589 2.042 1.00 31.64 373 PHE A C 1
ATOM 2982 O O . PHE A 1 373 ? 21.142 -9.537 1.935 1.00 31.64 373 PHE A O 1
ATOM 2989 N N . SER A 1 374 ? 19.040 -8.779 2.098 1.00 36.78 374 SER A N 1
ATOM 2990 C CA . SER A 1 374 ? 18.432 -10.122 2.081 1.00 36.78 374 SER A CA 1
ATOM 2991 C C . SER A 1 374 ? 18.561 -10.835 0.730 1.00 36.78 374 SER A C 1
ATOM 2993 O O . SER A 1 374 ? 18.795 -12.040 0.706 1.00 36.78 374 SER A O 1
ATOM 2995 N N . ILE A 1 375 ? 18.477 -10.116 -0.396 1.00 38.16 375 ILE A N 1
ATOM 2996 C CA . ILE A 1 375 ? 18.699 -10.688 -1.737 1.00 38.16 375 ILE A CA 1
ATOM 2997 C C . ILE A 1 375 ? 20.180 -11.037 -1.940 1.00 38.16 375 ILE A C 1
ATOM 2999 O O . ILE A 1 375 ? 20.481 -12.077 -2.521 1.00 38.16 375 ILE A O 1
ATOM 3003 N N . SER A 1 376 ? 21.107 -10.227 -1.416 1.00 35.59 376 SER A N 1
ATOM 3004 C CA . SER A 1 376 ? 22.544 -10.530 -1.417 1.00 35.59 376 SER A CA 1
ATOM 3005 C C . SER A 1 376 ? 22.857 -11.782 -0.590 1.00 35.59 376 SER A C 1
ATOM 3007 O O . SER A 1 376 ? 23.559 -12.669 -1.072 1.00 35.59 376 SER A O 1
ATOM 3009 N N . GLN A 1 377 ? 22.265 -11.923 0.603 1.00 37.69 377 GLN A N 1
ATOM 3010 C CA . GLN A 1 377 ? 22.407 -13.136 1.416 1.00 37.69 377 GLN A CA 1
ATOM 3011 C C . GLN A 1 377 ? 21.781 -14.368 0.751 1.00 37.69 377 GLN A C 1
ATOM 3013 O O . GLN A 1 377 ? 22.404 -15.426 0.744 1.00 37.69 377 GLN A O 1
ATOM 3018 N N . PHE A 1 378 ? 20.606 -14.237 0.126 1.00 40.94 378 PHE A N 1
ATOM 3019 C CA . PHE A 1 378 ? 19.966 -15.338 -0.603 1.00 40.94 378 PHE A CA 1
ATOM 3020 C C . PHE A 1 378 ? 20.786 -15.766 -1.832 1.00 40.94 378 PHE A C 1
ATOM 3022 O O . PHE A 1 378 ? 20.957 -16.957 -2.086 1.00 40.94 378 PHE A O 1
ATOM 3029 N N . TYR A 1 379 ? 21.364 -14.804 -2.561 1.00 39.84 379 TYR A N 1
ATOM 3030 C CA . TYR A 1 379 ? 22.256 -15.073 -3.690 1.00 39.84 379 TYR A CA 1
ATOM 3031 C C . TYR A 1 379 ? 23.563 -15.736 -3.233 1.00 39.84 379 TYR A C 1
ATOM 3033 O O . TYR A 1 379 ? 24.002 -16.703 -3.849 1.00 39.84 379 TYR A O 1
ATOM 3041 N N . GLN A 1 380 ? 24.165 -15.283 -2.127 1.00 45.09 380 GLN A N 1
ATOM 3042 C CA . GLN A 1 380 ? 25.361 -15.919 -1.566 1.00 45.09 380 GLN A CA 1
ATOM 3043 C C . GLN A 1 380 ? 25.085 -17.326 -1.031 1.00 45.09 380 GLN A C 1
ATOM 3045 O O . GLN A 1 380 ? 25.910 -18.218 -1.221 1.00 45.09 380 GLN A O 1
ATOM 3050 N N . GLN A 1 381 ? 23.915 -17.560 -0.437 1.00 43.66 381 GLN A N 1
ATOM 3051 C CA . GLN A 1 381 ? 23.526 -18.881 0.041 1.00 43.66 381 GLN A CA 1
ATOM 3052 C C . GLN A 1 381 ? 23.302 -19.857 -1.125 1.00 43.66 381 GLN A C 1
ATOM 3054 O O . GLN A 1 381 ? 23.881 -20.943 -1.114 1.00 43.66 381 GLN A O 1
ATOM 3059 N N . ALA A 1 382 ? 22.608 -19.429 -2.187 1.00 42.03 382 ALA A N 1
ATOM 3060 C CA . ALA A 1 382 ? 22.423 -20.213 -3.412 1.00 42.03 382 ALA A CA 1
ATOM 3061 C C . ALA A 1 382 ? 23.744 -20.497 -4.158 1.00 42.03 382 ALA A C 1
ATOM 3063 O O . ALA A 1 382 ? 23.924 -21.580 -4.716 1.00 42.03 382 ALA A O 1
ATOM 3064 N N . VAL A 1 383 ? 24.695 -19.554 -4.145 1.00 46.41 383 VAL A N 1
ATOM 3065 C CA . VAL A 1 383 ? 26.046 -19.758 -4.699 1.00 46.41 383 VAL A CA 1
ATOM 3066 C C . VAL A 1 383 ? 26.850 -20.744 -3.843 1.00 46.41 383 VAL A C 1
ATOM 3068 O O . VAL A 1 383 ? 27.484 -21.640 -4.396 1.00 46.41 383 VAL A O 1
ATOM 3071 N N . SER A 1 384 ? 26.762 -20.658 -2.510 1.00 38.03 384 SER A N 1
ATOM 3072 C CA . SER A 1 384 ? 27.463 -21.573 -1.592 1.00 38.03 384 SER A CA 1
ATOM 3073 C C . SER A 1 384 ? 26.928 -23.013 -1.643 1.00 38.03 384 SER A C 1
ATOM 3075 O O . SER A 1 384 ? 27.685 -23.974 -1.492 1.00 38.03 384 SER A O 1
ATOM 3077 N N . GLU A 1 385 ? 25.627 -23.183 -1.896 1.00 42.75 385 GLU A N 1
ATOM 3078 C CA . GLU A 1 385 ? 24.998 -24.493 -2.092 1.00 42.75 385 GLU A CA 1
ATOM 3079 C C . GLU A 1 385 ? 25.300 -25.054 -3.494 1.00 42.75 385 GLU A C 1
ATOM 3081 O O . GLU A 1 385 ? 25.481 -26.264 -3.658 1.00 42.75 385 GLU A O 1
ATOM 3086 N N . GLY A 1 386 ? 25.467 -24.173 -4.488 1.00 39.22 386 GLY A N 1
ATOM 3087 C CA . GLY A 1 386 ? 25.928 -24.513 -5.835 1.00 39.22 386 GLY A CA 1
ATOM 3088 C C . GLY A 1 386 ? 27.395 -24.960 -5.908 1.00 39.22 386 GLY A C 1
ATOM 3089 O O . GLY A 1 386 ? 27.720 -25.838 -6.705 1.00 39.22 386 GLY A O 1
ATOM 3090 N N . GLU A 1 387 ? 28.279 -24.437 -5.053 1.00 39.69 387 GLU A N 1
ATOM 3091 C CA . GLU A 1 387 ? 29.689 -24.867 -4.987 1.00 39.69 387 GLU A CA 1
ATOM 3092 C C . GLU A 1 387 ? 29.878 -26.251 -4.346 1.00 39.69 387 GLU A C 1
ATOM 3094 O O . GLU A 1 387 ? 30.854 -26.943 -4.640 1.00 39.69 387 GLU A O 1
ATOM 3099 N N . LYS A 1 388 ? 28.922 -26.718 -3.530 1.00 40.97 388 LYS A N 1
ATOM 3100 C CA . LYS A 1 388 ? 28.983 -28.050 -2.901 1.00 40.97 388 LYS A CA 1
ATOM 3101 C C . LYS A 1 388 ? 28.595 -29.200 -3.832 1.00 40.97 388 LYS A C 1
ATOM 3103 O O . LYS A 1 388 ? 28.826 -30.359 -3.491 1.00 40.97 388 LYS A O 1
ATOM 3108 N N . THR A 1 389 ? 28.049 -28.924 -5.016 1.00 41.66 389 THR A N 1
ATOM 3109 C CA . THR A 1 389 ? 27.667 -29.962 -5.984 1.00 41.66 389 THR A CA 1
ATOM 3110 C C . THR A 1 389 ? 28.421 -29.795 -7.298 1.00 41.66 389 THR A C 1
ATOM 3112 O O . THR A 1 389 ? 28.036 -29.085 -8.221 1.00 41.66 389 THR A O 1
ATOM 3115 N N . ASN A 1 390 ? 29.534 -30.518 -7.392 1.00 40.12 390 ASN A N 1
ATOM 3116 C CA . ASN A 1 390 ? 30.433 -30.541 -8.538 1.00 40.12 390 ASN A CA 1
ATOM 3117 C C . ASN A 1 390 ? 29.785 -31.238 -9.760 1.00 40.12 390 ASN A C 1
ATOM 3119 O O . ASN A 1 390 ? 30.096 -32.385 -10.075 1.00 40.12 390 ASN A O 1
ATOM 3123 N N . ARG A 1 391 ? 28.830 -30.574 -10.434 1.00 35.72 391 ARG A N 1
ATOM 3124 C CA . ARG A 1 391 ? 28.267 -30.960 -11.750 1.00 35.72 391 ARG A CA 1
ATOM 3125 C C . ARG A 1 391 ? 27.869 -29.730 -12.578 1.00 35.72 391 ARG A C 1
ATOM 3127 O O . ARG A 1 391 ? 26.737 -29.594 -13.040 1.00 35.72 391 ARG A O 1
ATOM 3134 N N . LEU A 1 392 ? 28.832 -28.846 -12.836 1.00 41.12 392 LEU A N 1
ATOM 3135 C CA . LEU A 1 392 ? 28.622 -27.591 -13.572 1.00 41.12 392 LEU A CA 1
ATOM 3136 C C . LEU A 1 392 ? 28.625 -27.720 -15.114 1.00 41.12 392 LEU A C 1
ATOM 3138 O O . LEU A 1 392 ? 28.784 -26.726 -15.819 1.00 41.12 392 LEU A O 1
ATOM 3142 N N . SER A 1 393 ? 28.408 -28.919 -15.668 1.00 34.84 393 SER A N 1
ATOM 3143 C CA . SER A 1 393 ? 28.303 -29.136 -17.124 1.00 34.84 393 SER A CA 1
ATOM 3144 C C . SER A 1 393 ? 26.899 -29.504 -17.625 1.00 34.84 393 SER A C 1
ATOM 3146 O O . SER A 1 393 ? 26.665 -29.457 -18.828 1.00 34.84 393 SER A O 1
ATOM 3148 N N . LYS A 1 394 ? 25.927 -29.784 -16.739 1.00 35.09 394 LYS A N 1
ATOM 3149 C CA . LYS A 1 394 ? 24.526 -30.066 -17.135 1.00 35.09 394 LYS A CA 1
ATOM 3150 C C . LYS A 1 394 ? 23.524 -28.947 -16.808 1.00 35.09 394 LYS A C 1
ATOM 3152 O O . LYS A 1 394 ? 22.481 -28.876 -17.449 1.00 35.09 394 LYS A O 1
ATOM 3157 N N . ALA A 1 395 ? 23.853 -28.010 -15.915 1.00 34.09 395 ALA A N 1
ATOM 3158 C CA . ALA A 1 395 ? 22.969 -26.882 -15.582 1.00 34.09 395 ALA A CA 1
ATOM 3159 C C . ALA A 1 395 ? 22.929 -25.778 -16.664 1.00 34.09 395 ALA A C 1
ATOM 3161 O O . ALA A 1 395 ? 21.910 -25.110 -16.828 1.00 34.09 395 ALA A O 1
ATOM 3162 N N . LYS A 1 396 ? 23.986 -25.640 -17.483 1.00 34.78 396 LYS A N 1
ATOM 3163 C CA . LYS A 1 396 ? 24.017 -24.693 -18.620 1.00 34.78 396 LYS A CA 1
ATOM 3164 C C . LYS A 1 396 ? 23.093 -25.076 -19.786 1.00 34.78 396 LYS A C 1
ATOM 3166 O O . LYS A 1 396 ? 22.794 -24.219 -20.610 1.00 34.78 396 LYS A O 1
ATOM 3171 N N . LEU A 1 397 ? 22.623 -26.325 -19.833 1.00 33.03 397 LEU A N 1
ATOM 3172 C CA . LEU A 1 397 ? 21.729 -26.847 -20.876 1.00 33.03 397 LEU A CA 1
ATOM 3173 C C . LEU A 1 397 ? 20.261 -26.969 -20.431 1.00 33.03 397 LEU A C 1
ATOM 3175 O O . LEU A 1 397 ? 19.400 -27.226 -21.265 1.00 33.03 397 LEU A O 1
ATOM 3179 N N . CYS A 1 398 ? 19.951 -26.744 -19.148 1.00 31.77 398 CYS A N 1
ATOM 3180 C CA . CYS A 1 398 ? 18.573 -26.809 -18.646 1.00 31.77 398 CYS A CA 1
ATOM 3181 C C . CYS A 1 398 ? 17.896 -25.422 -18.588 1.00 31.77 398 CYS A C 1
ATOM 3183 O O . CYS A 1 398 ? 16.707 -25.301 -18.868 1.00 31.77 398 CYS A O 1
ATOM 3185 N N . LEU A 1 399 ? 18.656 -24.345 -18.342 1.00 33.00 399 LEU A N 1
ATOM 3186 C CA . LEU A 1 399 ? 18.120 -22.971 -18.320 1.00 33.00 399 LEU A CA 1
ATOM 3187 C C . LEU A 1 399 ? 17.918 -22.334 -19.708 1.00 33.00 399 LEU A C 1
ATOM 3189 O O . LEU A 1 399 ? 17.267 -21.301 -19.817 1.00 33.00 399 LEU A O 1
ATOM 3193 N N . THR A 1 400 ? 18.416 -22.961 -20.773 1.00 33.06 400 THR A N 1
ATOM 3194 C CA . THR A 1 400 ? 18.143 -22.585 -22.174 1.00 33.06 400 THR A CA 1
ATOM 3195 C C . THR A 1 400 ? 16.969 -23.356 -22.792 1.00 33.06 400 THR A C 1
ATOM 3197 O O . THR A 1 400 ? 16.544 -23.023 -23.893 1.00 33.06 400 THR A O 1
ATOM 3200 N N . SER A 1 401 ? 16.402 -24.341 -22.083 1.00 30.61 401 SER A N 1
ATOM 3201 C CA . SER A 1 401 ? 15.265 -25.163 -22.539 1.00 30.61 401 SER A CA 1
ATOM 3202 C C . SER A 1 401 ? 13.907 -24.691 -21.983 1.00 30.61 401 SER A C 1
ATOM 3204 O O . SER A 1 401 ? 12.861 -24.924 -22.583 1.00 30.61 401 SER A O 1
ATOM 3206 N N . LEU A 1 402 ? 13.898 -23.946 -20.872 1.00 31.47 402 LEU A N 1
ATOM 3207 C CA . LEU A 1 402 ? 12.664 -23.534 -20.184 1.00 31.47 402 LEU A CA 1
ATOM 3208 C C . LEU A 1 402 ? 12.074 -22.185 -20.631 1.00 31.47 402 LEU A C 1
ATOM 3210 O O . LEU A 1 402 ? 11.074 -21.743 -20.076 1.00 31.47 402 LEU A O 1
ATOM 3214 N N . THR A 1 403 ? 12.621 -21.552 -21.672 1.00 34.03 403 THR A N 1
ATOM 3215 C CA . THR A 1 403 ? 12.074 -20.309 -22.253 1.00 34.03 403 THR A CA 1
ATOM 3216 C C . THR A 1 403 ? 11.454 -20.480 -23.645 1.00 34.03 403 THR A C 1
ATOM 3218 O O . THR A 1 403 ? 11.084 -19.485 -24.263 1.00 34.03 403 THR A O 1
ATOM 3221 N N . LEU A 1 404 ? 11.260 -21.713 -24.139 1.00 31.05 404 LEU A N 1
ATOM 3222 C CA . LEU A 1 404 ? 10.722 -21.953 -25.492 1.00 31.05 404 LEU A CA 1
ATOM 3223 C C . LEU A 1 404 ? 9.738 -23.136 -25.630 1.00 31.05 404 LEU A C 1
ATOM 3225 O O . LEU A 1 404 ? 9.618 -23.718 -26.702 1.00 31.05 404 LEU A O 1
ATOM 3229 N N . SER A 1 405 ? 8.965 -23.462 -24.585 1.00 29.27 405 SER A N 1
ATOM 3230 C CA . SER A 1 405 ? 7.863 -24.441 -24.692 1.00 29.27 405 SER A CA 1
ATOM 3231 C C . SER A 1 405 ? 6.651 -24.109 -23.807 1.00 29.27 405 SER A C 1
ATOM 3233 O O . SER A 1 405 ? 6.217 -24.924 -22.997 1.00 29.27 405 SER A O 1
ATOM 3235 N N . ALA A 1 406 ? 6.067 -22.921 -23.983 1.00 28.86 406 ALA A N 1
ATOM 3236 C CA . ALA A 1 406 ? 4.701 -22.636 -23.513 1.00 28.86 406 ALA A CA 1
ATOM 3237 C C . ALA A 1 406 ? 3.848 -21.852 -24.535 1.00 28.86 406 ALA A C 1
ATOM 3239 O O . ALA A 1 406 ? 2.784 -21.346 -24.203 1.00 28.86 406 ALA A O 1
ATOM 3240 N N . VAL A 1 407 ? 4.288 -21.783 -25.800 1.00 33.22 407 VAL A N 1
ATOM 3241 C CA . VAL A 1 407 ? 3.509 -21.243 -26.931 1.00 33.22 407 VAL A CA 1
ATOM 3242 C C . VAL A 1 407 ? 3.670 -22.178 -28.135 1.00 33.22 407 VAL A C 1
ATOM 3244 O O . VAL A 1 407 ? 4.355 -21.862 -29.100 1.00 33.22 407 VAL A O 1
ATOM 3247 N N . SER A 1 408 ? 3.117 -23.389 -28.034 1.00 32.94 408 SER A N 1
ATOM 3248 C CA . SER A 1 408 ? 2.674 -24.237 -29.162 1.00 32.94 408 SER A CA 1
ATOM 3249 C C . SER A 1 408 ? 2.351 -25.643 -28.668 1.00 32.94 408 SER A C 1
ATOM 3251 O O . SER A 1 408 ? 3.197 -26.531 -28.727 1.00 32.94 408 SER A O 1
ATOM 3253 N N . ARG A 1 409 ? 1.116 -25.855 -28.199 1.00 27.92 409 ARG A N 1
ATOM 3254 C CA . ARG A 1 409 ? 0.401 -27.140 -28.318 1.00 27.92 409 ARG A CA 1
ATOM 3255 C C . ARG A 1 409 ? -1.081 -26.973 -27.965 1.00 27.92 409 ARG A C 1
ATOM 3257 O O . ARG A 1 409 ? -1.595 -27.577 -27.042 1.00 27.92 409 ARG A O 1
ATOM 3264 N N . GLU A 1 410 ? -1.776 -26.174 -28.768 1.00 29.72 410 GLU A N 1
ATOM 3265 C CA . GLU A 1 410 ? -3.229 -26.283 -28.950 1.00 29.72 410 GLU A CA 1
ATOM 3266 C C . GLU A 1 410 ? -3.535 -26.296 -30.449 1.00 29.72 410 GLU A C 1
ATOM 3268 O O . GLU A 1 410 ? -4.002 -25.327 -31.033 1.00 29.72 410 GLU A O 1
ATOM 3273 N N . ARG A 1 411 ? -3.202 -27.414 -31.097 1.00 29.02 411 ARG A N 1
ATOM 3274 C CA . ARG A 1 411 ? -3.884 -27.917 -32.296 1.00 29.02 411 ARG A CA 1
ATOM 3275 C C . ARG A 1 411 ? -3.651 -29.415 -32.349 1.00 29.02 411 ARG A C 1
ATOM 3277 O O . ARG A 1 411 ? -2.628 -29.839 -32.861 1.00 29.02 411 ARG A O 1
ATOM 3284 N N . PHE A 1 412 ? -4.563 -30.178 -31.763 1.00 26.33 412 PHE A N 1
ATOM 3285 C CA . PHE A 1 412 ? -5.052 -31.463 -32.271 1.00 26.33 412 PHE A CA 1
ATOM 3286 C C . PHE A 1 412 ? -6.069 -31.989 -31.256 1.00 26.33 412 PHE A C 1
ATOM 3288 O O . PHE A 1 412 ? -5.677 -32.465 -30.200 1.00 26.33 412 PHE A O 1
ATOM 3295 N N . CYS A 1 413 ? -7.359 -31.796 -31.552 1.00 24.52 413 CYS A N 1
ATOM 3296 C CA . CYS A 1 413 ? -8.465 -32.712 -31.239 1.00 24.52 413 CYS A CA 1
ATOM 3297 C C . CYS A 1 413 ? -9.809 -32.033 -31.551 1.00 24.52 413 CYS A C 1
ATOM 3299 O O . CYS A 1 413 ? -10.449 -31.434 -30.690 1.00 24.52 413 CYS A O 1
ATOM 3301 N N . ARG A 1 414 ? -10.259 -32.155 -32.804 1.00 24.48 414 ARG A N 1
ATOM 3302 C CA . ARG A 1 414 ? -11.684 -32.259 -33.148 1.00 24.48 414 ARG A CA 1
ATOM 3303 C C . ARG A 1 414 ? -11.824 -33.128 -34.399 1.00 24.48 414 ARG A C 1
ATOM 3305 O O . ARG A 1 414 ? -11.082 -32.923 -35.351 1.00 24.48 414 ARG A O 1
ATOM 3312 N N . GLN A 1 415 ? -12.831 -34.007 -34.349 1.00 24.05 415 GLN A N 1
ATOM 3313 C CA . GLN A 1 415 ? -13.221 -35.080 -35.283 1.00 24.05 415 GLN A CA 1
ATOM 3314 C C . GLN A 1 415 ? -12.356 -36.347 -35.173 1.00 24.05 415 GLN A C 1
ATOM 3316 O O . GLN A 1 415 ? -11.149 -36.277 -35.323 1.00 24.05 415 GLN A O 1
ATOM 3321 N N . GLY A 1 416 ? -12.879 -37.543 -34.914 1.00 22.48 416 GLY A N 1
ATOM 3322 C CA . GLY A 1 416 ? -14.244 -38.014 -34.705 1.00 22.48 416 GLY A CA 1
ATOM 3323 C C . GLY A 1 416 ? -14.238 -39.552 -34.719 1.00 22.48 416 GLY A C 1
ATOM 3324 O O . GLY A 1 416 ? -13.395 -40.141 -35.378 1.00 22.48 416 GLY A O 1
ATOM 3325 N N . TYR A 1 417 ? -15.204 -40.148 -34.015 1.00 24.09 417 TYR A N 1
ATOM 3326 C CA . TYR A 1 417 ? -15.741 -41.509 -34.175 1.00 24.09 417 TYR A CA 1
ATOM 3327 C C . TYR A 1 417 ? -14.867 -42.769 -33.968 1.00 24.09 417 TYR A C 1
ATOM 3329 O O . TYR A 1 417 ? -13.872 -43.000 -34.638 1.00 24.09 417 TYR A O 1
ATOM 3337 N N . SER A 1 418 ? -15.472 -43.675 -33.182 1.00 23.53 418 SER A N 1
ATOM 3338 C CA . SER A 1 418 ? -15.627 -45.120 -33.431 1.00 23.53 418 SER A CA 1
ATOM 3339 C C . SER A 1 418 ? -14.748 -46.121 -32.665 1.00 23.53 418 SER A C 1
ATOM 3341 O O . SER A 1 418 ? -13.545 -46.219 -32.862 1.00 23.53 418 SER A O 1
ATOM 3343 N N . SER A 1 419 ? -15.489 -46.972 -31.941 1.00 24.20 419 SER A N 1
ATOM 3344 C CA . SER A 1 419 ? -15.357 -48.430 -31.771 1.00 24.20 419 SER A CA 1
ATOM 3345 C C . SER A 1 419 ? -14.325 -49.042 -30.809 1.00 24.20 419 SER A C 1
ATOM 3347 O O . SER A 1 419 ? -13.134 -49.065 -31.079 1.00 24.20 419 SER A O 1
ATOM 3349 N N . GLN A 1 420 ? -14.920 -49.735 -29.824 1.00 24.16 420 GLN A N 1
ATOM 3350 C CA . GLN A 1 420 ? -14.707 -51.147 -29.455 1.00 24.16 420 GLN A CA 1
ATOM 3351 C C . GLN A 1 420 ? -13.639 -51.515 -28.406 1.00 24.16 420 GLN A C 1
ATOM 3353 O O . GLN A 1 420 ? -12.448 -51.383 -28.641 1.00 24.16 420 GLN A O 1
ATOM 3358 N N . THR A 1 421 ? -14.161 -52.041 -27.277 1.00 27.05 421 THR A N 1
ATOM 3359 C CA . THR A 1 421 ? -13.776 -53.283 -26.550 1.00 27.05 421 THR A CA 1
ATOM 3360 C C . THR A 1 421 ? -12.277 -53.596 -26.481 1.00 27.05 421 THR A C 1
ATOM 3362 O O . THR A 1 421 ? -11.652 -53.819 -27.509 1.00 27.05 421 THR A O 1
ATOM 3365 N N . CYS A 1 422 ? -11.659 -53.721 -25.307 1.00 28.84 422 CYS A N 1
ATOM 3366 C CA . CYS A 1 422 ? -11.922 -54.732 -24.281 1.00 28.84 422 CYS A CA 1
ATOM 3367 C C . CYS A 1 422 ? -11.168 -54.385 -22.989 1.00 28.84 422 CYS A C 1
ATOM 3369 O O . CYS A 1 422 ? -10.098 -53.746 -23.116 1.00 28.84 422 CYS A O 1
#

Secondary structure (DSSP, 8-state):
-HHHHHHHHHHHHHHHHHHHHHHHHHHHHHHHHHSTIIIIIHHHB-B-SS-TTSBPPPPHHHHHHHHHHHHHTT-S-GGGEEEEEESSSS-EEEE-TTSTT-EEEEEEGGGG--SHHHHHHTT-EETTEE--TTSHHHHHHHHHH---HHHHHHHHHHHHHHHT-HHHHHHHHHHHHHHHHHHHHHHHHHHHHH---HHHHHHHHHHHHHHHHHHHHHHHHHHHHHHHHHHHHHHHHH-HHHHHHHHHHHHHHHHHHHHHHHHTHHHHHHHB-TTS-BSS-TTSPPHHHHHHHHHHHHHHHTS--PPP--HHHHHHHHHHHHHHHHHHTTS----------------------TTHHHHHHHHHHTTTHHHHHHHHHHHHHHHHHHHTS--TTTGGGTTTTTTSSSS---------------

Foldseek 3Di:
DVVVVVVVVVLVVVVVVLVVVLVVLLCVLCVCQQAVCVPVCLVFFDADPVDNVHGDDDDPLLVVLLVVLCVLVVPPQSVLEAEGAGQDPAKDKHYASPHPNGIYIHDYPLQPDADLVVVQVPPAAFPNHRDPCPDPLNVLLSLLSHADSLLSNLRSQLRNLLRHPPVLSVCSSNLVSVLSVVLSVVLVCVCVPPVDDPVVNVVVNVVSVVVSVVVSLLVQLVSLQVSSLVSSVRSCVSDVSNLVSLLSNLVSQLSNLCSSLVSNPPVSVQQADNRSFGPLPSNYDTSVVSNVVSVVVVVVVVDDDDDDDDPPVVSVVSVVVVVVSVVVVPDDDDDDDDDDDDDDDDDDDPDDDSPPVVVVCVSVVVPDDPVVVVVVVVVVVVVVVVVVDPDVPCVVVPVVPVPPPPPDDPDDDDDDDDDDDD

Organism: Acropora cervicornis (NCBI:txid6130)

pLDDT: mean 74.18, std 25.43, range [22.48, 97.81]